Protein AF-A0AAW2FZU2-F1 (afdb_monomer_lite)

pLDDT: mean 78.94, std 20.56, range [22.83, 98.75]

InterPro domains:
  IPR000626 Ubiquitin-like domain [PF00240] (3-74)
  IPR000626 Ubiquitin-like domain [PS50053] (1-77)
  IPR000626 Ubiquitin-like domain [SM00213] (1-73)
  IPR001841 Zinc finger, RING-type [PS50089] (284-330)
  IPR001841 Zinc finger, RING-type [PS50089] (656-695)
  IPR001841 Zinc finger, RING-type [SM00184] (284-329)
  IPR001841 Zinc finger, RING-type [SM00184] (656-694)
  IPR001965 Zinc finger, PHD-type [SM00249] (283-330)
  IPR003105 SRA-YDG [PF02182] (381-548)
  IPR003105 SRA-YDG [PS51015] (383-546)
  IPR003105 SRA-YDG [SM00466] (378-550)
  IPR011011 Zinc finger, FYVE/PHD-type [SSF57903] (281-335)
  IPR013083 Zinc finger, RING/FYVE/PHD-type [G3DSA:3.30.40.10] (610-722)
  IPR015947 PUA-like superfamily [SSF88697] (364-570)
  IPR017907 Zinc finger, RING-type, conserved site [PS00518] (671-680)
  IPR019787 Zinc finger, PHD-finger [PF00628] (284-329)
  IPR019787 Zinc finger, PHD-finger [PS50016] (281-332)
  IPR019956 Ubiquitin domain [PR00348] (12-32)
  IPR019956 Ubiquitin domain [PR00348] (33-53)
  IPR019956 Ubiquitin domain [PR00348] (54-75)

Sequence (724 aa):
MSIKVRMVDGKKEMTMKITKRTTVVDLKNEVEKQLHVKKELQRLFFSGKQLENGCELDSYNINFDDVVLLMVRMNDKNIEKKITVKDKIEGNINLEEENEKLEEAESLYYKIGDAVDCNNEMTGAWYEVIIKNIFKEEDKIVYKVLWQVDNTISNKVPEANLRPRPRRSLSCEELSIGQKVMVNYNVDEPKQIGLWYDFTICDIKIKRRRHELFGQLHISGGNELNVYKVVKEEVYAIEAPKLLTERTAEDEEFMKSNKKIRPMPPNCDDCRDDPNKECQSCGCAICAGKEEEHTLLICDECDYMYHMKCLSPPLLEVPQETHWYCPECKNDENEIVKAGDKPKENRRRRLMITSKKTRNWGNGMACARRNTICTIVPENHIGPIPGVDVGTTWEYRTGVSEAGVHRPSVAGIHGRSKECAFSIVFSGGYEGDYDNGDEFIYSGSGGRDLEGNKRTNVQSKDQELKGLNLALARNCYADINEITGAQASDWRKGIPVRVVRNYKLKKSSKFAPANGNRYDGIYKVVRYYPDTNSDGYIMWKYVLRRDDPTPAPWTKEGKKRIASLGLNTLENEDKDVDTKKTNEIKTRKRRYIDNEENNVEITSSKKIKYAFELEKELKTLIEDDKVNAKLWADCKATLIDGKPAFLKCVSNRFKCPCCLALLYKPVTIPCGHNICLKCLQKSFASEFYFCPTCRHSLDKAYDIKINKILSSALLLIYPGYQGE

Secondary structure (DSSP, 8-state):
-EEEEEETTSS-EEEEE--TT-BHHHHHHHHHHHH---GGGEEEEETTEEPPTT-BGGGGT--TT-EEEEEEPP-GGGSTTS--------------------EE---SS--TT-EEEEE-TTT--EEEEEEEEEEEETTEEEEEEEETTT-PBPS-EEGGGEEEPP--EEPGGG--TT-EEEEEE-SS-TTS--EEEEEEEEEEEEETTEEEEEEEEEEGGGEEEEEEEE--S-EEEPPPPPPGGG--HHHHHHTS---PPPP---S-TTTTT-TTS--TTTSBTTT-----GGGEEEPTTT--EEEGGGSSSPPSS---SS----TTT---TT----TTPPPPPPTHHHHT-SSS-----TTSTTSPPPS----SS-TT--SPPTT--TT-EESSHHHHHHTTSS--SS-SEEE-TTS-EEEEEE---STT-EE-SSEEEEEPS--B--TTT-S---B-SPPPS-HHHHHHHTTSSS---TTT-EE-SSGGGSPPEEEEEEGGGGGT-TTS-SSSEEEEEEEEEEEEEEEE-TTS-EEEEEEEEE--SSPPTTSHHHHHHHHHTT------S-------S-----------------------------PPPPPHHHHHHHHH-GGGHHHHHHHHTTGGG-HHHHHHHHHHHTB-TTT-SBPSSEEE-TTS-EEEHHHHHHHHHTT--B-TTT--B--TT------HHHHHHHHHHSTT----

Radius of gyration: 33.82 Å; chains: 1; bounding box: 80×73×94 Å

Foldseek 3Di:
DKEKEAEPVRPDIDIDDDDQQAAPVNVLVVCCVPVVAHSVFWFKDFLRDTGDGPGGPVVVVDDPHYYIYTYGHDDPPVVPPPDDDDDDDDDDDDPDDPPPVFDFDDDQFDDAQFWKWFQDQQWRFTFIWGWHGWTDDPNFIWTWIQGLVPRDIDDTGGPVRIAQDFPDFDDPVRDDQQAWWWDFACPVDRVDTAGIWIWHFHDWDDDPPWIKTWTWTQTHPRDTDTDIHIPPDTITHGHHGDGPVPADPVNVVSRHDPSDTDDHQAPDPVCSPPQPDQAQVQPAVQGSHNPPVVQWDAAPPPRTTHHQVRAVVRHPDDDPDPHDHGPQGDDDPPDDDDPPDDPPDRPVVPPVDPDDDDDDPPPDPPPDDAPAADQLDDLQDFFDFFLDDFFFFDQALSVCLRSSLAVDRQDQWDFFLVAATRAGEAQPQDPPWADPLQKTKDWDDDQDDCPPPRRHDDHDAADFCDTRNSRHLQQACDDADRAFWDFHPPQVVGTKYWYKYACNCVVRDPLHAVHGIGTFGIKTWGIWGWDADPVGYTIIMTMIGDDGPQDGCVDPNNVVVCQLQLRDRPPDPDDDDDDDDDPDDDDDDDDDDDDDDDDDDPPPPDPPQNQHDDDPVLVVLLVVPVLCVVLSVQLNVCSSNGSSSSLVSQQCSQAASQPRGRAALWFQAPVSDTHHPVRCVVCVVVVQQADPRPRHGCDNPRDGHGPVSSNVSVCVSGPPRDND

Structure (mmCIF, N/CA/C/O backbone):
data_AF-A0AAW2FZU2-F1
#
_entry.id   AF-A0AAW2FZU2-F1
#
loop_
_atom_site.group_PDB
_atom_site.id
_atom_site.type_symbol
_atom_site.label_atom_id
_atom_site.label_alt_id
_atom_site.label_comp_id
_atom_site.label_asym_id
_atom_site.label_entity_id
_atom_site.label_seq_id
_atom_site.pdbx_PDB_ins_code
_atom_site.Cartn_x
_atom_site.Cartn_y
_atom_site.Cartn_z
_atom_site.occupancy
_atom_site.B_iso_or_equiv
_atom_site.auth_seq_id
_atom_site.auth_comp_id
_atom_site.auth_asym_id
_atom_site.auth_atom_id
_atom_site.pdbx_PDB_model_num
ATOM 1 N N . MET A 1 1 ? -38.680 10.684 0.065 1.00 70.62 1 MET A N 1
ATOM 2 C CA . MET A 1 1 ? -38.163 9.384 0.558 1.00 70.62 1 MET A CA 1
ATOM 3 C C . MET A 1 1 ? -38.449 9.302 2.057 1.00 70.62 1 MET A C 1
ATOM 5 O O . MET A 1 1 ? -38.840 10.322 2.598 1.00 70.62 1 MET A O 1
ATOM 9 N N . SER A 1 2 ? -38.349 8.158 2.735 1.00 75.69 2 SER A N 1
ATOM 10 C CA . SER A 1 2 ? -38.508 8.069 4.198 1.00 75.69 2 SER A CA 1
ATOM 11 C C . SER A 1 2 ? -37.389 7.248 4.811 1.00 75.69 2 SER A C 1
ATOM 13 O O . SER A 1 2 ? -36.916 6.331 4.157 1.00 75.69 2 SER A O 1
ATOM 15 N N . ILE A 1 3 ? -36.982 7.576 6.031 1.00 84.81 3 ILE A N 1
ATOM 16 C CA . ILE A 1 3 ? -35.956 6.865 6.806 1.00 84.81 3 ILE A CA 1
ATOM 17 C C . ILE A 1 3 ? -36.493 6.544 8.194 1.00 84.81 3 ILE A C 1
ATOM 19 O O . ILE A 1 3 ? -37.429 7.199 8.665 1.00 84.81 3 ILE A O 1
ATOM 23 N N . LYS A 1 4 ? -35.884 5.557 8.850 1.00 85.31 4 LYS A N 1
ATOM 24 C CA . LYS A 1 4 ? -36.191 5.178 10.230 1.00 85.31 4 LYS A CA 1
ATOM 25 C C . LYS A 1 4 ? -35.094 5.692 11.152 1.00 85.31 4 LYS A C 1
ATOM 27 O O . LYS A 1 4 ? -33.917 5.485 10.881 1.00 85.31 4 LYS A O 1
ATOM 32 N N . VAL A 1 5 ? -35.462 6.331 12.255 1.00 85.12 5 VAL A N 1
ATOM 33 C CA . VAL A 1 5 ? -34.530 6.664 13.338 1.00 85.12 5 VAL A CA 1
ATOM 34 C C . VAL A 1 5 ? -34.867 5.788 14.532 1.00 85.12 5 VAL A C 1
ATOM 36 O O . VAL A 1 5 ? -36.007 5.801 14.990 1.00 85.12 5 VAL A O 1
ATOM 39 N N . ARG A 1 6 ? -33.900 5.018 15.032 1.00 81.56 6 ARG A N 1
ATOM 40 C CA . ARG A 1 6 ? -34.101 4.064 16.131 1.00 81.56 6 ARG A CA 1
ATOM 41 C C . ARG A 1 6 ? -33.122 4.325 17.265 1.00 81.56 6 ARG A C 1
ATOM 43 O O . ARG A 1 6 ? -31.935 4.504 17.016 1.00 81.56 6 ARG A O 1
ATOM 50 N N . MET A 1 7 ? -33.599 4.305 18.506 1.00 75.44 7 MET A N 1
ATOM 51 C CA . MET A 1 7 ? -32.726 4.401 19.676 1.00 75.44 7 MET A CA 1
ATOM 52 C C . MET A 1 7 ? -31.796 3.186 19.795 1.00 75.44 7 MET A C 1
ATOM 54 O O . MET A 1 7 ? -32.177 2.069 19.449 1.00 75.44 7 MET A O 1
ATOM 58 N N . VAL A 1 8 ? -30.578 3.392 20.306 1.00 66.31 8 VAL A N 1
ATOM 59 C CA . VAL A 1 8 ? -29.572 2.318 20.477 1.00 66.31 8 VAL A CA 1
ATOM 60 C C . VAL A 1 8 ? -30.075 1.169 21.367 1.00 66.31 8 VAL A C 1
ATOM 62 O O . VAL A 1 8 ? -29.673 0.028 21.170 1.00 66.31 8 VAL A O 1
ATOM 65 N N . ASP A 1 9 ? -30.994 1.443 22.295 1.00 60.06 9 ASP A N 1
ATOM 66 C CA . ASP A 1 9 ? -31.627 0.439 23.162 1.00 60.06 9 ASP A CA 1
ATOM 67 C C . ASP A 1 9 ? -32.742 -0.380 22.476 1.00 60.06 9 ASP A C 1
ATOM 69 O O . ASP A 1 9 ? -33.287 -1.305 23.077 1.00 60.06 9 ASP A O 1
ATOM 73 N N . GLY A 1 10 ? -33.108 -0.032 21.237 1.00 55.31 10 GLY A N 1
ATOM 74 C CA . GLY A 1 10 ? -34.158 -0.684 20.456 1.00 55.31 10 GLY A CA 1
ATOM 75 C C . GLY A 1 10 ? -35.593 -0.428 20.931 1.00 55.31 10 GLY A C 1
ATOM 76 O O . GLY A 1 10 ? -36.515 -0.972 20.329 1.00 55.31 10 GLY A O 1
ATOM 77 N N . LYS A 1 11 ? -35.816 0.390 21.971 1.00 60.44 11 LYS A N 1
ATOM 78 C CA . LYS A 1 11 ? -37.142 0.561 22.601 1.00 60.44 11 LYS A CA 1
ATOM 79 C C . LYS A 1 11 ? -38.037 1.579 21.902 1.00 60.44 11 LYS A C 1
ATOM 81 O O . LYS A 1 11 ? -39.255 1.517 22.046 1.00 60.44 11 LYS A O 1
ATOM 86 N N . LYS A 1 12 ? -37.449 2.537 21.183 1.00 70.31 12 LYS A N 1
ATOM 87 C CA . LYS A 1 12 ? -38.183 3.587 20.466 1.00 70.31 12 LYS A CA 1
ATOM 88 C C . LYS A 1 12 ? -37.650 3.760 19.052 1.00 70.31 12 LYS A C 1
ATOM 90 O O . LYS A 1 12 ? -36.438 3.795 18.831 1.00 70.31 12 LYS A O 1
ATOM 95 N N . GLU A 1 13 ? -38.568 3.922 18.109 1.00 83.56 13 GLU A N 1
ATOM 96 C CA . GLU A 1 13 ? -38.264 4.251 16.723 1.00 83.56 13 GLU A CA 1
ATOM 97 C C . GLU A 1 13 ? -39.272 5.250 16.158 1.00 83.56 13 GLU A C 1
ATOM 99 O O . GLU A 1 13 ? -40.412 5.331 16.610 1.00 83.56 13 GLU A O 1
ATOM 104 N N . MET A 1 14 ? -38.836 6.017 15.166 1.00 82.50 14 MET A N 1
ATOM 105 C CA . MET A 1 14 ? -39.675 6.929 14.400 1.00 82.50 14 MET A CA 1
ATOM 106 C C . MET A 1 14 ? -39.379 6.790 12.910 1.00 82.50 14 MET A C 1
ATOM 108 O O . MET A 1 14 ? -38.272 6.425 12.513 1.00 82.50 14 MET A O 1
ATOM 112 N N . THR A 1 15 ? -40.360 7.115 12.075 1.00 84.56 15 THR A N 1
ATOM 113 C CA . THR A 1 15 ? -40.186 7.183 10.620 1.00 84.56 15 THR A CA 1
ATOM 114 C C . THR A 1 15 ? -40.418 8.616 10.170 1.00 84.56 15 THR A C 1
ATOM 116 O O . THR A 1 15 ? -41.446 9.204 10.495 1.00 84.56 15 THR A O 1
ATOM 119 N N . MET A 1 16 ? -39.496 9.176 9.388 1.00 81.25 16 MET A N 1
ATOM 120 C CA . MET A 1 16 ? -39.659 10.517 8.826 1.00 81.25 16 MET A CA 1
ATOM 121 C C . MET A 1 16 ? -39.421 10.553 7.331 1.00 81.25 16 MET A C 1
ATOM 123 O O . MET A 1 16 ? -38.652 9.764 6.784 1.00 81.25 16 MET A O 1
ATOM 127 N N . LYS A 1 17 ? -40.076 11.502 6.663 1.00 79.69 17 LYS A N 1
ATOM 128 C CA . LYS A 1 17 ? -39.875 11.755 5.239 1.00 79.69 17 LYS A CA 1
ATOM 129 C C . LYS A 1 17 ? -38.673 12.682 5.043 1.00 79.69 17 LYS A C 1
ATOM 131 O O . LYS A 1 17 ? -38.600 13.732 5.666 1.00 79.69 17 LYS A O 1
ATOM 136 N N . ILE A 1 18 ? -37.771 12.298 4.147 1.00 81.25 18 ILE A N 1
ATOM 137 C CA . ILE A 1 18 ? -36.593 13.063 3.735 1.00 81.25 18 ILE A CA 1
ATOM 138 C C . ILE A 1 18 ? -36.654 13.414 2.244 1.00 81.25 18 ILE A C 1
ATOM 140 O O . ILE A 1 18 ? -37.276 12.718 1.427 1.00 81.25 18 ILE A O 1
ATOM 144 N N . THR A 1 19 ? -35.963 14.487 1.890 1.00 78.44 19 THR A N 1
ATOM 145 C CA . THR A 1 19 ? -35.664 14.923 0.523 1.00 78.44 19 THR A CA 1
ATOM 146 C C . THR A 1 19 ? -34.147 14.907 0.317 1.00 78.44 19 THR A C 1
ATOM 148 O O . THR A 1 19 ? -33.403 14.799 1.287 1.00 78.44 19 THR A O 1
ATOM 151 N N . LYS A 1 20 ? -33.668 15.048 -0.927 1.00 66.31 20 LYS A N 1
ATOM 152 C CA . LYS A 1 20 ? -32.220 15.079 -1.213 1.00 66.31 20 LYS A CA 1
ATOM 153 C C . LYS A 1 20 ? -31.471 16.241 -0.545 1.00 66.31 20 LYS A C 1
ATOM 155 O O . LYS A 1 20 ? -30.268 16.161 -0.410 1.00 66.31 20 LYS A O 1
ATOM 160 N N . ARG A 1 21 ? -32.186 17.290 -0.125 1.00 73.50 21 ARG A N 1
ATOM 161 C CA . ARG A 1 21 ? -31.630 18.466 0.566 1.00 73.50 21 ARG A CA 1
ATOM 162 C C . ARG A 1 21 ? -31.850 18.440 2.079 1.00 73.50 21 ARG A C 1
ATOM 164 O O . ARG A 1 21 ? -31.608 19.432 2.750 1.00 73.50 21 ARG A O 1
ATOM 171 N N . THR A 1 22 ? -32.401 17.353 2.621 1.00 80.69 22 THR A N 1
ATOM 172 C CA . THR A 1 22 ? -32.641 17.258 4.064 1.00 80.69 22 THR A CA 1
ATOM 173 C C . THR A 1 22 ? -31.303 17.139 4.784 1.00 80.69 22 THR A C 1
ATOM 175 O O . THR A 1 22 ? -30.503 16.261 4.460 1.00 80.69 22 THR A O 1
ATOM 178 N N . THR A 1 23 ? -31.064 18.016 5.755 1.00 86.12 23 THR A N 1
ATOM 179 C CA . THR A 1 23 ? -29.811 18.073 6.514 1.00 86.12 23 THR A CA 1
ATOM 180 C C . THR A 1 23 ? -29.856 17.204 7.768 1.00 86.12 23 THR A C 1
ATOM 182 O O . THR A 1 23 ? -30.922 16.806 8.247 1.00 86.12 23 THR A O 1
ATOM 185 N N . VAL A 1 24 ? -28.687 16.931 8.353 1.00 84.38 24 VAL A N 1
ATOM 186 C CA . VAL A 1 24 ? -28.594 16.296 9.680 1.00 84.38 24 VAL A CA 1
ATOM 187 C C . VAL A 1 24 ? -29.264 17.159 10.759 1.00 84.38 24 VAL A C 1
ATOM 189 O O . VAL A 1 24 ? -29.823 16.622 11.714 1.00 84.38 24 VAL A O 1
ATOM 192 N N . VAL A 1 25 ? -29.282 18.487 10.595 1.00 84.50 25 VAL A N 1
ATOM 193 C CA . VAL A 1 25 ? -29.983 19.405 11.507 1.00 84.50 25 VAL A CA 1
ATOM 194 C C . VAL A 1 25 ? -31.497 19.203 11.423 1.00 84.50 25 VAL A C 1
ATOM 196 O O . VAL A 1 25 ? -32.151 19.081 12.457 1.00 84.50 25 VAL A O 1
ATOM 199 N N . ASP A 1 26 ? -32.052 19.077 10.216 1.00 86.19 26 ASP A N 1
ATOM 200 C CA . ASP A 1 26 ? -33.480 18.787 10.018 1.00 86.19 26 ASP A CA 1
ATOM 201 C C . ASP A 1 26 ? -33.877 17.439 10.628 1.00 86.19 26 ASP A C 1
ATOM 203 O O . ASP A 1 26 ? -34.920 17.322 11.273 1.00 86.19 26 ASP A O 1
ATOM 207 N N . LEU A 1 27 ? -33.013 16.430 10.476 1.00 86.25 27 LEU A N 1
ATOM 208 C CA . LEU A 1 27 ? -33.181 15.119 11.100 1.00 86.25 27 LEU A CA 1
ATOM 209 C C . LEU A 1 27 ? -33.210 15.230 12.631 1.00 86.25 27 LEU A C 1
ATOM 211 O O . LEU A 1 27 ? -34.089 14.653 13.268 1.00 86.25 27 LEU A O 1
ATOM 215 N N . LYS A 1 28 ? -32.303 16.014 13.227 1.00 87.12 28 LYS A N 1
ATOM 216 C CA . LYS A 1 28 ? -32.290 16.243 14.679 1.00 87.12 28 LYS A CA 1
ATOM 217 C C . LYS A 1 28 ? -33.520 17.001 15.179 1.00 87.12 28 LYS A C 1
ATOM 219 O O . LYS A 1 28 ? -34.042 16.689 16.250 1.00 87.12 28 LYS A O 1
ATOM 224 N N . ASN A 1 29 ? -34.011 17.968 14.404 1.00 85.75 29 ASN A N 1
ATOM 225 C CA . ASN A 1 29 ? -35.240 18.702 14.716 1.00 85.75 29 ASN A CA 1
ATOM 226 C C . ASN A 1 29 ? -36.449 17.760 14.776 1.00 85.75 29 ASN A C 1
ATOM 228 O O . ASN A 1 29 ? -37.252 17.828 15.705 1.00 85.75 29 ASN A O 1
ATOM 232 N N . GLU A 1 30 ? -36.566 16.857 13.803 1.00 85.25 30 GLU A N 1
ATOM 233 C CA . GLU A 1 30 ? -37.687 15.921 13.750 1.00 85.25 30 GLU A CA 1
ATOM 234 C C . GLU A 1 30 ? -37.596 14.859 14.858 1.00 85.25 30 GLU A C 1
ATOM 236 O O . GLU A 1 30 ? -38.609 14.503 15.462 1.00 85.25 30 GLU A O 1
ATOM 241 N N . VAL A 1 31 ? -36.382 14.416 15.199 1.00 86.56 31 VAL A N 1
ATOM 242 C CA . VAL A 1 31 ? -36.131 13.533 16.349 1.00 86.56 31 VAL A CA 1
ATOM 243 C C . VAL A 1 31 ? -36.494 14.204 17.674 1.00 86.56 31 VAL A C 1
ATOM 245 O O . VAL A 1 31 ? -37.089 13.562 18.538 1.00 86.56 31 VAL A O 1
ATOM 248 N N . GLU A 1 32 ? -36.201 15.493 17.849 1.00 85.62 32 GLU A N 1
ATOM 249 C CA . GLU A 1 32 ? -36.612 16.232 19.049 1.00 85.62 32 GLU A CA 1
ATOM 250 C C . GLU A 1 32 ? -38.135 16.329 19.149 1.00 85.62 32 GLU A C 1
ATOM 252 O O . GLU A 1 32 ? -38.710 16.126 20.220 1.00 85.62 32 GLU A O 1
ATOM 257 N N . LYS A 1 33 ? -38.802 16.568 18.018 1.00 83.44 33 LYS A N 1
ATOM 258 C CA . LYS A 1 33 ? -40.257 16.679 17.943 1.00 83.44 33 LYS A CA 1
ATOM 259 C C . LYS A 1 33 ? -40.973 15.357 18.233 1.00 83.44 33 LYS A C 1
ATOM 261 O O . LYS A 1 33 ? -41.980 15.373 18.937 1.00 83.44 33 LYS A O 1
ATOM 266 N N . GLN A 1 34 ? -40.483 14.237 17.695 1.00 81.81 34 GLN A N 1
ATOM 267 C CA . GLN A 1 34 ? -41.169 12.939 17.781 1.00 81.81 34 GLN A CA 1
ATOM 268 C C . GLN A 1 34 ? -40.684 12.044 18.927 1.00 81.81 34 GLN A C 1
ATOM 270 O O . GLN A 1 34 ? -41.485 11.323 19.516 1.00 81.81 34 GLN A O 1
ATOM 275 N N . LEU A 1 35 ? -39.388 12.062 19.249 1.00 80.62 35 LEU A N 1
ATOM 276 C CA . LEU A 1 35 ? -38.805 11.231 20.310 1.00 80.62 35 LEU A CA 1
ATOM 277 C C . LEU A 1 35 ? -38.535 12.011 21.607 1.00 80.62 35 LEU A C 1
ATOM 279 O O . LEU A 1 35 ? -38.120 11.403 22.595 1.00 80.62 35 LEU A O 1
ATOM 283 N N . HIS A 1 36 ? -38.799 13.325 21.630 1.00 79.25 36 HIS A N 1
ATOM 284 C CA . HIS A 1 36 ? -38.609 14.217 22.785 1.00 79.25 36 HIS A CA 1
ATOM 285 C C . HIS A 1 36 ? -37.178 14.220 23.346 1.00 79.25 36 HIS A C 1
ATOM 287 O O . HIS A 1 36 ? -36.959 14.441 24.537 1.00 79.25 36 HIS A O 1
ATOM 293 N N . VAL A 1 37 ? -36.187 13.980 22.484 1.00 78.69 37 VAL A N 1
ATOM 294 C CA . VAL A 1 37 ? -34.763 14.060 22.830 1.00 78.69 37 VAL A CA 1
ATOM 295 C C . VAL A 1 37 ? -34.229 15.406 22.364 1.00 78.69 37 VAL A C 1
ATOM 297 O O . VAL A 1 37 ? -34.258 15.677 21.170 1.00 78.69 37 VAL A O 1
ATOM 300 N N . LYS A 1 38 ? -33.710 16.245 23.264 1.00 76.12 38 LYS A N 1
ATOM 301 C CA . LYS A 1 38 ? -33.178 17.562 22.874 1.00 76.12 38 LYS A CA 1
ATOM 302 C C . LYS A 1 38 ? -32.007 17.450 21.899 1.00 76.12 38 LYS A C 1
ATOM 304 O O . LYS A 1 38 ? -31.189 16.544 22.060 1.00 76.12 38 LYS A O 1
ATOM 309 N N . LYS A 1 39 ? -31.902 18.349 20.914 1.00 79.81 39 LYS A N 1
ATOM 310 C CA . LYS A 1 39 ? -30.919 18.260 19.804 1.00 79.81 39 LYS A CA 1
ATOM 311 C C . LYS A 1 39 ? -29.473 18.107 20.275 1.00 79.81 39 LYS A C 1
ATOM 313 O O . LYS A 1 39 ? -28.713 17.345 19.678 1.00 79.81 39 LYS A O 1
ATOM 318 N N . GLU A 1 40 ? -29.107 18.790 21.355 1.00 73.56 40 GLU A N 1
ATOM 319 C CA . GLU A 1 40 ? -27.784 18.746 21.986 1.00 73.56 40 GLU A CA 1
ATOM 320 C C . GLU A 1 40 ? -27.443 17.376 22.597 1.00 73.56 40 GLU A C 1
ATOM 322 O O . GLU A 1 40 ? -26.273 17.035 22.763 1.00 73.56 40 GLU A O 1
ATOM 327 N N . LEU A 1 41 ? -28.459 16.558 22.878 1.00 74.31 41 LEU A N 1
ATOM 328 C CA . LEU A 1 41 ? -28.306 15.209 23.417 1.00 74.31 41 LEU A CA 1
ATOM 329 C C . LEU A 1 41 ? -28.324 14.136 22.333 1.00 74.31 41 LEU A C 1
ATOM 331 O O . LEU A 1 41 ? -28.046 12.978 22.625 1.00 74.31 41 LEU A O 1
ATOM 335 N N . GLN A 1 42 ? -28.641 14.485 21.087 1.00 80.94 42 GLN A N 1
ATOM 336 C CA . GLN A 1 42 ? -28.772 13.518 20.006 1.00 80.94 42 GLN A CA 1
ATOM 337 C C . GLN A 1 42 ? -27.435 13.268 19.305 1.00 80.94 42 GLN A C 1
ATOM 339 O O . GLN A 1 42 ? -26.889 14.143 18.622 1.00 80.94 42 GLN A O 1
ATOM 344 N N . ARG A 1 43 ? -26.948 12.027 19.375 1.00 79.44 43 ARG A N 1
ATOM 345 C CA . ARG A 1 43 ? -25.886 11.520 18.499 1.00 79.44 43 ARG A CA 1
ATOM 346 C C . ARG A 1 43 ? -26.496 10.526 17.521 1.00 79.44 43 ARG A C 1
ATOM 348 O O . ARG A 1 43 ? -26.935 9.450 17.915 1.00 79.44 43 ARG A O 1
ATOM 355 N N . LEU A 1 44 ? -26.555 10.923 16.255 1.00 80.19 44 LEU A N 1
ATOM 356 C CA . LEU A 1 44 ? -27.113 10.117 15.177 1.00 80.19 44 LEU A CA 1
ATOM 357 C C . LEU A 1 44 ? -25.984 9.390 14.446 1.00 80.19 44 LEU A C 1
ATOM 359 O O . LEU A 1 44 ? -24.958 10.002 14.163 1.00 80.19 44 LEU A O 1
ATOM 363 N N . PHE A 1 45 ? -26.169 8.113 14.130 1.00 74.44 45 PHE A N 1
ATOM 364 C CA . PHE A 1 45 ? -25.168 7.287 13.460 1.00 74.44 45 PHE A CA 1
ATOM 365 C C . PHE A 1 45 ? -25.758 6.542 12.266 1.00 74.44 45 PHE A C 1
ATOM 367 O O . PHE A 1 45 ? -26.862 6.003 12.340 1.00 74.44 45 PHE A O 1
ATOM 374 N N . PHE A 1 46 ? -24.985 6.441 11.189 1.00 74.44 46 PHE A N 1
ATOM 375 C CA . PHE A 1 46 ? -25.312 5.630 10.020 1.00 74.44 46 PHE A CA 1
ATOM 376 C C . PHE A 1 46 ? -24.058 4.919 9.504 1.00 74.44 46 PHE A C 1
ATOM 378 O O . PHE A 1 46 ? -23.006 5.537 9.351 1.00 74.44 46 PHE A O 1
ATOM 385 N N . SER A 1 47 ? -24.148 3.606 9.256 1.00 65.00 47 SER A N 1
ATOM 386 C CA . SER A 1 47 ? -23.017 2.773 8.800 1.00 65.00 47 SER A CA 1
ATOM 387 C C . SER A 1 47 ? -21.736 2.928 9.646 1.00 65.00 47 SER A C 1
ATOM 389 O O . SER A 1 47 ? -20.628 2.955 9.115 1.00 65.00 47 SER A O 1
ATOM 391 N N . GLY A 1 48 ? -21.887 3.072 10.968 1.00 52.06 48 GLY A N 1
ATOM 392 C CA . GLY A 1 48 ? -20.773 3.239 11.913 1.00 52.06 48 GLY A CA 1
ATOM 393 C C . GLY A 1 48 ? -20.160 4.644 11.971 1.00 52.06 48 GLY A C 1
ATOM 394 O O . GLY A 1 48 ? -19.262 4.867 12.776 1.00 52.06 48 GLY A O 1
ATOM 395 N N . LYS A 1 49 ? -20.646 5.600 11.170 1.00 58.28 49 LYS A N 1
ATOM 396 C CA . LYS A 1 49 ? -20.214 7.004 11.201 1.00 58.28 49 LYS A CA 1
ATOM 397 C C . LYS A 1 49 ? -21.221 7.863 11.951 1.00 58.28 49 LYS A C 1
ATOM 399 O O . LYS A 1 49 ? -22.427 7.664 11.801 1.00 58.28 49 LYS A O 1
ATOM 404 N N . GLN A 1 50 ? -20.732 8.818 12.738 1.00 75.69 50 GLN A N 1
ATOM 405 C CA . GLN A 1 50 ? -21.585 9.832 13.348 1.00 75.69 50 GLN A CA 1
ATOM 406 C C . GLN A 1 50 ? -22.008 10.845 12.278 1.00 75.69 50 GLN A C 1
ATOM 408 O O . GLN A 1 50 ? -21.194 11.260 11.459 1.00 75.69 50 GLN A O 1
ATOM 413 N N . LEU A 1 51 ? -23.285 11.218 12.273 1.00 78.69 51 LEU A N 1
ATOM 414 C CA . LEU A 1 51 ? -23.800 12.275 11.415 1.00 78.69 51 LEU A CA 1
ATOM 415 C C . LEU A 1 51 ? -23.463 13.632 12.032 1.00 78.69 51 LEU A C 1
ATOM 417 O O . LEU A 1 51 ? -23.765 13.884 13.206 1.00 78.69 51 LEU A O 1
ATOM 421 N N . GLU A 1 52 ? -22.846 14.497 11.239 1.00 77.88 52 GLU A N 1
ATOM 422 C CA . GLU A 1 52 ? -22.352 15.799 11.674 1.00 77.88 52 GLU A CA 1
ATOM 423 C C . GLU A 1 52 ? -23.319 16.911 11.275 1.00 77.88 52 GLU A C 1
ATOM 425 O O . GLU A 1 52 ? -23.973 16.873 10.229 1.00 77.88 52 GLU A O 1
ATOM 430 N N . ASN A 1 53 ? -23.440 17.908 12.151 1.00 66.94 53 ASN A N 1
ATOM 431 C CA . ASN A 1 53 ? -24.255 19.082 11.878 1.00 66.94 53 ASN A CA 1
ATOM 432 C C . ASN A 1 53 ? -23.595 19.871 10.733 1.00 66.94 53 ASN A C 1
ATOM 434 O O . ASN A 1 53 ? -22.406 20.150 10.807 1.00 66.94 53 ASN A O 1
ATOM 438 N N . GLY A 1 54 ? -24.353 20.217 9.689 1.00 67.38 54 GLY A N 1
ATOM 439 C CA . GLY A 1 54 ? -23.840 20.924 8.503 1.00 67.38 54 GLY A CA 1
ATOM 440 C C . GLY A 1 54 ? -23.744 20.061 7.241 1.00 67.38 54 GLY A C 1
ATOM 441 O O . GLY A 1 54 ? -23.618 20.595 6.145 1.00 67.38 54 GLY A O 1
ATOM 442 N N . CYS A 1 55 ? -23.891 18.740 7.363 1.00 67.31 55 CYS A N 1
ATOM 443 C CA . CYS A 1 55 ? -23.948 17.838 6.217 1.00 67.31 55 CYS A CA 1
ATOM 444 C C . CYS A 1 55 ? -25.395 17.503 5.804 1.00 67.31 55 CYS A C 1
ATOM 446 O O . CYS A 1 55 ? -26.311 17.419 6.633 1.00 67.31 55 CYS A O 1
ATOM 448 N N . GLU A 1 56 ? -25.604 17.280 4.506 1.00 82.69 56 GLU A N 1
ATOM 449 C CA . GLU A 1 56 ? -26.853 16.737 3.963 1.00 82.69 56 GLU A CA 1
ATOM 450 C C . GLU A 1 56 ? -26.926 15.224 4.208 1.00 82.69 56 GLU A C 1
ATOM 452 O O . GLU A 1 56 ? -25.914 14.531 4.193 1.00 82.69 56 GLU A O 1
ATOM 457 N N . LEU A 1 57 ? -28.118 14.655 4.399 1.00 75.88 57 LEU A N 1
ATOM 458 C CA . LEU A 1 57 ? -28.246 13.200 4.579 1.00 75.88 57 LEU A CA 1
ATOM 459 C C . LEU A 1 57 ? -27.764 12.412 3.343 1.00 75.88 57 LEU A C 1
ATOM 461 O O . LEU A 1 57 ? -27.272 11.289 3.478 1.00 75.88 57 LEU A O 1
ATOM 465 N N . ASP A 1 58 ? -27.848 13.018 2.154 1.00 71.38 58 ASP A N 1
ATOM 466 C CA . ASP A 1 58 ? -27.375 12.439 0.890 1.00 71.38 58 ASP A CA 1
ATOM 467 C C . ASP A 1 58 ? -25.841 12.279 0.862 1.00 71.38 58 ASP A C 1
ATOM 469 O O . ASP A 1 58 ? -25.341 11.308 0.296 1.00 71.38 58 ASP A O 1
ATOM 473 N N . SER A 1 59 ? -25.074 13.134 1.561 1.00 72.75 59 SER A N 1
ATOM 474 C CA . SER A 1 59 ? -23.603 13.019 1.620 1.00 72.75 59 SER A CA 1
ATOM 475 C C . SER A 1 59 ? -23.133 11.762 2.359 1.00 72.75 59 SER A C 1
ATOM 477 O O . SER A 1 59 ? -22.017 11.285 2.148 1.00 72.75 59 SER A O 1
ATOM 479 N N . TYR A 1 60 ? -23.998 11.189 3.198 1.00 65.25 60 TYR A N 1
ATOM 480 C CA . TYR A 1 60 ? -23.771 9.914 3.877 1.00 65.25 60 TYR A CA 1
ATOM 481 C C . TYR A 1 60 ? -24.345 8.716 3.108 1.00 65.25 60 TYR A C 1
ATOM 483 O O . TYR A 1 60 ? -24.292 7.593 3.609 1.00 65.25 60 TYR A O 1
ATOM 491 N N . ASN A 1 61 ? -24.865 8.930 1.891 1.00 72.19 61 ASN A N 1
ATOM 492 C CA . ASN A 1 61 ? -25.594 7.944 1.093 1.00 72.19 61 ASN A CA 1
ATOM 493 C C . ASN A 1 61 ? -26.781 7.317 1.852 1.00 72.19 61 ASN A C 1
ATOM 495 O O . ASN A 1 61 ? -27.038 6.120 1.703 1.00 72.19 61 ASN A O 1
ATOM 499 N N . ILE A 1 62 ? -27.493 8.101 2.671 1.00 71.25 62 ILE A N 1
ATOM 500 C CA . ILE A 1 62 ? -28.693 7.636 3.378 1.00 71.25 62 ILE A CA 1
ATOM 501 C C . ILE A 1 62 ? -29.872 7.626 2.398 1.00 71.25 62 ILE A C 1
ATOM 503 O O . ILE A 1 62 ? -30.261 8.653 1.848 1.00 71.25 62 ILE A O 1
ATOM 507 N N . ASN A 1 63 ? -30.459 6.452 2.187 1.00 71.44 63 ASN A N 1
ATOM 508 C CA . ASN A 1 63 ? -31.501 6.186 1.203 1.00 71.44 63 ASN A CA 1
ATOM 509 C C . ASN A 1 63 ? -32.853 5.840 1.848 1.00 71.44 63 ASN A C 1
ATOM 511 O O . ASN A 1 63 ? -32.997 5.696 3.057 1.00 71.44 63 ASN A O 1
ATOM 515 N N . PHE A 1 64 ? -33.879 5.681 1.005 1.00 68.12 64 PHE A N 1
ATOM 516 C CA . PHE A 1 64 ? -35.210 5.242 1.431 1.00 68.12 64 PHE A CA 1
ATOM 517 C C . PHE A 1 64 ? -35.159 3.925 2.231 1.00 68.12 64 PHE A C 1
ATOM 519 O O . PHE A 1 64 ? -34.620 2.934 1.735 1.00 68.12 64 PHE A O 1
ATOM 526 N N . ASP A 1 65 ? -35.796 3.933 3.401 1.00 68.31 65 ASP A N 1
ATOM 527 C CA . ASP A 1 65 ? -35.926 2.867 4.406 1.00 68.31 65 ASP A CA 1
ATOM 528 C C . ASP A 1 65 ? -34.650 2.525 5.198 1.00 68.31 65 ASP A C 1
ATOM 530 O O . ASP A 1 65 ? -34.623 1.552 5.952 1.00 68.31 65 ASP A O 1
ATOM 534 N N . ASP A 1 66 ? -33.607 3.349 5.079 1.00 78.69 66 ASP A N 1
ATOM 535 C CA . ASP A 1 66 ? -32.394 3.201 5.880 1.00 78.69 66 ASP A CA 1
ATOM 536 C C . ASP A 1 66 ? -32.643 3.556 7.357 1.00 78.69 66 ASP A C 1
ATOM 538 O O . ASP A 1 66 ? -33.495 4.389 7.691 1.00 78.69 66 ASP A O 1
ATOM 542 N N . VAL A 1 67 ? -31.881 2.911 8.249 1.00 80.75 67 VAL A N 1
ATOM 543 C CA . VAL A 1 67 ? -31.996 3.077 9.705 1.00 80.75 67 VAL A CA 1
ATOM 544 C C . VAL A 1 67 ? -30.833 3.909 10.240 1.00 80.75 67 VAL A C 1
ATOM 546 O O . VAL A 1 67 ? -29.678 3.490 10.173 1.00 80.75 67 VAL A O 1
ATOM 549 N N . VAL A 1 68 ? -31.147 5.062 10.824 1.00 82.81 68 VAL A N 1
ATOM 550 C CA . VAL A 1 68 ? -30.213 5.911 11.571 1.00 82.81 68 VAL A CA 1
ATOM 551 C C . VAL A 1 68 ? -30.345 5.597 13.061 1.00 82.81 68 VAL A C 1
ATOM 553 O O . VAL A 1 68 ? -31.444 5.598 13.615 1.00 82.81 68 VAL A O 1
ATOM 556 N N . LEU A 1 69 ? -29.228 5.322 13.728 1.00 72.38 69 LEU A N 1
ATOM 557 C CA . LEU A 1 69 ? -29.204 5.026 15.159 1.00 72.38 69 LEU A CA 1
ATOM 558 C C . LEU A 1 69 ? -29.116 6.318 15.971 1.00 72.38 69 LEU A C 1
ATOM 560 O O . LEU A 1 69 ? -28.236 7.134 15.724 1.00 72.38 69 LEU A O 1
ATOM 564 N N . LEU A 1 70 ? -29.993 6.483 16.957 1.00 79.94 70 LEU A N 1
ATOM 565 C CA . LEU A 1 70 ? -30.011 7.598 17.897 1.00 79.94 70 LEU A CA 1
ATOM 566 C C . LEU A 1 70 ? -29.463 7.161 19.256 1.00 79.94 70 LEU A C 1
ATOM 568 O O . LEU A 1 70 ? -30.066 6.347 19.955 1.00 79.94 70 LEU A O 1
ATOM 572 N N . MET A 1 71 ? -28.349 7.758 19.658 1.00 75.38 71 MET A N 1
ATOM 573 C CA . MET A 1 71 ? -27.795 7.644 21.001 1.00 75.38 71 MET A CA 1
ATOM 574 C C . MET A 1 71 ? -28.043 8.948 21.760 1.00 75.38 71 MET A C 1
ATOM 576 O O . MET A 1 71 ? -27.791 10.031 21.229 1.00 75.38 71 MET A O 1
ATOM 580 N N . VAL A 1 72 ? -28.549 8.844 22.989 1.00 77.69 72 VAL A N 1
ATOM 581 C CA . VAL A 1 72 ? -28.891 10.002 23.825 1.00 77.69 72 VAL A CA 1
ATOM 582 C C . VAL A 1 72 ? -27.778 10.252 24.832 1.00 77.69 72 VAL A C 1
ATOM 584 O O . VAL A 1 72 ? -27.410 9.356 25.587 1.00 77.69 72 VAL A O 1
ATOM 587 N N . ARG A 1 73 ? -27.245 11.470 24.844 1.00 58.84 73 ARG A N 1
ATOM 588 C CA . ARG A 1 73 ? -26.311 11.954 25.862 1.00 58.84 73 ARG A CA 1
ATOM 589 C C . ARG A 1 73 ? -27.093 12.265 27.143 1.00 58.84 73 ARG A C 1
ATOM 591 O O . ARG A 1 73 ? -28.158 12.876 27.079 1.00 58.84 73 ARG A O 1
ATOM 598 N N . MET A 1 74 ? -26.593 11.849 28.301 1.00 41.88 74 MET A N 1
ATOM 599 C CA . MET A 1 74 ? -27.144 12.286 29.588 1.00 41.88 74 MET A CA 1
ATOM 600 C C . MET A 1 74 ? -26.683 13.728 29.868 1.00 41.88 74 MET A C 1
ATOM 602 O O . MET A 1 74 ? -25.545 14.060 29.551 1.00 41.88 74 MET A O 1
ATOM 606 N N . ASN A 1 75 ? -27.567 14.586 30.396 1.00 38.09 75 ASN A N 1
ATOM 607 C CA . ASN A 1 75 ? -27.261 15.981 30.752 1.00 38.09 75 ASN A CA 1
ATOM 608 C C . ASN A 1 75 ? -27.485 16.207 32.260 1.00 38.09 75 ASN A C 1
ATOM 610 O O . ASN A 1 75 ? -28.536 15.832 32.783 1.00 38.09 75 ASN A O 1
ATOM 614 N N . ASP A 1 76 ? -26.542 16.895 32.908 1.00 41.88 76 ASP A N 1
ATOM 615 C CA . ASP A 1 76 ? -26.350 17.090 34.363 1.00 41.88 76 ASP A CA 1
ATOM 616 C C . ASP A 1 76 ? -27.450 17.847 35.142 1.00 41.88 76 ASP A C 1
ATOM 618 O O . ASP A 1 76 ? -27.318 18.135 36.330 1.00 41.88 76 ASP A O 1
ATOM 622 N N . LYS A 1 77 ? -28.593 18.161 34.530 1.00 33.34 77 LYS A N 1
ATOM 623 C CA . LYS A 1 77 ? -29.585 19.088 35.114 1.00 33.34 77 LYS A CA 1
ATOM 624 C C . LYS A 1 77 ? -30.587 18.470 36.101 1.00 33.34 77 LYS A C 1
ATOM 626 O O . LYS A 1 77 ? -31.427 19.185 36.635 1.00 33.34 77 LYS A O 1
ATOM 631 N N . ASN A 1 78 ? -30.513 17.168 36.386 1.00 29.16 78 ASN A N 1
ATOM 632 C CA . ASN A 1 78 ? -31.343 16.534 37.429 1.00 29.16 78 ASN A CA 1
ATOM 633 C C . ASN A 1 78 ? -30.681 16.502 38.821 1.00 29.16 78 ASN A C 1
ATOM 635 O O . ASN A 1 78 ? -31.292 16.010 39.769 1.00 29.16 78 ASN A O 1
ATOM 639 N N . ILE A 1 79 ? -29.476 17.063 38.968 1.00 35.53 79 ILE A N 1
ATOM 640 C CA . ILE A 1 79 ? -28.766 17.181 40.255 1.00 35.53 79 ILE A CA 1
ATOM 641 C C . ILE A 1 79 ? -29.150 18.484 40.998 1.00 35.53 79 ILE A C 1
ATOM 643 O O . ILE A 1 79 ? -29.101 18.550 42.226 1.00 35.53 79 ILE A O 1
ATOM 647 N N . GLU A 1 80 ? -29.658 19.499 40.288 1.00 26.91 80 GLU A N 1
ATOM 648 C CA . GLU A 1 80 ? -29.874 20.866 40.803 1.00 26.91 80 GLU A CA 1
ATOM 649 C C . GLU A 1 80 ? -31.002 21.034 41.848 1.00 26.91 80 GLU A C 1
ATOM 651 O O . GLU A 1 80 ? -31.185 22.127 42.378 1.00 26.91 80 GLU A O 1
ATOM 656 N N . LYS A 1 81 ? -31.755 19.987 42.221 1.00 26.97 81 LYS A N 1
ATOM 657 C CA . LYS A 1 81 ? -32.848 20.110 43.214 1.00 26.97 81 LYS A CA 1
ATOM 658 C C . LYS A 1 81 ? -32.456 19.900 44.681 1.00 26.97 81 LYS A C 1
ATOM 660 O O . LYS A 1 81 ? -33.338 19.975 45.532 1.00 26.97 81 LYS A O 1
ATOM 665 N N . LYS A 1 82 ? -31.184 19.650 45.014 1.00 27.52 82 LYS A N 1
ATOM 666 C CA . LYS A 1 82 ? -30.778 19.376 46.411 1.00 27.52 82 LYS A CA 1
ATOM 667 C C . LYS A 1 82 ? -29.863 20.400 47.079 1.00 27.52 82 LYS A C 1
ATOM 669 O O . LYS A 1 82 ? -29.589 20.232 48.262 1.00 27.52 82 LYS A O 1
ATOM 674 N N . ILE A 1 83 ? -29.439 21.464 46.398 1.00 28.80 83 ILE A N 1
ATOM 675 C CA . ILE A 1 83 ? -28.540 22.457 47.004 1.00 28.80 83 ILE A CA 1
ATOM 676 C C . ILE A 1 83 ? -29.147 23.855 46.894 1.00 28.80 83 ILE A C 1
ATOM 678 O O . ILE A 1 83 ? -28.805 24.663 46.040 1.00 28.80 83 ILE A O 1
ATOM 682 N N . THR A 1 84 ? -30.049 24.151 47.822 1.00 23.28 84 THR A N 1
ATOM 683 C CA . THR A 1 84 ? -30.289 25.517 48.286 1.00 23.28 84 THR A CA 1
ATOM 684 C C . THR A 1 84 ? -30.023 25.533 49.780 1.00 23.28 84 THR A C 1
ATOM 686 O O . THR A 1 84 ? -30.845 25.023 50.531 1.00 23.28 84 THR A O 1
ATOM 689 N N . VAL A 1 85 ? -28.858 26.046 50.186 1.00 27.48 85 VAL A N 1
ATOM 690 C CA . VAL A 1 85 ? -28.639 27.145 51.152 1.00 27.48 85 VAL A CA 1
ATOM 691 C C . VAL A 1 85 ? -27.115 27.301 51.338 1.00 27.48 85 VAL A C 1
ATOM 693 O O . VAL A 1 85 ? -26.398 26.329 51.548 1.00 27.48 85 VAL A O 1
ATOM 696 N N . LYS A 1 86 ? -26.652 28.545 51.163 1.00 27.67 86 LYS A N 1
ATOM 697 C CA . LYS A 1 86 ? -25.273 29.070 51.258 1.00 27.67 86 LYS A CA 1
ATOM 698 C C . LYS A 1 86 ? -24.738 28.939 52.706 1.00 27.67 86 LYS A C 1
ATOM 700 O O . LYS A 1 86 ? -25.542 28.908 53.624 1.00 27.67 86 LYS A O 1
ATOM 705 N N . ASP A 1 87 ? -23.434 28.818 52.976 1.00 27.44 87 ASP A N 1
ATOM 706 C CA . ASP A 1 87 ? -22.486 29.943 52.940 1.00 27.44 87 ASP A CA 1
ATOM 707 C C . ASP A 1 87 ? -20.987 29.550 52.899 1.00 27.44 87 ASP A C 1
ATOM 709 O O . ASP A 1 87 ? -20.571 28.493 53.360 1.00 27.44 87 ASP A O 1
ATOM 713 N N . LYS A 1 88 ? -20.233 30.494 52.310 1.00 28.08 88 LYS A N 1
ATOM 714 C CA . LYS A 1 88 ? -18.782 30.714 52.079 1.00 28.08 88 LYS A CA 1
ATOM 715 C C . LYS A 1 88 ? -17.822 30.073 53.115 1.00 28.08 88 LYS A C 1
ATOM 717 O O . LYS A 1 88 ? -18.125 30.085 54.299 1.00 28.08 88 LYS A O 1
ATOM 722 N N . ILE A 1 89 ? -16.618 29.599 52.754 1.00 26.00 89 ILE A N 1
ATOM 723 C CA . ILE A 1 89 ? -15.395 30.393 52.463 1.00 26.00 89 ILE A CA 1
ATOM 724 C C . ILE A 1 89 ? -14.301 29.484 51.823 1.00 26.00 89 ILE A C 1
ATOM 726 O O . ILE A 1 89 ? -14.068 28.382 52.299 1.00 26.00 89 ILE A O 1
ATOM 730 N N . GLU A 1 90 ? -13.663 30.002 50.761 1.00 25.41 90 GLU A N 1
ATOM 731 C CA . GLU A 1 90 ? -12.300 29.775 50.206 1.00 25.41 90 GLU A CA 1
ATOM 732 C C . GLU A 1 90 ? -11.720 28.361 49.926 1.00 25.41 90 GLU A C 1
ATOM 734 O O . GLU A 1 90 ? -11.364 27.607 50.821 1.00 25.41 90 GLU A O 1
ATOM 739 N N . GLY A 1 91 ? -11.438 28.119 48.633 1.00 30.00 91 GLY A N 1
ATOM 740 C CA . GLY A 1 91 ? -10.150 27.589 48.150 1.00 30.00 91 GLY A CA 1
ATOM 741 C C . GLY A 1 91 ? -9.891 26.077 48.182 1.00 30.00 91 GLY A C 1
ATOM 742 O O . GLY A 1 91 ? -9.179 25.613 49.060 1.00 30.00 91 GLY A O 1
ATOM 743 N N . ASN A 1 92 ? -10.351 25.333 47.163 1.00 26.08 92 ASN A N 1
ATOM 744 C CA . ASN A 1 92 ? -9.619 24.216 46.526 1.00 26.08 92 ASN A CA 1
ATOM 745 C C . ASN A 1 92 ? -10.463 23.567 45.415 1.00 26.08 92 ASN A C 1
ATOM 747 O O . ASN A 1 92 ? -11.634 23.254 45.616 1.00 26.08 92 ASN A O 1
ATOM 751 N N . ILE A 1 93 ? -9.863 23.347 44.242 1.00 27.20 93 ILE A N 1
ATOM 752 C CA . ILE A 1 93 ? -10.458 22.554 43.159 1.00 27.20 93 ILE A CA 1
ATOM 753 C C . ILE A 1 93 ? -10.153 21.082 43.465 1.00 27.20 93 ILE A C 1
ATOM 755 O O . ILE A 1 93 ? -9.068 20.597 43.156 1.00 27.20 93 ILE A O 1
ATOM 759 N N . ASN A 1 94 ? -11.109 20.395 44.093 1.00 23.89 94 ASN A N 1
ATOM 760 C CA . ASN A 1 94 ? -11.176 18.936 44.147 1.00 23.89 94 ASN A CA 1
ATOM 761 C C . ASN A 1 94 ? -12.086 18.461 43.006 1.00 23.89 94 ASN A C 1
ATOM 763 O O . ASN A 1 94 ? -13.289 18.716 43.018 1.00 23.89 94 ASN A O 1
ATOM 767 N N . LEU A 1 95 ? -11.506 17.781 42.017 1.00 28.94 95 LEU A N 1
ATOM 768 C CA . LEU A 1 95 ? -12.239 16.880 41.131 1.00 28.94 95 LEU A CA 1
ATOM 769 C C . LEU A 1 95 ? -12.441 15.583 41.919 1.00 28.94 95 LEU A C 1
ATOM 771 O O . LEU A 1 95 ? -11.514 14.784 42.028 1.00 28.94 95 LEU A O 1
ATOM 775 N N . GLU A 1 96 ? -13.611 15.422 42.539 1.00 29.19 96 GLU A N 1
ATOM 776 C CA . GLU A 1 96 ? -13.976 14.163 43.186 1.00 29.19 96 GLU A CA 1
ATOM 777 C C . GLU A 1 96 ? -14.204 13.088 42.122 1.00 29.19 96 GLU A C 1
ATOM 779 O O . GLU A 1 96 ? -15.016 13.224 41.205 1.00 29.19 96 GLU A O 1
ATOM 784 N N . GLU A 1 97 ? -13.399 12.044 42.269 1.00 31.58 97 GLU A N 1
ATOM 785 C CA . GLU A 1 97 ? -13.391 10.804 41.522 1.00 31.58 97 GLU A CA 1
ATOM 786 C C . GLU A 1 97 ? -14.768 10.131 41.572 1.00 31.58 97 GLU A C 1
ATOM 788 O O . GLU A 1 97 ? -15.470 10.161 42.589 1.00 31.58 97 GLU A O 1
ATOM 793 N N . GLU A 1 98 ? -15.141 9.464 40.476 1.00 30.30 98 GLU A N 1
ATOM 794 C CA . GLU A 1 98 ? -16.100 8.370 40.552 1.00 30.30 98 GLU A CA 1
ATOM 795 C C . GLU A 1 98 ? -15.617 7.418 41.647 1.00 30.30 98 GLU A C 1
ATOM 797 O O . GLU A 1 98 ? -14.587 6.759 41.516 1.00 30.30 98 GLU A O 1
ATOM 802 N N . ASN A 1 99 ? -16.356 7.395 42.752 1.00 30.05 99 ASN A N 1
ATOM 803 C CA . ASN A 1 99 ? -16.155 6.492 43.871 1.00 30.05 99 ASN A CA 1
ATOM 804 C C . ASN A 1 99 ? -16.560 5.069 43.425 1.00 30.05 99 ASN A C 1
ATOM 806 O O . ASN A 1 99 ? -17.553 4.503 43.889 1.00 30.05 99 ASN A O 1
ATOM 810 N N . GLU A 1 100 ? -15.786 4.464 42.515 1.00 42.81 100 GLU A N 1
ATOM 811 C CA . GLU A 1 100 ? -15.420 3.069 42.732 1.00 42.81 100 GLU A CA 1
ATOM 812 C C . GLU A 1 100 ? -14.763 3.066 44.111 1.00 42.81 100 GLU A C 1
ATOM 814 O O . GLU A 1 100 ? -13.783 3.775 44.329 1.00 42.81 100 GLU A O 1
ATOM 819 N N . LYS A 1 101 ? -15.329 2.334 45.073 1.00 43.25 101 LYS A N 1
ATOM 820 C CA . LYS A 1 101 ? -14.635 2.045 46.329 1.00 43.25 101 LYS A CA 1
ATOM 821 C C . LYS A 1 101 ? -13.393 1.221 45.985 1.00 43.25 101 LYS A C 1
ATOM 823 O O . LYS A 1 101 ? -13.434 -0.003 46.037 1.00 43.25 101 LYS A O 1
ATOM 828 N N . LEU A 1 102 ? -12.329 1.887 45.561 1.00 57.59 102 LEU A N 1
ATOM 829 C CA . LEU A 1 102 ? -11.026 1.288 45.366 1.00 57.59 102 LEU A CA 1
ATOM 830 C C . LEU A 1 102 ? -10.387 1.213 46.746 1.00 57.59 102 LEU A C 1
ATOM 832 O O . LEU A 1 102 ? -10.266 2.220 47.441 1.00 57.59 102 LEU A O 1
ATOM 836 N N . GLU A 1 103 ? -10.034 0.005 47.166 1.00 70.75 103 GLU A N 1
ATOM 837 C CA . GLU A 1 103 ? -9.290 -0.184 48.402 1.00 70.75 103 GLU A CA 1
ATOM 838 C C . GLU A 1 103 ? -7.885 0.391 48.197 1.00 70.75 103 GLU A C 1
ATOM 840 O O . GLU A 1 103 ? -7.116 -0.091 47.355 1.00 70.75 103 GLU A O 1
ATOM 845 N N . GLU A 1 104 ? -7.573 1.461 48.935 1.00 80.06 104 GLU A N 1
ATOM 846 C CA . GLU A 1 104 ? -6.206 1.960 49.055 1.00 80.06 104 GLU A CA 1
ATOM 847 C C . GLU A 1 104 ? -5.305 0.815 49.514 1.00 80.06 104 GLU A C 1
ATOM 849 O O . GLU A 1 104 ? -5.654 0.038 50.407 1.00 80.06 104 GLU A O 1
ATOM 854 N N . ALA A 1 105 ? -4.152 0.696 48.867 1.00 84.81 105 ALA A N 1
ATOM 855 C CA . ALA A 1 105 ? -3.241 -0.408 49.095 1.00 84.81 105 ALA A CA 1
ATOM 856 C C . ALA A 1 105 ? -1.828 0.095 49.350 1.00 84.81 105 ALA A C 1
ATOM 858 O O . ALA A 1 105 ? -1.411 1.139 48.850 1.00 84.81 105 ALA A O 1
ATOM 859 N N . GLU A 1 106 ? -1.067 -0.698 50.091 1.00 85.12 106 GLU A N 1
ATOM 860 C CA . GLU A 1 106 ? 0.365 -0.497 50.253 1.00 85.12 106 GLU A CA 1
ATOM 861 C C . GLU A 1 106 ? 1.106 -1.423 49.288 1.00 85.12 106 GLU A C 1
ATOM 863 O O . GLU A 1 106 ? 0.844 -2.626 49.225 1.00 85.12 106 GLU A O 1
ATOM 868 N N . SER A 1 107 ? 2.029 -0.855 48.513 1.00 88.50 107 SER A N 1
ATOM 869 C CA . SER A 1 107 ? 2.941 -1.637 47.683 1.00 88.50 107 SER A CA 1
ATOM 870 C C . SER A 1 107 ? 4.141 -2.097 48.497 1.00 88.50 107 SER A C 1
ATOM 872 O O . SER A 1 107 ? 4.663 -1.366 49.335 1.00 88.50 107 SER A O 1
ATOM 874 N N . LEU A 1 108 ? 4.623 -3.304 48.202 1.00 88.56 108 LEU A N 1
ATOM 875 C CA . LEU A 1 108 ? 5.859 -3.832 48.778 1.00 88.56 108 LEU A CA 1
ATOM 876 C C . LEU A 1 108 ? 7.103 -3.086 48.283 1.00 88.56 108 LEU A C 1
ATOM 878 O O . LEU A 1 108 ? 8.137 -3.100 48.954 1.00 88.56 108 LEU A O 1
ATOM 882 N N . TYR A 1 109 ? 7.015 -2.464 47.106 1.00 90.19 109 TYR A N 1
ATOM 883 C CA . TYR A 1 109 ? 8.161 -1.922 46.386 1.00 90.19 109 TYR A CA 1
ATOM 884 C C . TYR A 1 109 ? 8.157 -0.414 46.274 1.00 90.19 109 TYR A C 1
ATOM 886 O O . TYR A 1 109 ? 9.240 0.140 46.136 1.00 90.19 109 TYR A O 1
ATOM 894 N N . TYR A 1 110 ? 7.003 0.253 46.308 1.00 93.56 110 TYR A N 1
ATOM 895 C CA . TYR A 1 110 ? 6.905 1.687 46.049 1.00 93.56 110 TYR A CA 1
ATOM 896 C C . TYR A 1 110 ? 5.963 2.403 47.011 1.00 93.56 110 TYR A C 1
ATOM 898 O O . TYR A 1 110 ? 5.009 1.823 47.517 1.00 93.56 110 TYR A O 1
ATOM 906 N N . LYS A 1 111 ? 6.192 3.700 47.219 1.00 92.38 111 LYS A N 1
ATOM 907 C CA . LYS A 1 111 ? 5.305 4.563 48.008 1.00 92.38 111 LYS A CA 1
ATOM 908 C C . LYS A 1 111 ? 4.837 5.777 47.215 1.00 92.38 111 LYS A C 1
ATOM 910 O O . LYS A 1 111 ? 5.429 6.159 46.206 1.00 92.38 111 LYS A O 1
ATOM 915 N N . ILE A 1 112 ? 3.771 6.409 47.695 1.00 92.94 112 ILE A N 1
ATOM 916 C CA . ILE A 1 112 ? 3.265 7.659 47.122 1.00 92.94 112 ILE A CA 1
ATOM 917 C C . ILE A 1 112 ? 4.365 8.730 47.181 1.00 92.94 112 ILE A C 1
ATOM 919 O O . ILE A 1 112 ? 5.006 8.931 48.211 1.00 92.94 112 ILE A O 1
ATOM 923 N N . GLY A 1 113 ? 4.582 9.413 46.058 1.00 90.69 113 GLY A N 1
ATOM 924 C CA . GLY A 1 113 ? 5.638 10.408 45.877 1.00 90.69 113 GLY A CA 1
ATOM 925 C C . GLY A 1 113 ? 6.941 9.866 45.284 1.00 90.69 113 GLY A C 1
ATOM 926 O O . GLY A 1 113 ? 7.769 10.677 44.868 1.00 90.69 113 GLY A O 1
ATOM 927 N N . ASP A 1 114 ? 7.110 8.542 45.182 1.00 93.94 114 ASP A N 1
ATOM 928 C CA . ASP A 1 114 ? 8.291 7.943 44.558 1.00 93.94 114 ASP A CA 1
ATOM 929 C C . ASP A 1 114 ? 8.392 8.335 43.074 1.00 93.94 114 ASP A C 1
ATOM 931 O O . ASP A 1 114 ? 7.437 8.240 42.297 1.00 93.94 114 ASP A O 1
ATOM 935 N N . ALA A 1 115 ? 9.588 8.759 42.683 1.00 93.12 115 ALA A N 1
ATOM 936 C CA . ALA A 1 115 ? 9.987 9.068 41.325 1.00 93.12 115 ALA A CA 1
ATOM 937 C C . ALA A 1 115 ? 10.477 7.786 40.638 1.00 93.12 115 ALA A C 1
ATOM 939 O O . ALA A 1 115 ? 11.552 7.268 40.937 1.00 93.12 115 ALA A O 1
ATOM 940 N N . VAL A 1 116 ? 9.682 7.281 39.700 1.00 94.50 116 VAL A N 1
ATOM 941 C CA . VAL A 1 116 ? 9.918 6.015 38.989 1.00 94.50 116 VAL A CA 1
ATOM 942 C C . VAL A 1 116 ? 9.933 6.247 37.479 1.00 94.50 116 VAL A C 1
ATOM 944 O O . VAL A 1 116 ? 9.643 7.356 37.020 1.00 94.50 116 VAL A O 1
ATOM 947 N N . ASP A 1 117 ? 10.324 5.233 36.715 1.00 94.44 117 ASP A N 1
ATOM 948 C CA . ASP A 1 117 ? 10.101 5.171 35.274 1.00 94.44 117 ASP A CA 1
ATOM 949 C C . ASP A 1 117 ? 8.899 4.264 34.982 1.00 94.44 117 ASP A C 1
ATOM 951 O O . ASP A 1 117 ? 8.781 3.181 35.557 1.00 94.44 117 ASP A O 1
ATOM 955 N N . CYS A 1 118 ? 8.034 4.696 34.067 1.00 93.81 118 CYS A N 1
ATOM 956 C CA . CYS A 1 118 ? 6.895 3.936 33.563 1.00 93.81 118 CYS A CA 1
ATOM 957 C C . CYS A 1 118 ? 7.106 3.573 32.094 1.00 93.81 118 CYS A C 1
ATOM 959 O O . CYS A 1 118 ? 7.456 4.435 31.282 1.00 93.81 118 CYS A O 1
ATOM 961 N N . ASN A 1 119 ? 6.863 2.314 31.738 1.00 92.19 119 ASN A N 1
ATOM 962 C CA . ASN A 1 119 ? 6.831 1.879 30.349 1.00 92.19 119 ASN A CA 1
ATOM 963 C C . ASN A 1 119 ? 5.511 2.309 29.694 1.00 92.19 119 ASN A C 1
ATOM 965 O O . ASN A 1 119 ? 4.432 2.075 30.238 1.00 92.19 119 ASN A O 1
ATOM 969 N N . ASN A 1 120 ? 5.592 2.944 28.527 1.00 87.44 120 ASN A N 1
ATOM 970 C CA . ASN A 1 120 ? 4.429 3.234 27.701 1.00 87.44 120 ASN A CA 1
ATOM 971 C C . ASN A 1 120 ? 4.192 2.062 26.745 1.00 87.44 120 ASN A C 1
ATOM 973 O O . ASN A 1 120 ? 4.972 1.859 25.819 1.00 87.44 120 ASN A O 1
ATOM 977 N N . GLU A 1 121 ? 3.096 1.328 26.918 1.00 81.06 121 GLU A N 1
ATOM 978 C CA . GLU A 1 121 ? 2.818 0.120 26.129 1.00 81.06 121 GLU A CA 1
ATOM 979 C C . GLU A 1 121 ? 2.687 0.373 24.619 1.00 81.06 121 GLU A C 1
ATOM 981 O O . GLU A 1 121 ? 2.941 -0.533 23.825 1.00 81.06 121 GLU A O 1
ATOM 986 N N . MET A 1 122 ? 2.321 1.591 24.197 1.00 79.81 122 MET A N 1
ATOM 987 C CA . MET A 1 122 ? 2.179 1.933 22.778 1.00 79.81 122 MET A CA 1
ATOM 988 C C . MET A 1 122 ? 3.533 2.116 22.093 1.00 79.81 122 MET A C 1
ATOM 990 O O . MET A 1 122 ? 3.714 1.667 20.959 1.00 79.81 122 MET A O 1
ATOM 994 N N . THR A 1 123 ? 4.483 2.774 22.762 1.00 82.56 123 THR A N 1
ATOM 995 C CA . THR A 1 123 ? 5.811 3.058 22.193 1.00 82.56 123 THR A CA 1
ATOM 996 C C . THR A 1 123 ? 6.854 2.016 22.595 1.00 82.56 123 THR A C 1
ATOM 998 O O . THR A 1 123 ? 7.760 1.725 21.822 1.00 82.56 123 THR A O 1
ATOM 1001 N N . GLY A 1 124 ? 6.713 1.409 23.773 1.00 85.06 124 GLY A N 1
ATOM 1002 C CA . GLY A 1 124 ? 7.707 0.560 24.433 1.00 85.06 124 GLY A CA 1
ATOM 1003 C C . GLY A 1 124 ? 8.792 1.351 25.172 1.00 85.06 124 GLY A C 1
ATOM 1004 O O . GLY A 1 124 ? 9.701 0.746 25.741 1.00 85.06 124 GLY A O 1
ATOM 1005 N N . ALA A 1 125 ? 8.718 2.685 25.166 1.00 91.94 125 ALA A N 1
ATOM 1006 C CA . ALA A 1 125 ? 9.704 3.553 25.800 1.00 91.94 125 ALA A CA 1
ATOM 1007 C C . ALA A 1 125 ? 9.403 3.802 27.286 1.00 91.94 125 ALA A C 1
ATOM 1009 O O . ALA A 1 125 ? 8.258 3.720 27.732 1.00 91.94 125 ALA A O 1
ATOM 1010 N N . TRP A 1 126 ? 10.447 4.141 28.042 1.00 93.56 126 TRP A N 1
ATOM 1011 C CA . TRP A 1 126 ? 10.390 4.436 29.472 1.00 93.56 126 TRP A CA 1
ATOM 1012 C C . TRP A 1 126 ? 10.431 5.941 29.749 1.00 93.56 126 TRP A C 1
ATOM 1014 O O . TRP A 1 126 ? 11.329 6.647 29.281 1.00 93.56 126 TRP A O 1
ATOM 1024 N N . TYR A 1 127 ? 9.495 6.417 30.569 1.00 92.69 127 TYR A N 1
ATOM 1025 C CA . TYR A 1 127 ? 9.320 7.834 30.895 1.00 92.69 127 TYR A CA 1
ATOM 1026 C C . TYR A 1 127 ? 9.295 8.069 32.399 1.00 92.69 127 TYR A C 1
ATOM 1028 O O . TYR A 1 127 ? 8.787 7.247 33.157 1.00 92.69 127 TYR A O 1
ATOM 1036 N N . GLU A 1 128 ? 9.778 9.229 32.820 1.00 92.62 128 GLU A N 1
ATOM 1037 C CA . GLU A 1 128 ? 9.794 9.657 34.209 1.00 92.62 128 GLU A CA 1
ATOM 1038 C C . GLU A 1 128 ? 8.387 9.984 34.720 1.00 92.62 128 GLU A C 1
ATOM 1040 O O . GLU A 1 128 ? 7.702 10.875 34.206 1.00 92.62 128 GLU A O 1
ATOM 1045 N N . VAL A 1 129 ? 7.979 9.319 35.800 1.00 93.81 129 VAL A N 1
ATOM 1046 C CA . VAL A 1 129 ? 6.690 9.547 36.463 1.00 93.81 129 VAL A CA 1
ATOM 1047 C C . VAL A 1 129 ? 6.847 9.676 37.984 1.00 93.81 129 VAL A C 1
ATOM 1049 O O . VAL A 1 129 ? 7.900 9.355 38.543 1.00 93.81 129 VAL A O 1
ATOM 1052 N N . ILE A 1 130 ? 5.818 10.186 38.664 1.00 93.25 130 ILE A N 1
ATOM 1053 C CA . ILE A 1 130 ? 5.712 10.213 40.134 1.00 93.25 130 ILE A CA 1
ATOM 1054 C C . ILE A 1 130 ? 4.475 9.427 40.557 1.00 93.25 130 ILE A C 1
ATOM 1056 O O . ILE A 1 130 ? 3.387 9.698 40.056 1.00 93.25 130 ILE A O 1
ATOM 1060 N N . ILE A 1 131 ? 4.603 8.514 41.514 1.00 93.44 131 ILE A N 1
ATOM 1061 C CA . ILE A 1 131 ? 3.454 7.769 42.045 1.00 93.44 131 ILE A CA 1
ATOM 1062 C C . ILE A 1 131 ? 2.536 8.710 42.830 1.00 93.44 131 ILE A C 1
ATOM 1064 O O . ILE A 1 131 ? 2.980 9.400 43.748 1.00 93.44 131 ILE A O 1
ATOM 1068 N N . LYS A 1 132 ? 1.251 8.744 42.471 1.00 92.38 132 LYS A N 1
ATOM 1069 C CA . LYS A 1 132 ? 0.227 9.565 43.131 1.00 92.38 132 LYS A CA 1
ATOM 1070 C C . LYS A 1 132 ? -0.661 8.748 44.053 1.00 92.38 132 LYS A C 1
ATOM 1072 O O . LYS A 1 132 ? -0.860 9.153 45.191 1.00 92.38 132 LYS A O 1
ATOM 1077 N N . ASN A 1 133 ? -1.136 7.599 43.584 1.00 91.00 133 ASN A N 1
ATOM 1078 C CA . ASN A 1 133 ? -2.011 6.726 44.359 1.00 91.00 133 ASN A CA 1
ATOM 1079 C C . ASN A 1 133 ? -1.719 5.258 44.035 1.00 91.00 133 ASN A C 1
ATOM 1081 O O . ASN A 1 133 ? -1.248 4.941 42.939 1.00 91.00 133 ASN A O 1
ATOM 1085 N N . ILE A 1 134 ? -2.018 4.383 44.993 1.00 92.00 134 ILE A N 1
ATOM 1086 C CA . ILE A 1 134 ? -1.818 2.936 44.914 1.00 92.00 134 ILE A CA 1
ATOM 1087 C C . ILE A 1 134 ? -3.131 2.269 45.326 1.00 92.00 134 ILE A C 1
ATOM 1089 O O . ILE A 1 134 ? -3.687 2.587 46.377 1.00 92.00 134 ILE A O 1
ATOM 1093 N N . PHE A 1 135 ? -3.627 1.360 44.492 1.00 89.94 135 PHE A N 1
ATOM 1094 C CA . PHE A 1 135 ? -4.909 0.686 44.683 1.00 89.94 135 PHE A CA 1
ATOM 1095 C C . PHE A 1 135 ? -4.754 -0.825 44.543 1.00 89.94 135 PHE A C 1
ATOM 1097 O O . PHE A 1 135 ? -3.847 -1.304 43.854 1.00 89.94 135 PHE A O 1
ATOM 1104 N N . LYS A 1 136 ? -5.677 -1.574 45.151 1.00 85.38 136 LYS A N 1
ATOM 1105 C CA . LYS A 1 136 ? -5.822 -3.018 44.948 1.00 85.38 136 LYS A CA 1
ATOM 1106 C C . LYS A 1 136 ? -7.021 -3.321 44.045 1.00 85.38 136 LYS A C 1
ATOM 1108 O O . LYS A 1 136 ? -8.126 -2.853 44.297 1.00 85.38 136 LYS A O 1
ATOM 1113 N N . GLU A 1 137 ? -6.809 -4.145 43.023 1.00 83.56 137 GLU A N 1
ATOM 1114 C CA . GLU A 1 137 ? -7.838 -4.613 42.087 1.00 83.56 137 GLU A CA 1
ATOM 1115 C C . GLU A 1 137 ? -7.655 -6.120 41.851 1.00 83.56 137 GLU A C 1
ATOM 1117 O O . GLU A 1 137 ? -6.606 -6.543 41.372 1.00 83.56 137 GLU A O 1
ATOM 1122 N N . GLU A 1 138 ? -8.642 -6.943 42.236 1.00 71.38 138 GLU A N 1
ATOM 1123 C CA . GLU A 1 138 ? -8.649 -8.407 42.008 1.00 71.38 138 GLU A CA 1
ATOM 1124 C C . GLU A 1 138 ? -7.329 -9.119 42.410 1.00 71.38 138 GLU A C 1
ATOM 1126 O O . GLU A 1 138 ? -6.799 -9.952 41.677 1.00 71.38 138 GLU A O 1
ATOM 1131 N N . ASP A 1 139 ? -6.778 -8.753 43.577 1.00 76.38 139 ASP A N 1
ATOM 1132 C CA . ASP A 1 139 ? -5.483 -9.204 44.132 1.00 76.38 139 ASP A CA 1
ATOM 1133 C C . ASP A 1 139 ? -4.200 -8.689 43.452 1.00 76.38 139 ASP A C 1
ATOM 1135 O O . ASP A 1 139 ? -3.098 -9.108 43.810 1.00 76.38 139 ASP A O 1
ATOM 1139 N N . LYS A 1 140 ? -4.300 -7.712 42.546 1.00 83.31 140 LYS A N 1
ATOM 1140 C CA . LYS A 1 140 ? -3.149 -7.026 41.939 1.00 83.31 140 LYS A CA 1
ATOM 1141 C C . LYS A 1 140 ? -3.060 -5.574 42.389 1.00 83.31 140 LYS A C 1
ATOM 1143 O O . LYS A 1 140 ? -4.071 -4.909 42.598 1.00 83.31 140 LYS A O 1
ATOM 1148 N N . ILE A 1 141 ? -1.831 -5.079 42.513 1.00 89.31 141 ILE A N 1
ATOM 1149 C CA . ILE A 1 141 ? -1.565 -3.675 42.828 1.00 89.31 141 ILE A CA 1
ATOM 1150 C C . ILE A 1 141 ? -1.498 -2.875 41.526 1.00 89.31 141 ILE A C 1
ATOM 1152 O O . ILE A 1 141 ? -0.760 -3.231 40.601 1.00 89.31 141 ILE A O 1
ATOM 1156 N N . VAL A 1 142 ? -2.264 -1.787 41.467 1.00 91.62 142 VAL A N 1
ATOM 1157 C CA . VAL A 1 142 ? -2.284 -0.837 40.351 1.00 91.62 142 VAL A CA 1
ATOM 1158 C C . VAL A 1 142 ? -2.000 0.576 40.846 1.00 91.62 142 VAL A C 1
ATOM 1160 O O . VAL A 1 142 ? -2.354 0.956 41.961 1.00 91.62 142 VAL A O 1
ATOM 1163 N N . TYR A 1 143 ? -1.359 1.372 40.000 1.00 92.50 143 TYR A N 1
ATOM 1164 C CA . TYR A 1 143 ? -0.842 2.689 40.350 1.00 92.50 143 TYR A CA 1
ATOM 1165 C C . TYR A 1 143 ? -1.504 3.770 39.498 1.00 92.50 143 TYR A C 1
ATOM 1167 O O . TYR A 1 143 ? -1.698 3.584 38.297 1.00 92.50 143 TYR A O 1
ATOM 1175 N N . LYS A 1 144 ? -1.788 4.930 40.093 1.00 91.50 144 LYS A N 1
ATOM 1176 C CA . LYS A 1 144 ? -1.949 6.187 39.348 1.00 91.50 144 LYS A CA 1
ATOM 1177 C C . LYS A 1 144 ? -0.646 6.964 39.446 1.00 91.50 144 LYS A C 1
ATOM 1179 O O . LYS A 1 144 ? -0.136 7.190 40.547 1.00 91.50 144 LYS A O 1
ATOM 1184 N N . VAL A 1 145 ? -0.112 7.387 38.309 1.00 92.19 145 VAL A N 1
ATOM 1185 C CA . VAL A 1 145 ? 1.158 8.107 38.214 1.00 92.19 145 VAL A CA 1
ATOM 1186 C C . VAL A 1 145 ? 0.968 9.459 37.531 1.00 92.19 145 VAL A C 1
ATOM 1188 O O . VAL A 1 145 ? 0.096 9.627 36.685 1.00 92.19 145 VAL A O 1
ATOM 1191 N N . LEU A 1 146 ? 1.783 10.437 37.910 1.00 91.25 146 LEU A N 1
ATOM 1192 C CA . LEU A 1 146 ? 1.897 11.734 37.249 1.00 91.25 146 LEU A CA 1
ATOM 1193 C C . LEU A 1 146 ? 3.062 11.677 36.260 1.00 91.25 146 LEU A C 1
ATOM 1195 O O . LEU A 1 146 ? 4.209 11.523 36.687 1.00 91.25 146 LEU A O 1
ATOM 1199 N N . TRP A 1 147 ? 2.783 11.835 34.971 1.00 88.44 147 TRP A N 1
ATOM 1200 C CA . TRP A 1 147 ? 3.801 11.933 33.929 1.00 88.44 147 TRP A CA 1
ATOM 1201 C C . TRP A 1 147 ? 4.534 13.266 34.048 1.00 88.44 147 TRP A C 1
ATOM 1203 O O . TRP A 1 147 ? 3.914 14.325 34.076 1.00 88.44 147 TRP A O 1
ATOM 1213 N N . GLN A 1 148 ? 5.866 13.242 34.142 1.00 85.69 148 GLN A N 1
ATOM 1214 C CA . GLN A 1 148 ? 6.632 14.486 34.301 1.00 85.69 148 GLN A CA 1
ATOM 1215 C C . GLN A 1 148 ? 6.763 15.289 33.006 1.00 85.69 148 GLN A C 1
ATOM 1217 O O . GLN A 1 148 ? 7.056 16.479 33.069 1.00 85.69 148 GLN A O 1
ATOM 1222 N N . VAL A 1 149 ? 6.559 14.648 31.852 1.00 80.12 149 VAL A N 1
ATOM 1223 C CA . VAL A 1 149 ? 6.712 15.269 30.530 1.00 80.12 149 VAL A CA 1
ATOM 1224 C C . VAL A 1 149 ? 5.636 16.323 30.270 1.00 80.12 149 VAL A C 1
ATOM 1226 O O . VAL A 1 149 ? 5.956 17.422 29.832 1.00 80.12 149 VAL A O 1
ATOM 1229 N N . ASP A 1 150 ? 4.379 16.006 30.570 1.00 77.31 150 ASP A N 1
ATOM 1230 C CA . ASP A 1 150 ? 3.211 16.840 30.260 1.00 77.31 150 ASP A CA 1
ATOM 1231 C C . ASP A 1 150 ? 2.359 17.177 31.499 1.00 77.31 150 ASP A C 1
ATOM 1233 O O . ASP A 1 150 ? 1.335 17.845 31.390 1.00 77.31 150 ASP A O 1
ATOM 1237 N N . ASN A 1 151 ? 2.790 16.751 32.694 1.00 80.06 151 ASN A N 1
ATOM 1238 C CA . ASN A 1 151 ? 2.066 16.900 33.960 1.00 80.06 151 ASN A CA 1
ATOM 1239 C C . ASN A 1 151 ? 0.655 16.283 33.957 1.00 80.06 151 ASN A C 1
ATOM 1241 O O . ASN A 1 151 ? -0.213 16.719 34.716 1.00 80.06 151 ASN A O 1
ATOM 1245 N N . THR A 1 152 ? 0.422 15.249 33.146 1.00 80.94 152 THR A N 1
ATOM 1246 C CA . THR A 1 152 ? -0.854 14.523 33.120 1.00 80.94 152 THR A CA 1
ATOM 1247 C C . THR A 1 152 ? -0.887 13.388 34.144 1.00 80.94 152 THR A C 1
ATOM 1249 O O . THR A 1 152 ? 0.139 12.805 34.502 1.00 80.94 152 THR A O 1
ATOM 1252 N N . ILE A 1 153 ? -2.081 13.061 34.647 1.00 84.81 153 ILE A N 1
ATOM 1253 C CA . ILE A 1 153 ? -2.294 11.927 35.556 1.00 84.81 153 ILE A CA 1
ATOM 1254 C C . ILE A 1 153 ? -2.750 10.725 34.730 1.00 84.81 153 ILE A C 1
ATOM 1256 O O . ILE A 1 153 ? -3.656 10.835 33.905 1.00 84.81 153 ILE A O 1
ATOM 1260 N N . SER A 1 154 ? -2.118 9.574 34.943 1.00 84.19 154 SER A N 1
ATOM 1261 C CA . SER A 1 154 ? -2.499 8.326 34.292 1.00 84.19 154 SER A CA 1
ATOM 1262 C C . SER A 1 154 ? -3.854 7.817 34.782 1.00 84.19 154 SER A C 1
ATOM 1264 O O . SER A 1 154 ? -4.300 8.119 35.889 1.00 84.19 154 SER A O 1
ATOM 1266 N N . ASN A 1 155 ? -4.438 6.904 34.006 1.00 81.19 155 ASN A N 1
ATOM 1267 C CA . ASN A 1 155 ? -5.432 5.965 34.524 1.00 81.19 155 ASN A CA 1
ATOM 1268 C C . ASN A 1 155 ? -4.731 4.938 35.449 1.00 81.19 155 ASN A C 1
ATOM 1270 O O . ASN A 1 155 ? -3.884 5.299 36.266 1.00 81.19 155 ASN A O 1
ATOM 1274 N N . LYS A 1 156 ? -5.037 3.647 35.310 1.00 87.44 156 LYS A N 1
ATOM 1275 C CA . LYS A 1 156 ? -4.428 2.558 36.087 1.00 87.44 156 LYS A CA 1
ATOM 1276 C C . LYS A 1 156 ? -3.182 2.014 35.368 1.00 87.44 156 LYS A C 1
ATOM 1278 O O . LYS A 1 156 ? -3.262 1.660 34.194 1.00 87.44 156 LYS A O 1
ATOM 1283 N N . VAL A 1 157 ? -2.050 1.942 36.067 1.00 89.75 157 VAL A N 1
ATOM 1284 C CA . VAL A 1 157 ? -0.776 1.385 35.580 1.00 89.75 157 VAL A CA 1
ATOM 1285 C C . VAL A 1 157 ? -0.433 0.116 36.373 1.00 89.75 157 VAL A C 1
ATOM 1287 O O . VAL A 1 157 ? -0.393 0.179 37.603 1.00 89.75 157 VAL A O 1
ATOM 1290 N N . PRO A 1 158 ? -0.171 -1.031 35.720 1.00 90.50 158 PRO A N 1
ATOM 1291 C CA . PRO A 1 158 ? 0.281 -2.246 36.400 1.00 90.50 158 PRO A CA 1
ATOM 1292 C C . PRO A 1 158 ? 1.689 -2.108 36.993 1.00 90.50 158 PRO A C 1
ATOM 1294 O O . PRO A 1 158 ? 2.553 -1.469 36.394 1.00 90.50 158 PRO A O 1
ATOM 1297 N N . GLU A 1 159 ? 1.964 -2.796 38.107 1.00 88.81 159 GLU A N 1
ATOM 1298 C CA . GLU A 1 159 ? 3.299 -2.820 38.737 1.00 88.81 159 GLU A CA 1
ATOM 1299 C C . GLU A 1 159 ? 4.426 -3.226 37.775 1.00 88.81 159 GLU A C 1
ATOM 1301 O O . GLU A 1 159 ? 5.511 -2.655 37.814 1.00 88.81 159 GLU A O 1
ATOM 1306 N N . ALA A 1 160 ? 4.155 -4.171 36.869 1.00 88.94 160 ALA A N 1
ATOM 1307 C CA . ALA A 1 160 ? 5.129 -4.681 35.901 1.00 88.94 160 ALA A CA 1
ATOM 1308 C C . ALA A 1 160 ? 5.657 -3.613 34.924 1.00 88.94 160 ALA A C 1
ATOM 1310 O O . ALA A 1 160 ? 6.728 -3.789 34.343 1.00 88.94 160 ALA A O 1
ATOM 1311 N N . ASN A 1 161 ? 4.922 -2.509 34.754 1.00 91.94 161 ASN A N 1
ATOM 1312 C CA . ASN A 1 161 ? 5.309 -1.405 33.881 1.00 91.94 161 ASN A CA 1
ATOM 1313 C C . ASN A 1 161 ? 6.077 -0.312 34.634 1.00 91.94 161 ASN A C 1
ATOM 1315 O O . ASN A 1 161 ? 6.417 0.702 34.029 1.00 91.94 161 ASN A O 1
ATOM 1319 N N . LEU A 1 162 ? 6.352 -0.490 35.930 1.00 93.44 162 LEU A N 1
ATOM 1320 C CA . LEU A 1 162 ? 7.094 0.457 36.754 1.00 93.44 162 LEU A CA 1
ATOM 1321 C C . LEU A 1 162 ? 8.474 -0.092 37.116 1.00 93.44 162 LEU A C 1
ATOM 1323 O O . LEU A 1 162 ? 8.659 -1.284 37.353 1.00 93.44 162 LEU A O 1
ATOM 1327 N N . ARG A 1 163 ? 9.459 0.804 37.186 1.00 93.81 163 ARG A N 1
ATOM 1328 C CA . ARG A 1 163 ? 10.785 0.508 37.740 1.00 93.81 163 ARG A CA 1
ATOM 1329 C C . ARG A 1 163 ? 11.390 1.737 38.415 1.00 93.81 163 ARG A C 1
ATOM 1331 O O . ARG A 1 163 ? 11.030 2.855 38.051 1.00 93.81 163 ARG A O 1
ATOM 1338 N N . PRO A 1 164 ? 12.327 1.587 39.366 1.00 92.38 164 PRO A N 1
ATOM 1339 C CA . PRO A 1 164 ? 13.067 2.736 39.881 1.00 92.38 164 PRO A CA 1
ATOM 1340 C C . PRO A 1 164 ? 13.800 3.468 38.750 1.00 92.38 164 PRO A C 1
ATOM 1342 O O . PRO A 1 164 ? 14.269 2.838 37.799 1.00 92.38 164 PRO A O 1
ATOM 1345 N N . ARG A 1 165 ? 13.922 4.796 38.852 1.00 90.12 165 ARG A N 1
ATOM 1346 C CA . ARG A 1 165 ? 14.698 5.560 37.867 1.00 90.12 165 ARG A CA 1
ATOM 1347 C C . ARG A 1 165 ? 16.164 5.121 37.882 1.00 90.12 165 ARG A C 1
ATOM 1349 O O . ARG A 1 165 ? 16.710 4.895 38.966 1.00 90.12 165 ARG A O 1
ATOM 1356 N N . PRO A 1 166 ? 16.826 5.067 36.717 1.00 87.50 166 PRO A N 1
ATOM 1357 C CA . PRO A 1 166 ? 18.256 4.833 36.644 1.00 87.50 166 PRO A CA 1
ATOM 1358 C C . PRO A 1 166 ? 19.045 5.816 37.497 1.00 87.50 166 PRO A C 1
ATOM 1360 O O . PRO A 1 166 ? 18.857 7.030 37.402 1.00 87.50 166 PRO A O 1
ATOM 1363 N N . ARG A 1 167 ? 19.953 5.288 38.318 1.00 83.62 167 ARG A N 1
ATOM 1364 C CA . ARG A 1 167 ? 20.741 6.097 39.259 1.00 83.62 167 ARG A CA 1
ATOM 1365 C C . ARG A 1 167 ? 22.035 6.607 38.659 1.00 83.62 167 ARG A C 1
ATOM 1367 O O . ARG A 1 167 ? 22.554 7.636 39.083 1.00 83.62 167 ARG A O 1
ATOM 1374 N N . ARG A 1 168 ? 22.581 5.863 37.698 1.00 85.81 168 ARG A N 1
ATOM 1375 C CA . ARG A 1 168 ? 23.885 6.148 37.108 1.00 85.81 168 ARG A CA 1
ATOM 1376 C C . ARG A 1 168 ? 23.940 5.767 35.640 1.00 85.81 168 ARG A C 1
ATOM 1378 O O . ARG A 1 168 ? 23.374 4.754 35.220 1.00 85.81 168 ARG A O 1
ATOM 1385 N N . SER A 1 169 ? 24.668 6.573 34.882 1.00 89.19 169 SER A N 1
ATOM 1386 C CA . SER A 1 169 ? 25.137 6.196 33.558 1.00 89.19 169 SER A CA 1
ATOM 1387 C C . SER A 1 169 ? 26.312 5.217 33.683 1.00 89.19 169 SER A C 1
ATOM 1389 O O . SER A 1 169 ? 27.074 5.253 34.651 1.00 89.19 169 SER A O 1
ATOM 1391 N N . LEU A 1 170 ? 26.408 4.298 32.729 1.00 89.44 170 LEU A N 1
ATOM 1392 C CA . LEU A 1 170 ? 27.455 3.291 32.614 1.00 89.44 170 LEU A CA 1
ATOM 1393 C C . LEU A 1 170 ? 28.545 3.799 31.674 1.00 89.44 170 LEU A C 1
ATOM 1395 O O . LEU A 1 170 ? 28.251 4.299 30.582 1.00 89.44 170 LEU A O 1
ATOM 1399 N N . SER A 1 171 ? 29.805 3.647 32.079 1.00 86.69 171 SER A N 1
ATOM 1400 C CA . SER A 1 171 ? 30.929 3.889 31.178 1.00 86.69 171 SER A CA 1
ATOM 1401 C C . SER A 1 171 ? 31.080 2.733 30.185 1.00 86.69 171 SER A C 1
ATOM 1403 O O . SER A 1 171 ? 30.547 1.642 30.381 1.00 86.69 171 SER A O 1
ATOM 1405 N N . CYS A 1 172 ? 31.805 2.953 29.086 1.00 82.12 172 CYS A N 1
ATOM 1406 C CA . CYS A 1 172 ? 31.975 1.918 28.061 1.00 82.12 172 CYS A CA 1
ATOM 1407 C C . CYS A 1 172 ? 32.726 0.683 28.586 1.00 82.12 172 CYS A C 1
ATOM 1409 O O . CYS A 1 172 ? 32.528 -0.409 28.062 1.00 82.12 172 CYS A O 1
ATOM 1411 N N . GLU A 1 173 ? 33.555 0.846 29.618 1.00 83.81 173 GLU A N 1
ATOM 1412 C CA . GLU A 1 173 ? 34.290 -0.230 30.289 1.00 83.81 173 GLU A CA 1
ATOM 1413 C C . GLU A 1 173 ? 33.389 -1.108 31.171 1.00 83.81 173 GLU A C 1
ATOM 1415 O O . GLU A 1 173 ? 33.733 -2.254 31.447 1.00 83.81 173 GLU A O 1
ATOM 1420 N N . GLU A 1 174 ? 32.236 -0.589 31.599 1.00 87.44 174 GLU A N 1
ATOM 1421 C CA . GLU A 1 174 ? 31.257 -1.312 32.419 1.00 87.44 174 GLU A CA 1
ATOM 1422 C C . GLU A 1 174 ? 30.245 -2.109 31.583 1.00 87.44 174 GLU A C 1
ATOM 1424 O O . GLU A 1 174 ? 29.425 -2.841 32.140 1.00 87.44 174 GLU A O 1
ATOM 1429 N N . LEU A 1 175 ? 30.278 -1.958 30.255 1.00 90.50 175 LEU A N 1
ATOM 1430 C CA . LEU A 1 175 ? 29.365 -2.636 29.342 1.00 90.50 175 LEU A CA 1
ATOM 1431 C C . LEU A 1 175 ? 29.868 -4.041 29.009 1.00 90.50 175 LEU A C 1
ATOM 1433 O O . LEU A 1 175 ? 31.005 -4.234 28.582 1.00 90.50 175 LEU A O 1
ATOM 1437 N N . SER A 1 176 ? 28.982 -5.025 29.133 1.00 90.81 176 SER A N 1
ATOM 1438 C CA . SER A 1 176 ? 29.273 -6.429 28.838 1.00 90.81 176 SER A CA 1
ATOM 1439 C C . SER A 1 176 ? 28.240 -7.045 27.892 1.00 90.81 176 SER A C 1
ATOM 1441 O O . SER A 1 176 ? 27.080 -6.633 27.836 1.00 90.81 176 SER A O 1
ATOM 1443 N N . ILE A 1 177 ? 28.667 -8.035 27.103 1.00 93.12 177 ILE A N 1
ATOM 1444 C CA . ILE A 1 177 ? 27.771 -8.781 26.210 1.00 93.12 177 ILE A CA 1
ATOM 1445 C C . ILE A 1 177 ? 26.755 -9.557 27.060 1.00 93.12 177 ILE A C 1
ATOM 1447 O O . ILE A 1 177 ? 27.116 -10.203 28.040 1.00 93.12 177 ILE A O 1
ATOM 1451 N N . GLY A 1 178 ? 25.485 -9.489 26.673 1.00 90.75 178 GLY A N 1
ATOM 1452 C CA . GLY A 1 178 ? 24.339 -10.051 27.387 1.00 90.75 178 GLY A CA 1
ATOM 1453 C C . GLY A 1 178 ? 23.708 -9.096 28.403 1.00 90.75 178 GLY A C 1
ATOM 1454 O O . GLY A 1 178 ? 22.608 -9.364 28.880 1.00 90.75 178 GLY A O 1
ATOM 1455 N N . GLN A 1 179 ? 24.354 -7.969 28.719 1.00 93.62 179 GLN A N 1
ATOM 1456 C CA . GLN A 1 179 ? 23.823 -6.997 29.669 1.00 93.62 179 GLN A CA 1
ATOM 1457 C C . GLN A 1 179 ? 22.623 -6.247 29.081 1.00 93.62 179 GLN A C 1
ATOM 1459 O O . GLN A 1 179 ? 22.665 -5.766 27.944 1.00 93.62 179 GLN A O 1
ATOM 1464 N N . LYS A 1 180 ? 21.560 -6.119 29.882 1.00 93.94 180 LYS A N 1
ATOM 1465 C CA . LYS A 1 180 ? 20.391 -5.297 29.565 1.00 93.94 180 LYS A CA 1
ATOM 1466 C C . LYS A 1 180 ? 20.599 -3.890 30.126 1.00 93.94 180 LYS A C 1
ATOM 1468 O O . LYS A 1 180 ? 20.815 -3.723 31.325 1.00 93.94 180 LYS A O 1
ATOM 1473 N N . VAL A 1 181 ? 20.557 -2.890 29.256 1.00 94.69 181 VAL A N 1
ATOM 1474 C CA . VAL A 1 181 ? 20.793 -1.473 29.571 1.00 94.69 181 VAL A CA 1
ATOM 1475 C C . VAL A 1 181 ? 19.682 -0.615 28.977 1.00 94.69 181 VAL A C 1
ATOM 1477 O O . VAL A 1 181 ? 18.979 -1.061 28.074 1.00 94.69 181 VAL A O 1
ATOM 1480 N N . MET A 1 182 ? 19.515 0.615 29.455 1.00 94.69 182 MET A N 1
ATOM 1481 C CA . MET A 1 182 ? 18.592 1.571 28.842 1.00 94.69 182 MET A CA 1
ATOM 1482 C C . MET A 1 182 ? 19.362 2.544 27.943 1.00 94.69 182 MET A C 1
ATOM 1484 O O . MET A 1 182 ? 20.349 3.149 28.366 1.00 94.69 182 MET A O 1
ATOM 1488 N N . VAL A 1 183 ? 18.912 2.702 26.698 1.00 93.31 183 VAL A N 1
ATOM 1489 C CA . VAL A 1 183 ? 19.559 3.552 25.686 1.00 93.31 183 VAL A CA 1
ATOM 1490 C C . VAL A 1 183 ? 18.556 4.492 25.036 1.00 93.31 183 VAL A C 1
ATOM 1492 O O . VAL A 1 183 ? 17.395 4.143 24.834 1.00 93.31 183 VAL A O 1
ATOM 1495 N N . ASN A 1 184 ? 19.020 5.675 24.641 1.00 93.00 184 ASN A N 1
ATOM 1496 C CA . ASN A 1 184 ? 18.256 6.547 23.760 1.00 93.00 184 ASN A CA 1
ATOM 1497 C C . ASN A 1 184 ? 18.347 6.031 22.311 1.00 93.00 184 ASN A C 1
ATOM 1499 O O . ASN A 1 184 ? 19.449 5.786 21.820 1.00 93.00 184 ASN A O 1
ATOM 1503 N N . TYR A 1 185 ? 17.236 5.849 21.603 1.00 90.31 185 TYR A N 1
ATOM 1504 C CA . TYR A 1 185 ? 17.253 5.444 20.195 1.00 90.31 185 TYR A CA 1
ATOM 1505 C C . TYR A 1 185 ? 16.059 6.014 19.437 1.00 90.31 185 TYR A C 1
ATOM 1507 O O . TYR A 1 185 ? 14.929 5.989 19.919 1.00 90.31 185 TYR A O 1
ATOM 1515 N N . ASN A 1 186 ? 16.303 6.524 18.234 1.00 87.88 186 ASN A N 1
ATOM 1516 C CA . ASN A 1 186 ? 15.249 6.955 17.327 1.00 87.88 186 ASN A CA 1
ATOM 1517 C C . ASN A 1 186 ? 15.048 5.865 16.267 1.00 87.88 186 ASN A C 1
ATOM 1519 O O . ASN A 1 186 ? 15.958 5.583 15.486 1.00 87.88 186 ASN A O 1
ATOM 1523 N N . VAL A 1 187 ? 13.879 5.221 16.299 1.00 82.50 187 VAL A N 1
ATOM 1524 C CA . VAL A 1 187 ? 13.550 4.070 15.442 1.00 82.50 187 VAL A CA 1
ATOM 1525 C C . VAL A 1 187 ? 13.472 4.477 13.967 1.00 82.50 187 VAL A C 1
ATOM 1527 O O . VAL A 1 187 ? 13.921 3.720 13.107 1.00 82.50 187 VAL A O 1
ATOM 1530 N N . ASP A 1 188 ? 12.977 5.682 13.683 1.00 79.94 188 ASP A N 1
ATOM 1531 C CA . ASP A 1 188 ? 12.825 6.201 12.322 1.00 79.94 188 ASP A CA 1
ATOM 1532 C C . ASP A 1 188 ? 14.122 6.839 11.805 1.00 79.94 188 ASP A C 1
ATOM 1534 O O . ASP A 1 188 ? 14.518 6.643 10.653 1.00 79.94 188 ASP A O 1
ATOM 1538 N N . GLU A 1 189 ? 14.833 7.562 12.675 1.00 82.81 189 GLU A N 1
ATOM 1539 C CA . GLU A 1 189 ? 16.049 8.299 12.339 1.00 82.81 189 GLU A CA 1
ATOM 1540 C C . GLU A 1 189 ? 17.214 8.026 13.313 1.00 82.81 189 GLU A C 1
ATOM 1542 O O . GLU A 1 189 ? 17.552 8.885 14.126 1.00 82.81 189 GLU A O 1
ATOM 1547 N N . PRO A 1 190 ? 17.950 6.901 13.187 1.00 83.44 190 PRO A N 1
ATOM 1548 C CA . PRO A 1 190 ? 18.956 6.444 14.167 1.00 83.44 190 PRO A CA 1
ATOM 1549 C C . PRO A 1 190 ? 20.118 7.398 14.499 1.00 83.44 190 PRO A C 1
ATOM 1551 O O . PRO A 1 190 ? 20.945 7.104 15.363 1.00 83.44 190 PRO A O 1
ATOM 1554 N N . LYS A 1 191 ? 20.258 8.502 13.757 1.00 81.44 191 LYS A N 1
ATOM 1555 C CA . LYS A 1 191 ? 21.279 9.539 13.977 1.00 81.44 191 LYS A CA 1
ATOM 1556 C C . LYS A 1 191 ? 20.774 10.712 14.819 1.00 81.44 191 LYS A C 1
ATOM 1558 O O . LYS A 1 191 ? 21.607 11.525 15.222 1.00 81.44 191 LYS A O 1
ATOM 1563 N N . GLN A 1 192 ? 19.465 10.821 15.010 1.00 83.19 192 GLN A N 1
ATOM 1564 C CA . GLN A 1 192 ? 18.820 11.843 15.818 1.00 83.19 192 GLN A CA 1
ATOM 1565 C C . GLN A 1 192 ? 18.550 11.327 17.232 1.00 83.19 192 GLN A C 1
ATOM 1567 O O . GLN A 1 192 ? 18.630 10.125 17.499 1.00 83.19 192 GLN A O 1
ATOM 1572 N N . ILE A 1 193 ? 18.230 12.255 18.130 1.00 84.44 193 ILE A N 1
ATOM 1573 C CA . ILE A 1 193 ? 17.729 11.915 19.456 1.00 84.44 193 ILE A CA 1
ATOM 1574 C C . ILE A 1 193 ? 16.381 11.203 19.319 1.00 84.44 193 ILE A C 1
ATOM 1576 O O . ILE A 1 193 ? 15.587 11.518 18.431 1.00 84.44 193 ILE A O 1
ATOM 1580 N N . GLY A 1 194 ? 16.150 10.205 20.157 1.00 89.31 194 GLY A N 1
ATOM 1581 C CA . GLY A 1 194 ? 14.939 9.398 20.152 1.00 89.31 194 GLY A CA 1
ATOM 1582 C C . GLY A 1 194 ? 14.365 9.222 21.545 1.00 89.31 194 GLY A C 1
ATOM 1583 O O . GLY A 1 194 ? 14.542 10.074 22.414 1.00 89.31 194 GLY A O 1
ATOM 1584 N N . LEU A 1 195 ? 13.691 8.096 21.753 1.00 91.25 195 LEU A N 1
ATOM 1585 C CA . LEU A 1 195 ? 13.097 7.730 23.037 1.00 91.25 195 LEU A CA 1
ATOM 1586 C C . LEU A 1 195 ? 14.005 6.754 23.795 1.00 91.25 195 LEU A C 1
ATOM 1588 O O . LEU A 1 195 ? 14.980 6.242 23.245 1.00 91.25 195 LEU A O 1
ATOM 1592 N N . TRP A 1 196 ? 13.701 6.516 25.068 1.00 93.25 196 TRP A N 1
ATOM 1593 C CA . TRP A 1 196 ? 14.504 5.666 25.947 1.00 93.25 196 TRP A CA 1
ATOM 1594 C C . TRP A 1 196 ? 13.943 4.250 26.003 1.00 93.25 196 TRP A C 1
ATOM 1596 O O . TRP A 1 196 ? 12.833 4.038 26.482 1.00 93.25 196 TRP A O 1
ATOM 1606 N N . TYR A 1 197 ? 14.722 3.284 25.528 1.00 94.00 197 TYR A N 1
ATOM 1607 C CA . TYR A 1 197 ? 14.321 1.886 25.398 1.00 94.00 197 TYR A CA 1
ATOM 1608 C C . TYR A 1 197 ? 15.256 0.966 26.164 1.00 94.00 197 TYR A C 1
ATOM 1610 O O . TYR A 1 197 ? 16.437 1.266 26.355 1.00 94.00 197 TYR A O 1
ATOM 1618 N N . ASP A 1 198 ? 14.734 -0.197 26.531 1.00 94.62 198 ASP A N 1
ATOM 1619 C CA . ASP A 1 198 ? 15.560 -1.311 26.968 1.00 94.62 198 ASP A CA 1
ATOM 1620 C C . ASP A 1 198 ? 16.328 -1.898 25.777 1.00 94.62 198 ASP A C 1
ATOM 1622 O O . ASP A 1 198 ? 15.793 -2.052 24.678 1.00 94.62 198 ASP A O 1
ATOM 1626 N N . PHE A 1 199 ? 17.588 -2.256 26.000 1.00 94.38 199 PHE A N 1
ATOM 1627 C CA . PHE A 1 199 ? 18.490 -2.776 24.983 1.00 94.38 199 PHE A CA 1
ATOM 1628 C C . PHE A 1 199 ? 19.366 -3.891 25.553 1.00 94.38 199 PHE A C 1
ATOM 1630 O O . PHE A 1 199 ? 20.075 -3.692 26.540 1.00 94.38 199 PHE A O 1
ATOM 1637 N N . THR A 1 200 ? 19.339 -5.061 24.919 1.00 95.44 200 THR A N 1
ATOM 1638 C CA . THR A 1 200 ? 20.216 -6.189 25.256 1.00 95.44 200 THR A CA 1
ATOM 1639 C C . THR A 1 200 ? 21.445 -6.154 24.358 1.00 95.44 200 THR A C 1
ATOM 1641 O O . THR A 1 200 ? 21.326 -6.283 23.139 1.00 95.44 200 THR A O 1
ATOM 1644 N N . ILE A 1 201 ? 22.632 -5.998 24.945 1.00 94.56 201 ILE A N 1
ATOM 1645 C CA . ILE A 1 201 ? 23.893 -5.931 24.199 1.00 94.56 201 ILE A CA 1
ATOM 1646 C C . ILE A 1 201 ? 24.254 -7.324 23.670 1.00 94.56 201 ILE A C 1
ATOM 1648 O O . ILE A 1 201 ? 24.455 -8.250 24.447 1.00 94.56 201 ILE A O 1
ATOM 1652 N N . CYS A 1 202 ? 24.393 -7.480 22.355 1.00 93.31 202 CYS A N 1
ATOM 1653 C CA . CYS A 1 202 ? 24.836 -8.729 21.727 1.00 93.31 202 CYS A CA 1
ATOM 1654 C C . CYS A 1 202 ? 26.307 -8.683 21.290 1.00 93.31 202 CYS A C 1
ATOM 1656 O O . CYS A 1 202 ? 26.971 -9.714 21.280 1.00 93.31 202 CYS A O 1
ATOM 1658 N N . ASP A 1 203 ? 26.816 -7.511 20.911 1.00 90.81 203 ASP A N 1
ATOM 1659 C CA . ASP A 1 203 ? 28.207 -7.311 20.495 1.00 90.81 203 ASP A CA 1
ATOM 1660 C C . ASP A 1 203 ? 28.642 -5.860 20.773 1.00 90.81 203 ASP A C 1
ATOM 1662 O O . ASP A 1 203 ? 27.839 -4.926 20.685 1.00 90.81 203 ASP A O 1
ATOM 1666 N N . ILE A 1 204 ? 29.917 -5.668 21.113 1.00 89.81 204 ILE A N 1
ATOM 1667 C CA . ILE A 1 204 ? 30.510 -4.364 21.432 1.00 89.81 204 ILE A CA 1
ATOM 1668 C C . ILE A 1 204 ? 31.701 -4.142 20.504 1.00 89.81 204 ILE A C 1
ATOM 1670 O O . ILE A 1 204 ? 32.739 -4.792 20.620 1.00 89.81 204 ILE A O 1
ATOM 1674 N N . LYS A 1 205 ? 31.578 -3.175 19.590 1.00 86.19 205 LYS A N 1
ATOM 1675 C CA . LYS A 1 205 ? 32.640 -2.814 18.646 1.00 86.19 205 LYS A CA 1
ATOM 1676 C C . LYS A 1 205 ? 33.308 -1.511 19.049 1.00 86.19 205 LYS A C 1
ATOM 1678 O O . LYS A 1 205 ? 32.696 -0.443 19.038 1.00 86.19 205 LYS A O 1
ATOM 1683 N N . ILE A 1 206 ? 34.607 -1.590 19.315 1.00 79.56 206 ILE A N 1
ATOM 1684 C CA . ILE A 1 206 ? 35.443 -0.429 19.626 1.00 79.56 206 ILE A CA 1
ATOM 1685 C C . ILE A 1 206 ? 36.139 0.035 18.343 1.00 79.56 206 ILE A C 1
ATOM 1687 O O . ILE A 1 206 ? 37.025 -0.638 17.817 1.00 79.56 206 ILE A O 1
ATOM 1691 N N . LYS A 1 207 ? 35.752 1.201 17.814 1.00 73.31 207 LYS A N 1
ATOM 1692 C CA . LYS A 1 207 ? 36.375 1.812 16.627 1.00 73.31 207 LYS A CA 1
ATOM 1693 C C . LYS A 1 207 ? 37.065 3.120 16.998 1.00 73.31 207 LYS A C 1
ATOM 1695 O O . LYS A 1 207 ? 36.405 4.153 17.057 1.00 73.31 207 LYS A O 1
ATOM 1700 N N . ARG A 1 208 ? 38.397 3.106 17.162 1.00 71.69 208 ARG A N 1
ATOM 1701 C CA . ARG A 1 208 ? 39.295 4.259 17.449 1.00 71.69 208 ARG A CA 1
ATOM 1702 C C . ARG A 1 208 ? 38.859 5.189 18.604 1.00 71.69 208 ARG A C 1
ATOM 1704 O O . ARG A 1 208 ? 39.557 5.258 19.600 1.00 71.69 208 ARG A O 1
ATOM 1711 N N . ARG A 1 209 ? 37.771 5.954 18.435 1.00 66.69 209 ARG A N 1
ATOM 1712 C CA . ARG A 1 209 ? 37.187 6.921 19.392 1.00 66.69 209 ARG A CA 1
ATOM 1713 C C . ARG A 1 209 ? 35.659 6.788 19.556 1.00 66.69 209 ARG A C 1
ATOM 1715 O O . ARG A 1 209 ? 35.024 7.710 20.055 1.00 66.69 209 ARG A O 1
ATOM 1722 N N . ARG A 1 210 ? 35.036 5.715 19.058 1.00 75.44 210 ARG A N 1
ATOM 1723 C CA . ARG A 1 210 ? 33.585 5.482 19.159 1.00 75.44 210 ARG A CA 1
ATOM 1724 C C . ARG A 1 210 ? 33.307 4.039 19.554 1.00 75.44 210 ARG A C 1
ATOM 1726 O O . ARG A 1 210 ? 33.914 3.126 18.993 1.00 75.44 210 ARG A O 1
ATOM 1733 N N . HIS A 1 211 ? 32.364 3.874 20.471 1.00 81.94 211 HIS A N 1
ATOM 1734 C CA . HIS A 1 211 ? 31.816 2.584 20.862 1.00 81.94 211 HIS A CA 1
ATOM 1735 C C . HIS A 1 211 ? 30.499 2.377 20.111 1.00 81.94 211 HIS A C 1
ATOM 1737 O O . HIS A 1 211 ? 29.617 3.239 20.125 1.00 81.94 211 HIS A O 1
ATOM 1743 N N . GLU A 1 212 ? 30.400 1.268 19.389 1.00 88.50 212 GLU A N 1
ATOM 1744 C CA . GLU A 1 212 ? 29.191 0.843 18.690 1.00 88.50 212 GLU A CA 1
ATOM 1745 C C . GLU A 1 212 ? 28.668 -0.418 19.375 1.00 88.50 212 GLU A C 1
ATOM 1747 O O . GLU A 1 212 ? 29.345 -1.444 19.387 1.00 88.50 212 GLU A O 1
ATOM 1752 N N . LEU A 1 213 ? 27.466 -0.335 19.938 1.00 90.25 213 LEU A N 1
ATOM 1753 C CA . LEU A 1 213 ? 26.756 -1.480 20.492 1.00 90.25 213 LEU A CA 1
ATOM 1754 C C . LEU A 1 213 ? 25.872 -2.072 19.401 1.00 90.25 213 LEU A C 1
ATOM 1756 O O . LEU A 1 213 ? 25.154 -1.347 18.713 1.00 90.25 213 LEU A O 1
ATOM 1760 N N . PHE A 1 214 ? 25.911 -3.384 19.247 1.00 92.19 214 PHE A N 1
ATOM 1761 C CA . PHE A 1 214 ? 24.950 -4.129 18.450 1.00 92.19 214 PHE A CA 1
ATOM 1762 C C . PHE A 1 214 ? 24.128 -5.005 19.381 1.00 92.19 214 PHE A C 1
ATOM 1764 O O . PHE A 1 214 ? 24.680 -5.628 20.286 1.00 92.19 214 PHE A O 1
ATOM 1771 N N . GLY A 1 215 ? 22.817 -5.040 19.184 1.00 91.50 215 GLY A N 1
ATOM 1772 C CA . GLY A 1 215 ? 21.940 -5.720 20.123 1.00 91.50 215 GLY A CA 1
ATOM 1773 C C . GLY A 1 215 ? 20.464 -5.567 19.810 1.00 91.50 215 GLY A C 1
ATOM 1774 O O . GLY A 1 215 ? 20.089 -4.982 18.791 1.00 91.50 215 GLY A O 1
ATOM 1775 N N . GLN A 1 216 ? 19.648 -6.109 20.705 1.00 93.06 216 GLN A N 1
ATOM 1776 C CA . GLN A 1 216 ? 18.193 -6.143 20.601 1.00 93.06 216 GLN A CA 1
ATOM 1777 C C . GLN A 1 216 ? 17.583 -4.968 21.363 1.00 93.06 216 GLN A C 1
ATOM 1779 O O . GLN A 1 216 ? 17.722 -4.876 22.581 1.00 93.06 216 GLN A O 1
ATOM 1784 N N . LEU A 1 217 ? 16.901 -4.079 20.647 1.00 92.00 217 LEU A N 1
ATOM 1785 C CA . LEU A 1 217 ? 16.082 -3.004 21.198 1.00 92.00 217 LEU A CA 1
ATOM 1786 C C . LEU A 1 217 ? 14.667 -3.531 21.464 1.00 92.00 217 LEU A C 1
ATOM 1788 O O . LEU A 1 217 ? 14.025 -4.035 20.543 1.00 92.00 217 LEU A O 1
ATOM 1792 N N . HIS A 1 218 ? 14.183 -3.393 22.695 1.00 89.06 218 HIS A N 1
ATOM 1793 C CA . HIS A 1 218 ? 12.856 -3.848 23.117 1.00 89.06 218 HIS A CA 1
ATOM 1794 C C . HIS A 1 218 ? 11.835 -2.733 22.884 1.00 89.06 218 HIS A C 1
ATOM 1796 O O . HIS A 1 218 ? 11.927 -1.674 23.507 1.00 89.06 218 HIS A O 1
ATOM 1802 N N . ILE A 1 219 ? 10.883 -2.961 21.978 1.00 86.38 219 ILE A N 1
ATOM 1803 C CA . ILE A 1 219 ? 9.829 -2.004 21.602 1.00 86.38 219 ILE A CA 1
ATOM 1804 C C . ILE A 1 219 ? 8.436 -2.560 21.947 1.00 86.38 219 ILE A C 1
ATOM 1806 O O . ILE A 1 219 ? 8.301 -3.658 22.491 1.00 86.38 219 ILE A O 1
ATOM 1810 N N . SER A 1 220 ? 7.379 -1.795 21.663 1.00 79.31 220 SER A N 1
ATOM 1811 C CA . SER A 1 220 ? 6.009 -2.158 22.040 1.00 79.31 220 SER A CA 1
ATOM 1812 C C . SER A 1 220 ? 5.534 -3.516 21.505 1.00 79.31 220 SER A C 1
ATOM 1814 O O . SER A 1 220 ? 5.940 -3.998 20.440 1.00 79.31 220 SER A O 1
ATOM 1816 N N . GLY A 1 221 ? 4.635 -4.145 22.270 1.00 67.38 221 GLY A N 1
ATOM 1817 C CA . GLY A 1 221 ? 3.996 -5.417 21.914 1.00 67.38 221 GLY A CA 1
ATOM 1818 C C . GLY A 1 221 ? 4.901 -6.650 22.001 1.00 67.38 221 GLY A C 1
ATOM 1819 O O . GLY A 1 221 ? 4.589 -7.660 21.377 1.00 67.38 221 GLY A O 1
ATOM 1820 N N . GLY A 1 222 ? 6.021 -6.574 22.731 1.00 66.50 222 GLY A N 1
ATOM 1821 C CA . GLY A 1 222 ? 6.990 -7.672 22.844 1.00 66.50 222 GLY A CA 1
ATOM 1822 C C . GLY A 1 222 ? 7.842 -7.873 21.587 1.00 66.50 222 GLY A C 1
ATOM 1823 O O . GLY A 1 222 ? 8.421 -8.941 21.405 1.00 66.50 222 GLY A O 1
ATOM 1824 N N . ASN A 1 223 ? 7.897 -6.872 20.703 1.00 74.38 223 ASN A N 1
ATOM 1825 C CA . ASN A 1 223 ? 8.739 -6.909 19.515 1.00 74.38 223 ASN A CA 1
ATOM 1826 C C . ASN A 1 223 ? 10.179 -6.495 19.856 1.00 74.38 223 ASN A C 1
ATOM 1828 O O . ASN A 1 223 ? 10.416 -5.587 20.654 1.00 74.38 223 ASN A O 1
ATOM 1832 N N . GLU A 1 224 ? 11.145 -7.120 19.186 1.00 84.56 224 GLU A N 1
ATOM 1833 C CA . GLU A 1 224 ? 12.569 -6.812 19.322 1.00 84.56 224 GLU A CA 1
ATOM 1834 C C . GLU A 1 224 ? 13.156 -6.398 17.967 1.00 84.56 224 GLU A C 1
ATOM 1836 O O . GLU A 1 224 ? 12.909 -7.033 16.937 1.00 84.56 224 GLU A O 1
ATOM 1841 N N . LEU A 1 225 ? 13.962 -5.336 17.959 1.00 85.94 225 LEU A N 1
ATOM 1842 C CA . LEU A 1 225 ? 14.663 -4.838 16.775 1.00 85.94 225 LEU A CA 1
ATOM 1843 C C . LEU A 1 225 ? 16.174 -4.982 16.954 1.00 85.94 225 LEU A C 1
ATOM 1845 O O . LEU A 1 225 ? 16.756 -4.410 17.871 1.00 85.94 225 LEU A O 1
ATOM 1849 N N . ASN A 1 226 ? 16.837 -5.681 16.033 1.00 90.25 226 ASN A N 1
ATOM 1850 C CA . ASN A 1 226 ? 18.299 -5.731 16.008 1.00 90.25 226 ASN A CA 1
ATOM 1851 C C . ASN A 1 226 ? 18.859 -4.430 15.427 1.00 90.25 226 ASN A C 1
ATOM 1853 O O . ASN A 1 226 ? 18.689 -4.159 14.235 1.00 90.25 226 ASN A O 1
ATOM 1857 N N . VAL A 1 227 ? 19.545 -3.637 16.249 1.00 90.25 227 VAL A N 1
ATOM 1858 C CA . VAL A 1 227 ? 20.044 -2.312 15.859 1.00 90.25 227 VAL A CA 1
ATOM 1859 C C . VAL A 1 227 ? 21.509 -2.107 16.229 1.00 90.25 227 VAL A C 1
ATOM 1861 O O . VAL A 1 227 ? 22.044 -2.722 17.150 1.00 90.25 227 VAL A O 1
ATOM 1864 N N . TYR A 1 228 ? 22.158 -1.197 15.498 1.00 87.75 228 TYR A N 1
ATOM 1865 C CA . TYR A 1 228 ? 23.450 -0.632 15.879 1.00 87.75 228 TYR A CA 1
ATOM 1866 C C . TYR A 1 228 ? 23.224 0.711 16.580 1.00 87.75 228 TYR A C 1
ATOM 1868 O O . TYR A 1 228 ? 22.703 1.650 15.970 1.00 87.75 228 TYR A O 1
ATOM 1876 N N . LYS A 1 229 ? 23.655 0.823 17.837 1.00 86.38 229 LYS A N 1
ATOM 1877 C CA . LYS A 1 229 ? 23.664 2.061 18.620 1.00 86.38 229 LYS A CA 1
ATOM 1878 C C . LYS A 1 229 ? 25.088 2.598 18.708 1.00 86.38 229 LYS A C 1
ATOM 1880 O O . LYS A 1 229 ? 25.969 1.985 19.303 1.00 86.38 229 LYS A O 1
ATOM 1885 N N . VAL A 1 230 ? 25.313 3.784 18.147 1.00 85.44 230 VAL A N 1
ATOM 1886 C CA . VAL A 1 230 ? 26.541 4.542 18.418 1.00 85.44 230 VAL A CA 1
ATOM 1887 C C . VAL A 1 230 ? 26.391 5.192 19.791 1.00 85.44 230 VAL A C 1
ATOM 1889 O O . VAL A 1 230 ? 25.477 5.993 19.988 1.00 85.44 230 VAL A O 1
ATOM 1892 N N . VAL A 1 231 ? 27.280 4.869 20.728 1.00 81.00 231 VAL A N 1
ATOM 1893 C CA . VAL A 1 231 ? 27.278 5.459 22.072 1.00 81.00 231 VAL A CA 1
ATOM 1894 C C . VAL A 1 231 ? 27.843 6.875 21.977 1.00 81.00 231 VAL A C 1
ATOM 1896 O O . VAL A 1 231 ? 29.055 7.079 21.900 1.00 81.00 231 VAL A O 1
ATOM 1899 N N . LYS A 1 232 ? 26.940 7.852 21.869 1.00 73.31 232 LYS A N 1
ATOM 1900 C CA . LYS A 1 232 ? 27.238 9.290 21.966 1.00 73.31 232 LYS A CA 1
ATOM 1901 C C . LYS A 1 232 ? 26.602 9.929 23.196 1.00 73.31 232 LYS A C 1
ATOM 1903 O O . LYS A 1 232 ? 27.153 10.895 23.709 1.00 73.31 232 LYS A O 1
ATOM 1908 N N . GLU A 1 233 ? 25.451 9.411 23.614 1.00 72.12 233 GLU A N 1
ATOM 1909 C CA . GLU A 1 233 ? 24.747 9.823 24.826 1.00 72.12 233 GLU A CA 1
ATOM 1910 C C . GLU A 1 233 ? 24.970 8.815 25.963 1.00 72.12 233 GLU A C 1
ATOM 1912 O O . GLU A 1 233 ? 25.620 7.781 25.783 1.00 72.12 233 GLU A O 1
ATOM 1917 N N . GLU A 1 234 ? 24.408 9.128 27.128 1.00 83.00 234 GLU A N 1
ATOM 1918 C CA . GLU A 1 234 ? 24.430 8.280 28.316 1.00 83.00 234 GLU A CA 1
ATOM 1919 C C . GLU A 1 234 ? 23.702 6.947 28.071 1.00 83.00 234 GLU A C 1
ATOM 1921 O O . GLU A 1 234 ? 22.604 6.900 27.513 1.00 83.00 234 GLU A O 1
ATOM 1926 N N . VAL A 1 235 ? 24.334 5.855 28.502 1.00 90.50 235 VAL A N 1
ATOM 1927 C CA . VAL A 1 235 ? 23.735 4.519 28.601 1.00 90.50 235 VAL A CA 1
ATOM 1928 C C . VAL A 1 235 ? 23.457 4.282 30.074 1.00 90.50 235 VAL A C 1
ATOM 1930 O O . VAL A 1 235 ? 24.360 4.440 30.888 1.00 90.50 235 VAL A O 1
ATOM 1933 N N . TYR A 1 236 ? 22.233 3.928 30.437 1.00 93.62 236 TYR A N 1
ATOM 1934 C CA . TYR A 1 236 ? 21.835 3.798 31.837 1.00 93.62 236 TYR A CA 1
ATOM 1935 C C . TYR A 1 236 ? 21.764 2.339 32.283 1.00 93.62 236 TYR A C 1
ATOM 1937 O O . TYR A 1 236 ? 21.345 1.458 31.526 1.00 93.62 236 TYR A O 1
ATOM 1945 N N . ALA A 1 237 ? 22.128 2.097 33.543 1.00 92.56 237 ALA A N 1
ATOM 1946 C CA . ALA A 1 237 ? 21.822 0.838 34.207 1.00 92.56 237 ALA A CA 1
ATOM 1947 C C . ALA A 1 237 ? 20.307 0.718 34.441 1.00 92.56 237 ALA A C 1
ATOM 1949 O O . ALA A 1 237 ? 19.640 1.705 34.754 1.00 92.56 237 ALA A O 1
ATOM 1950 N N . ILE A 1 238 ? 19.766 -0.491 34.290 1.00 92.75 238 ILE A N 1
ATOM 1951 C CA . ILE A 1 238 ? 18.376 -0.782 34.651 1.00 92.75 238 ILE A CA 1
ATOM 1952 C C . ILE A 1 238 ? 18.353 -1.199 36.119 1.00 92.75 238 ILE A C 1
ATOM 1954 O O . ILE A 1 238 ? 18.970 -2.195 36.492 1.00 92.75 238 ILE A O 1
ATOM 1958 N N . GLU A 1 239 ? 17.638 -0.435 36.937 1.00 89.62 239 GLU A N 1
ATOM 1959 C CA . GLU A 1 239 ? 17.511 -0.685 38.371 1.00 89.62 239 GLU A CA 1
ATOM 1960 C C . GLU A 1 239 ? 16.353 -1.651 38.646 1.00 89.62 239 GLU A C 1
ATOM 1962 O O . GLU A 1 239 ? 15.269 -1.524 38.070 1.00 89.62 239 GLU A O 1
ATOM 1967 N N . ALA A 1 240 ? 16.570 -2.604 39.550 1.00 88.19 240 ALA A N 1
ATOM 1968 C CA . ALA A 1 240 ? 15.518 -3.490 40.035 1.00 88.19 240 ALA A CA 1
ATOM 1969 C C . ALA A 1 240 ? 14.800 -2.862 41.245 1.00 88.19 240 ALA A C 1
ATOM 1971 O O . ALA A 1 240 ? 15.448 -2.198 42.062 1.00 88.19 240 ALA A O 1
ATOM 1972 N N . PRO A 1 241 ? 13.479 -3.066 41.398 1.00 90.25 241 PRO A N 1
ATOM 1973 C CA . PRO A 1 241 ? 12.768 -2.634 42.595 1.00 90.25 241 PRO A CA 1
ATOM 1974 C C . PRO A 1 241 ? 13.318 -3.337 43.842 1.00 90.25 241 PRO A C 1
ATOM 1976 O O . PRO A 1 241 ? 13.474 -4.557 43.864 1.00 90.25 241 PRO A O 1
ATOM 1979 N N . LYS A 1 242 ? 13.592 -2.554 44.888 1.00 89.00 242 LYS A N 1
ATOM 1980 C CA . LYS A 1 242 ? 13.919 -3.051 46.232 1.00 89.00 242 LYS A CA 1
ATOM 1981 C C . LYS A 1 242 ? 12.679 -2.983 47.112 1.00 89.00 242 LYS A C 1
ATOM 1983 O O . LYS A 1 242 ? 11.900 -2.036 46.982 1.00 89.00 242 LYS A O 1
ATOM 1988 N N . LEU A 1 243 ? 12.527 -3.945 48.020 1.00 89.50 243 LEU A N 1
ATOM 1989 C CA . LEU A 1 243 ? 11.468 -3.905 49.027 1.00 89.50 243 LEU A CA 1
ATOM 1990 C C . LEU A 1 243 ? 11.606 -2.640 49.877 1.00 89.50 243 LEU A C 1
ATOM 1992 O O . LEU A 1 243 ? 12.721 -2.250 50.226 1.00 89.50 243 LEU A O 1
ATOM 1996 N N . LEU A 1 244 ? 10.485 -2.019 50.249 1.00 90.12 244 LEU A N 1
ATOM 1997 C CA . LEU A 1 244 ? 10.484 -0.809 51.080 1.00 90.12 244 LEU A CA 1
ATOM 1998 C C . LEU A 1 244 ? 11.256 -1.007 52.396 1.00 90.12 244 LEU A C 1
ATOM 2000 O O . LEU A 1 244 ? 11.945 -0.098 52.844 1.00 90.12 244 LEU A O 1
ATOM 2004 N N . THR A 1 245 ? 11.209 -2.210 52.973 1.00 87.81 245 THR A N 1
ATOM 2005 C CA . THR A 1 245 ? 11.929 -2.583 54.203 1.00 87.81 245 THR A CA 1
ATOM 2006 C C . THR A 1 245 ? 13.447 -2.666 54.043 1.00 87.81 245 THR A C 1
ATOM 2008 O O . THR A 1 245 ? 14.168 -2.647 55.035 1.00 87.81 245 THR A O 1
ATOM 2011 N N . GLU A 1 246 ? 13.938 -2.789 52.811 1.00 90.62 246 GLU A N 1
ATOM 2012 C CA . GLU A 1 246 ? 15.358 -2.967 52.484 1.00 90.62 246 GLU A CA 1
ATOM 2013 C C . GLU A 1 246 ? 16.001 -1.685 51.935 1.00 90.62 246 GLU A C 1
ATOM 2015 O O . GLU A 1 246 ? 17.193 -1.670 51.621 1.00 90.62 246 GLU A O 1
ATOM 2020 N N . ARG A 1 247 ? 15.225 -0.602 51.793 1.00 89.56 247 ARG A N 1
ATOM 2021 C CA . ARG A 1 247 ? 15.720 0.678 51.280 1.00 89.56 247 ARG A CA 1
ATOM 2022 C C . ARG A 1 247 ? 16.593 1.381 52.318 1.00 89.56 247 ARG A C 1
ATOM 2024 O O . ARG A 1 247 ? 16.190 1.590 53.460 1.00 89.56 247 ARG A O 1
ATOM 2031 N N . THR A 1 248 ? 17.788 1.793 51.905 1.00 91.44 248 THR A N 1
ATOM 2032 C CA . THR A 1 248 ? 18.665 2.657 52.706 1.00 91.44 248 THR A CA 1
ATOM 2033 C C . THR A 1 248 ? 18.247 4.129 52.610 1.00 91.44 248 THR A C 1
ATOM 2035 O O . THR A 1 248 ? 17.467 4.515 51.742 1.00 91.44 248 THR A O 1
ATOM 2038 N N . ALA A 1 249 ? 18.808 4.996 53.461 1.00 89.69 249 ALA A N 1
ATOM 2039 C CA . ALA A 1 249 ? 18.592 6.446 53.359 1.00 89.69 249 ALA A CA 1
ATOM 2040 C C . ALA A 1 249 ? 19.037 7.026 52.000 1.00 89.69 249 ALA A C 1
ATOM 2042 O O . ALA A 1 249 ? 18.451 7.989 51.513 1.00 89.69 249 ALA A O 1
ATOM 2043 N N . GLU A 1 250 ? 20.050 6.422 51.374 1.00 87.06 250 GLU A N 1
ATOM 2044 C CA . GLU A 1 250 ? 20.484 6.779 50.022 1.00 87.06 250 GLU A CA 1
ATOM 2045 C C . GLU A 1 250 ? 19.443 6.355 48.985 1.00 87.06 250 GLU A C 1
ATOM 2047 O O . GLU A 1 250 ? 19.074 7.161 48.134 1.00 87.06 250 GLU A O 1
ATOM 2052 N N . ASP A 1 251 ? 18.924 5.121 49.079 1.00 87.62 251 ASP A N 1
ATOM 2053 C CA . ASP A 1 251 ? 17.840 4.647 48.212 1.00 87.62 251 ASP A CA 1
ATOM 2054 C C . ASP A 1 251 ? 16.634 5.594 48.287 1.00 87.62 251 ASP A C 1
ATOM 2056 O O . ASP A 1 251 ? 16.061 5.944 47.260 1.00 87.62 251 ASP A O 1
ATOM 2060 N N . GLU A 1 252 ? 16.294 6.053 49.489 1.00 89.81 252 GLU A N 1
ATOM 2061 C CA . GLU A 1 252 ? 15.197 6.987 49.735 1.00 89.81 252 GLU A CA 1
ATOM 2062 C C . GLU A 1 252 ? 15.402 8.368 49.102 1.00 89.81 252 GLU A C 1
ATOM 2064 O O . GLU A 1 252 ? 14.461 8.963 48.575 1.00 89.81 252 GLU A O 1
ATOM 2069 N N . GLU A 1 253 ? 16.633 8.877 49.103 1.00 88.69 253 GLU A N 1
ATOM 2070 C CA . GLU A 1 253 ? 16.952 10.134 48.427 1.00 88.69 253 GLU A CA 1
ATOM 2071 C C . GLU A 1 253 ? 16.859 9.992 46.899 1.00 88.69 253 GLU A C 1
ATOM 2073 O O . GLU A 1 253 ? 16.343 10.885 46.230 1.00 88.69 253 GLU A O 1
ATOM 2078 N N . PHE A 1 254 ? 17.268 8.847 46.339 1.00 86.19 254 PHE A N 1
ATOM 2079 C CA . PHE A 1 254 ? 17.163 8.577 44.898 1.00 86.19 254 PHE A CA 1
ATOM 2080 C C . PHE A 1 254 ? 15.724 8.448 44.396 1.00 86.19 254 PHE A C 1
ATOM 2082 O O . PHE A 1 254 ? 15.453 8.760 43.236 1.00 86.19 254 PHE A O 1
ATOM 2089 N N . MET A 1 255 ? 14.796 8.015 45.251 1.00 88.44 255 MET A N 1
ATOM 2090 C CA . MET A 1 255 ? 13.377 7.950 44.895 1.00 88.44 255 MET A CA 1
ATOM 2091 C C . MET A 1 255 ? 12.711 9.332 44.892 1.00 88.44 255 MET A C 1
ATOM 2093 O O . MET A 1 255 ? 11.549 9.445 44.506 1.00 88.44 255 MET A O 1
ATOM 2097 N N . LYS A 1 256 ? 13.412 10.410 45.265 1.00 88.06 256 LYS A N 1
ATOM 2098 C CA . LYS A 1 256 ? 12.892 11.775 45.133 1.00 88.06 256 LYS A CA 1
ATOM 2099 C C . LYS A 1 256 ? 13.138 12.318 43.731 1.00 88.06 256 LYS A C 1
ATOM 2101 O O . LYS A 1 256 ? 14.220 12.222 43.157 1.00 88.06 256 LYS A O 1
ATOM 2106 N N . SER A 1 257 ? 12.122 12.973 43.178 1.00 82.50 257 SER A N 1
ATOM 2107 C CA . SER A 1 257 ? 12.232 13.611 41.868 1.00 82.50 257 SER A CA 1
ATOM 2108 C C . SER A 1 257 ? 13.182 14.813 41.911 1.00 82.50 257 SER A C 1
ATOM 2110 O O . SER A 1 257 ? 12.879 15.828 42.535 1.00 82.50 257 SER A O 1
ATOM 2112 N N . ASN A 1 258 ? 14.250 14.764 41.116 1.00 81.06 258 ASN A N 1
ATOM 2113 C CA . ASN A 1 258 ? 15.141 15.903 40.865 1.00 81.06 258 ASN A CA 1
ATOM 2114 C C . ASN A 1 258 ? 14.605 16.896 39.804 1.00 81.06 258 ASN A C 1
ATOM 2116 O O . ASN A 1 258 ? 15.294 17.858 39.467 1.00 81.06 258 ASN A O 1
ATOM 2120 N N . LYS A 1 259 ? 13.396 16.654 39.265 1.00 77.00 259 LYS A N 1
ATOM 2121 C CA . LYS A 1 259 ? 12.723 17.428 38.198 1.00 77.00 259 LYS A CA 1
ATOM 2122 C C . LYS A 1 259 ? 13.500 17.533 36.876 1.00 77.00 259 LYS A C 1
ATOM 2124 O O . LYS A 1 259 ? 13.112 18.310 36.008 1.00 77.00 259 LYS A O 1
ATOM 2129 N N . LYS A 1 260 ? 14.583 16.772 36.701 1.00 79.06 260 LYS A N 1
ATOM 2130 C CA . LYS A 1 260 ? 15.299 16.682 35.429 1.00 79.06 260 LYS A CA 1
ATOM 2131 C C . LYS A 1 260 ? 14.680 15.563 34.602 1.00 79.06 260 LYS A C 1
ATOM 2133 O O . LYS A 1 260 ? 14.603 14.431 35.068 1.00 79.06 260 LYS A O 1
ATOM 2138 N N . ILE A 1 261 ? 14.258 15.904 33.392 1.00 83.12 261 ILE A N 1
ATOM 2139 C CA . ILE A 1 261 ? 13.697 14.965 32.420 1.00 83.12 261 ILE A CA 1
ATOM 2140 C C . ILE A 1 261 ? 14.799 14.620 31.423 1.00 83.12 261 ILE A C 1
ATOM 2142 O O . ILE A 1 261 ? 15.586 15.490 31.029 1.00 83.12 261 ILE A O 1
ATOM 2146 N N . ARG A 1 262 ? 14.884 13.351 31.032 1.00 87.81 262 ARG A N 1
ATOM 2147 C CA . ARG A 1 262 ? 15.825 12.906 30.015 1.00 87.81 262 ARG A CA 1
ATOM 2148 C C . ARG A 1 262 ? 15.497 13.557 28.663 1.00 87.81 262 ARG A C 1
ATOM 2150 O O . ARG A 1 262 ? 14.332 13.800 28.348 1.00 87.81 262 ARG A O 1
ATOM 2157 N N . PRO A 1 263 ? 16.515 13.810 27.826 1.00 84.56 263 PRO A N 1
ATOM 2158 C CA . PRO A 1 263 ? 16.308 14.363 26.495 1.00 84.56 263 PRO A CA 1
ATOM 2159 C C . PRO A 1 263 ? 15.342 13.522 25.647 1.00 84.56 263 PRO A C 1
ATOM 2161 O O . PRO A 1 263 ? 15.453 12.292 25.613 1.00 84.56 263 PRO A O 1
ATOM 2164 N N . MET A 1 264 ? 14.443 14.205 24.940 1.00 82.38 264 MET A N 1
ATOM 2165 C CA . MET A 1 264 ? 13.466 13.633 24.012 1.00 82.38 264 MET A CA 1
ATOM 2166 C C . MET A 1 264 ? 13.494 14.396 22.676 1.00 82.38 264 MET A C 1
ATOM 2168 O O . MET A 1 264 ? 14.054 15.498 22.624 1.00 82.38 264 MET A O 1
ATOM 2172 N N . PRO A 1 265 ? 12.940 13.835 21.586 1.00 81.38 265 PRO A N 1
ATOM 2173 C CA . PRO A 1 265 ? 12.774 14.569 20.337 1.00 81.38 265 PRO A CA 1
ATOM 2174 C C . PRO A 1 265 ? 11.900 15.805 20.570 1.00 81.38 265 PRO A C 1
ATOM 2176 O O . PRO A 1 265 ? 10.895 15.682 21.273 1.00 81.38 265 PRO A O 1
ATOM 2179 N N . PRO A 1 266 ? 12.264 16.976 20.019 1.00 78.25 266 PRO A N 1
ATOM 2180 C CA . PRO A 1 266 ? 11.417 18.149 20.137 1.00 78.25 266 PRO A CA 1
ATOM 2181 C C . PRO A 1 266 ? 10.115 17.945 19.353 1.00 78.25 266 PRO A C 1
ATOM 2183 O O . PRO A 1 266 ? 10.111 17.323 18.291 1.00 78.25 266 PRO A O 1
ATOM 2186 N N . ASN A 1 267 ? 9.024 18.523 19.843 1.00 75.56 267 ASN A N 1
ATOM 2187 C CA . ASN A 1 267 ? 7.750 18.594 19.136 1.00 75.56 267 ASN A CA 1
ATOM 2188 C C . ASN A 1 267 ? 7.848 19.503 17.897 1.00 75.56 267 ASN A C 1
ATOM 2190 O O . ASN A 1 267 ? 7.138 19.290 16.916 1.00 75.56 267 ASN A O 1
ATOM 2194 N N . CYS A 1 268 ? 8.736 20.507 17.915 1.00 76.38 268 CYS A N 1
ATOM 2195 C CA . CYS A 1 268 ? 8.984 21.409 16.792 1.00 76.38 268 CYS A CA 1
ATOM 2196 C C . CYS A 1 268 ? 10.470 21.485 16.399 1.00 76.38 268 CYS A C 1
ATOM 2198 O O . CYS A 1 268 ? 11.295 22.017 17.142 1.00 76.38 268 CYS A O 1
ATOM 2200 N N . ASP A 1 269 ? 10.804 21.080 15.171 1.00 80.12 269 ASP A N 1
ATOM 2201 C CA . ASP A 1 269 ? 12.179 21.135 14.642 1.00 80.12 269 ASP A CA 1
ATOM 2202 C C . ASP A 1 269 ? 12.724 22.565 14.456 1.00 80.12 269 ASP A C 1
ATOM 2204 O O . ASP A 1 269 ? 13.929 22.802 14.600 1.00 80.12 269 ASP A O 1
ATOM 2208 N N . ASP A 1 270 ? 11.853 23.537 14.161 1.00 80.44 270 ASP A N 1
ATOM 2209 C CA . ASP A 1 270 ? 12.256 24.914 13.835 1.00 80.44 270 ASP A CA 1
ATOM 2210 C C . ASP A 1 270 ? 12.712 25.702 15.070 1.00 80.44 270 ASP A C 1
ATOM 2212 O O . ASP A 1 270 ? 13.693 26.463 15.038 1.00 80.44 270 ASP A O 1
ATOM 2216 N N . CYS A 1 271 ? 11.997 25.539 16.185 1.00 84.44 271 CYS A N 1
ATOM 2217 C CA . CYS A 1 271 ? 12.331 26.208 17.439 1.00 84.44 271 CYS A CA 1
ATOM 2218 C C . CYS A 1 271 ? 12.998 25.298 18.470 1.00 84.44 271 CYS A C 1
ATOM 2220 O O . CYS A 1 271 ? 13.560 25.828 19.424 1.00 84.44 271 CYS A O 1
ATOM 2222 N N . ARG A 1 272 ? 12.981 23.974 18.260 1.00 79.06 272 ARG A N 1
ATOM 2223 C CA . ARG A 1 272 ? 13.448 22.958 19.217 1.00 79.06 272 ARG A CA 1
ATOM 2224 C C . ARG A 1 272 ? 12.813 23.120 20.599 1.00 79.06 272 ARG A C 1
ATOM 2226 O O . ARG A 1 272 ? 13.501 23.017 21.607 1.00 79.06 272 ARG A O 1
ATOM 2233 N N . ASP A 1 273 ? 11.524 23.451 20.598 1.00 76.06 273 ASP A N 1
ATOM 2234 C CA . ASP A 1 273 ? 10.690 23.732 21.771 1.00 76.06 273 ASP A CA 1
ATOM 2235 C C . ASP A 1 273 ? 11.237 24.807 22.722 1.00 76.06 273 ASP A C 1
ATOM 2237 O O . ASP A 1 273 ? 10.848 24.860 23.885 1.00 76.06 273 ASP A O 1
ATOM 2241 N N . ASP A 1 274 ? 12.100 25.710 22.239 1.00 78.19 274 ASP A N 1
ATOM 2242 C CA . ASP A 1 274 ? 12.556 26.847 23.039 1.00 78.19 274 ASP A CA 1
ATOM 2243 C C . ASP A 1 274 ? 11.360 27.776 23.330 1.00 78.19 274 ASP A C 1
ATOM 2245 O O . ASP A 1 274 ? 10.791 28.353 22.386 1.00 78.19 274 ASP A O 1
ATOM 2249 N N . PRO A 1 275 ? 10.950 27.931 24.604 1.00 76.44 275 PRO A N 1
ATOM 2250 C CA . PRO A 1 275 ? 9.786 28.734 24.963 1.00 76.44 275 PRO A CA 1
ATOM 2251 C C . PRO A 1 275 ? 10.002 30.227 24.690 1.00 76.44 275 PRO A C 1
ATOM 2253 O O . PRO A 1 275 ? 9.031 30.954 24.514 1.00 76.44 275 PRO A O 1
ATOM 2256 N N . ASN A 1 276 ? 11.254 30.687 24.602 1.00 80.62 276 ASN A N 1
ATOM 2257 C CA . ASN A 1 276 ? 11.586 32.093 24.368 1.00 80.62 276 ASN A CA 1
ATOM 2258 C C . ASN A 1 276 ? 11.742 32.433 22.880 1.00 80.62 276 ASN A C 1
ATOM 2260 O O . ASN A 1 276 ? 11.939 33.596 22.527 1.00 80.62 276 ASN A O 1
ATOM 2264 N N . LYS A 1 277 ? 11.701 31.430 21.997 1.00 84.94 277 LYS A N 1
ATOM 2265 C CA . LYS A 1 277 ? 11.894 31.615 20.560 1.00 84.94 277 LYS A CA 1
ATOM 2266 C C . LYS A 1 277 ? 10.549 31.689 19.844 1.00 84.94 277 LYS A C 1
ATOM 2268 O O . LYS A 1 277 ? 9.826 30.693 19.771 1.00 84.94 277 LYS A O 1
ATOM 2273 N N . GLU A 1 278 ? 10.268 32.847 19.253 1.00 86.06 278 GLU A N 1
ATOM 2274 C CA . GLU A 1 278 ? 9.138 33.048 18.343 1.00 86.06 278 GLU A CA 1
ATOM 2275 C C . GLU A 1 278 ? 9.196 32.044 17.180 1.00 86.06 278 GLU A C 1
ATOM 2277 O O . GLU A 1 278 ? 10.245 31.824 16.563 1.00 86.06 278 GLU A O 1
ATOM 2282 N N . CYS A 1 279 ? 8.070 31.392 16.892 1.00 83.44 279 CYS A N 1
ATOM 2283 C CA . CYS A 1 279 ? 7.993 30.350 15.880 1.00 83.44 279 CYS A CA 1
ATOM 2284 C C . CYS A 1 279 ? 6.592 30.267 15.272 1.00 83.44 279 CYS A C 1
ATOM 2286 O O . CYS A 1 279 ? 5.626 29.985 15.967 1.00 83.44 279 CYS A O 1
ATOM 2288 N N . GLN A 1 280 ? 6.488 30.443 13.955 1.00 82.44 280 GLN A N 1
ATOM 2289 C CA . GLN A 1 280 ? 5.210 30.321 13.238 1.00 82.44 280 GLN A CA 1
ATOM 2290 C C . GLN A 1 280 ? 4.749 28.866 13.064 1.00 82.44 280 GLN A C 1
ATOM 2292 O O . GLN A 1 280 ? 3.590 28.634 12.738 1.00 82.44 280 GLN A O 1
ATOM 2297 N N . SER A 1 281 ? 5.643 27.893 13.259 1.00 78.50 281 SER A N 1
ATOM 2298 C CA . SER A 1 281 ? 5.341 26.468 13.073 1.00 78.50 281 SER A CA 1
ATOM 2299 C C . SER A 1 281 ? 4.662 25.835 14.291 1.00 78.50 281 SER A C 1
ATOM 2301 O O . SER A 1 281 ? 3.901 24.892 14.128 1.00 78.50 281 SER A O 1
ATOM 2303 N N . CYS A 1 282 ? 4.928 26.339 15.499 1.00 80.12 282 CYS A N 1
ATOM 2304 C CA . CYS A 1 282 ? 4.340 25.850 16.759 1.00 80.12 282 CYS A CA 1
ATOM 2305 C C . CYS A 1 282 ? 3.777 26.984 17.636 1.00 80.12 282 CYS A C 1
ATOM 2307 O O . CYS A 1 282 ? 3.576 26.818 18.834 1.00 80.12 282 CYS A O 1
ATOM 2309 N N . GLY A 1 283 ? 3.582 28.159 17.045 1.00 84.00 283 GLY A N 1
ATOM 2310 C CA . GLY A 1 283 ? 2.993 29.335 17.671 1.00 84.00 283 GLY A CA 1
ATOM 2311 C C . GLY A 1 283 ? 2.007 29.993 16.712 1.00 84.00 283 GLY A C 1
ATOM 2312 O O . GLY A 1 283 ? 1.655 29.434 15.672 1.00 84.00 283 GLY A O 1
ATOM 2313 N N . CYS A 1 284 ? 1.555 31.196 17.045 1.00 86.94 284 CYS A N 1
ATOM 2314 C CA . CYS A 1 284 ? 0.585 31.923 16.235 1.00 86.94 284 CYS A CA 1
ATOM 2315 C C . CYS A 1 284 ? 1.131 32.216 14.828 1.00 86.94 284 CYS A C 1
ATOM 2317 O O . CYS A 1 284 ? 2.172 32.849 14.667 1.00 86.94 284 CYS A O 1
ATOM 2319 N N . ALA A 1 285 ? 0.392 31.853 13.783 1.00 86.00 285 ALA A N 1
ATOM 2320 C CA . ALA A 1 285 ? 0.785 32.079 12.394 1.00 86.00 285 ALA A CA 1
ATOM 2321 C C . ALA A 1 285 ? 0.908 33.570 12.019 1.00 86.00 285 ALA A C 1
ATOM 2323 O O . ALA A 1 285 ? 1.463 33.897 10.971 1.00 86.00 285 ALA A O 1
ATOM 2324 N N . ILE A 1 286 ? 0.397 34.479 12.859 1.00 84.75 286 ILE A N 1
ATOM 2325 C CA . ILE A 1 286 ? 0.444 35.930 12.637 1.00 84.75 286 ILE A CA 1
ATOM 2326 C C . ILE A 1 286 ? 1.621 36.563 13.383 1.00 84.75 286 ILE A C 1
ATOM 2328 O O . ILE A 1 286 ? 2.461 37.194 12.746 1.00 84.75 286 ILE A O 1
ATOM 2332 N N . CYS A 1 287 ? 1.703 36.403 14.708 1.00 88.50 287 CYS A N 1
ATOM 2333 C CA . CYS A 1 287 ? 2.745 37.045 15.521 1.00 88.50 287 CYS A CA 1
ATOM 2334 C C . CYS A 1 287 ? 3.926 36.132 15.879 1.00 88.50 287 CYS A C 1
ATOM 2336 O O . CYS A 1 287 ? 4.883 36.620 16.461 1.00 88.50 287 CYS A O 1
ATOM 2338 N N . ALA A 1 288 ? 3.865 34.833 15.564 1.00 87.38 288 ALA A N 1
ATOM 2339 C CA . ALA A 1 288 ? 4.835 33.807 15.966 1.00 87.38 288 ALA A CA 1
ATOM 2340 C C . ALA A 1 288 ? 4.972 33.588 17.491 1.00 87.38 288 ALA A C 1
ATOM 2342 O O . ALA A 1 288 ? 5.809 32.792 17.921 1.00 87.38 288 ALA A O 1
ATOM 2343 N N . GLY A 1 289 ? 4.140 34.255 18.295 1.00 84.81 289 GLY A N 1
ATOM 2344 C CA . GLY A 1 289 ? 4.080 34.109 19.746 1.00 84.81 289 GLY A CA 1
ATOM 2345 C C . GLY A 1 289 ? 3.476 32.774 20.186 1.00 84.81 289 GLY A C 1
ATOM 2346 O O . GLY A 1 289 ? 2.642 32.193 19.484 1.00 84.81 289 GLY A O 1
ATOM 2347 N N . LYS A 1 290 ? 3.907 32.292 21.352 1.00 80.44 290 LYS A N 1
ATOM 2348 C CA . LYS A 1 290 ? 3.495 31.017 21.981 1.00 80.44 290 LYS A CA 1
ATOM 2349 C C . LYS A 1 290 ? 2.747 31.218 23.301 1.00 80.44 290 LYS A C 1
ATOM 2351 O O . LYS A 1 290 ? 2.321 30.264 23.941 1.00 80.44 290 LYS A O 1
ATOM 2356 N N . GLU A 1 291 ? 2.633 32.464 23.736 1.00 78.06 291 GLU A N 1
ATOM 2357 C CA . GLU A 1 291 ? 1.882 32.876 24.909 1.00 78.06 291 GLU A CA 1
ATOM 2358 C C . GLU A 1 291 ? 0.383 32.580 24.755 1.00 78.06 291 GLU A C 1
ATOM 2360 O O . GLU A 1 291 ? -0.114 32.416 23.646 1.00 78.06 291 GLU A O 1
ATOM 2365 N N . GLU A 1 292 ? -0.354 32.545 25.868 1.00 69.69 292 GLU A N 1
ATOM 2366 C CA . GLU A 1 292 ? -1.819 32.385 25.863 1.00 69.69 292 GLU A CA 1
ATOM 2367 C C . GLU A 1 292 ? -2.309 31.102 25.152 1.00 69.69 292 GLU A C 1
ATOM 2369 O O . GLU A 1 292 ? -3.306 31.126 24.431 1.00 69.69 292 GLU A O 1
ATOM 2374 N N . GLU A 1 293 ? -1.632 29.971 25.401 1.00 65.50 293 GLU A N 1
ATOM 2375 C CA . GLU A 1 293 ? -1.921 28.634 24.838 1.00 65.50 293 GLU A CA 1
ATOM 2376 C C . GLU A 1 293 ? -3.408 28.243 24.890 1.00 65.50 293 GLU A C 1
ATOM 2378 O O . GLU A 1 293 ? -3.954 27.705 23.934 1.00 65.50 293 GLU A O 1
ATOM 2383 N N . HIS A 1 294 ? -4.104 28.611 25.965 1.00 69.31 294 HIS A N 1
ATOM 2384 C CA . HIS A 1 294 ? -5.530 28.335 26.165 1.00 69.31 294 HIS A CA 1
ATOM 2385 C C . HIS A 1 294 ? -6.476 29.148 25.255 1.00 69.31 294 HIS A C 1
ATOM 2387 O O . HIS A 1 294 ? -7.677 28.890 25.242 1.00 69.31 294 HIS A O 1
ATOM 2393 N N . THR A 1 295 ? -5.963 30.129 24.506 1.00 69.75 295 THR A N 1
ATOM 2394 C CA . THR A 1 295 ? -6.721 30.951 23.538 1.00 69.75 295 THR A CA 1
ATOM 2395 C C . THR A 1 295 ? -6.196 30.830 22.104 1.00 69.75 295 THR A C 1
ATOM 2397 O O . THR A 1 295 ? -6.651 31.545 21.204 1.00 69.75 295 THR A O 1
ATOM 2400 N N . LEU A 1 296 ? -5.225 29.940 21.878 1.00 81.12 296 LEU A N 1
ATOM 2401 C CA . LEU A 1 296 ? -4.714 29.618 20.553 1.00 81.12 296 LEU A CA 1
ATOM 2402 C C . LEU A 1 296 ? -5.705 28.695 19.838 1.00 81.12 296 LEU A C 1
ATOM 2404 O O . LEU A 1 296 ? -5.976 27.579 20.269 1.00 81.12 296 LEU A O 1
ATOM 2408 N N . LEU A 1 297 ? -6.251 29.179 18.726 1.00 83.19 297 LEU A N 1
ATOM 2409 C CA . LEU A 1 297 ? -7.170 28.436 17.873 1.00 83.19 297 LEU A CA 1
ATOM 2410 C C . LEU A 1 297 ? -6.393 27.714 16.778 1.00 83.19 297 LEU A C 1
ATOM 2412 O O . LEU A 1 297 ? -5.592 28.339 16.084 1.00 83.19 297 LEU A O 1
ATOM 2416 N N . ILE A 1 298 ? -6.659 26.424 16.593 1.00 82.12 298 ILE A N 1
ATOM 2417 C CA . ILE A 1 298 ? -6.070 25.612 15.525 1.00 82.12 298 ILE A CA 1
ATOM 2418 C C . ILE A 1 298 ? -7.075 25.532 14.378 1.00 82.12 298 ILE A C 1
ATOM 2420 O O . ILE A 1 298 ? -8.242 25.227 14.598 1.00 82.12 298 ILE A O 1
ATOM 2424 N N . CYS A 1 299 ? -6.636 25.848 13.160 1.00 80.38 299 CYS A N 1
ATOM 2425 C CA . CYS A 1 299 ? -7.480 25.743 11.971 1.00 80.38 299 CYS A CA 1
ATOM 2426 C C . CYS A 1 299 ? -7.614 24.282 11.521 1.00 80.38 299 CYS A C 1
ATOM 2428 O O . CYS A 1 299 ? -6.602 23.686 11.168 1.00 80.38 299 CYS A O 1
ATOM 2430 N N . ASP A 1 300 ? -8.835 23.760 11.392 1.00 74.69 300 ASP A N 1
ATOM 2431 C CA . ASP A 1 300 ? -9.084 22.357 10.995 1.00 74.69 300 ASP A CA 1
ATOM 2432 C C . ASP A 1 300 ? -8.708 22.013 9.541 1.00 74.69 300 ASP A C 1
ATOM 2434 O O . ASP A 1 300 ? -8.794 20.859 9.124 1.00 74.69 300 ASP A O 1
ATOM 2438 N N . GLU A 1 301 ? -8.337 23.007 8.724 1.00 70.19 301 GLU A N 1
ATOM 2439 C CA . GLU A 1 301 ? -7.890 22.770 7.344 1.00 70.19 301 GLU A CA 1
ATOM 2440 C C . GLU A 1 301 ? -6.365 22.830 7.185 1.00 70.19 301 GLU A C 1
ATOM 2442 O O . GLU A 1 301 ? -5.798 22.065 6.406 1.00 70.19 301 GLU A O 1
ATOM 2447 N N . CYS A 1 302 ? -5.688 23.757 7.869 1.00 74.88 302 CYS A N 1
ATOM 2448 C CA . CYS A 1 302 ? -4.246 23.968 7.683 1.00 74.88 302 CYS A CA 1
ATOM 2449 C C . CYS A 1 302 ? -3.398 23.716 8.928 1.00 74.88 302 CYS A C 1
ATOM 2451 O O . CYS A 1 302 ? -2.191 23.935 8.854 1.00 74.88 302 CYS A O 1
ATOM 2453 N N . ASP A 1 303 ? -4.012 23.315 10.041 1.00 72.44 303 ASP A N 1
ATOM 2454 C CA . ASP A 1 303 ? -3.384 23.000 11.329 1.00 72.44 303 ASP A CA 1
ATOM 2455 C C . ASP A 1 303 ? -2.547 24.140 11.946 1.00 72.44 303 ASP A C 1
ATOM 2457 O O . ASP A 1 303 ? -1.887 23.962 12.967 1.00 72.44 303 ASP A O 1
ATOM 2461 N N . TYR A 1 304 ? -2.583 25.347 11.368 1.00 81.06 304 TYR A N 1
ATOM 2462 C CA . TYR A 1 304 ? -1.912 26.512 11.935 1.00 81.06 304 TYR A CA 1
ATOM 2463 C C . TYR A 1 304 ? -2.682 27.086 13.118 1.00 81.06 304 TYR A C 1
ATOM 2465 O O . TYR A 1 304 ? -3.915 27.159 13.109 1.00 81.06 304 TYR A O 1
ATOM 2473 N N . MET A 1 305 ? -1.918 27.565 14.097 1.00 84.88 305 MET A N 1
ATOM 2474 C CA . MET A 1 305 ? -2.432 28.149 15.328 1.00 84.88 305 MET A CA 1
ATOM 2475 C C . MET A 1 305 ? -2.592 29.667 15.183 1.00 84.88 305 MET A C 1
ATOM 2477 O O . MET A 1 305 ? -1.801 30.324 14.507 1.00 84.88 305 MET A O 1
ATOM 2481 N N . TYR A 1 306 ? -3.593 30.252 15.831 1.00 88.31 306 TYR A N 1
ATOM 2482 C CA . TYR A 1 306 ? -3.865 31.688 15.806 1.00 88.31 306 TYR A CA 1
ATOM 2483 C C . TYR A 1 306 ? -4.315 32.170 17.173 1.00 88.31 306 TYR A C 1
ATOM 2485 O O . TYR A 1 306 ? -5.250 31.616 17.742 1.00 88.31 306 TYR A O 1
ATOM 2493 N N . HIS A 1 307 ? -3.743 33.262 17.672 1.00 88.38 307 HIS A N 1
ATOM 2494 C CA . HIS A 1 307 ? -4.377 33.960 18.786 1.00 88.38 307 HIS A CA 1
ATOM 2495 C C . HIS A 1 307 ? -5.677 34.604 18.328 1.00 88.38 307 HIS A C 1
ATOM 2497 O O . HIS A 1 307 ? -5.714 35.278 17.295 1.00 88.38 307 HIS A O 1
ATOM 2503 N N . MET A 1 308 ? -6.708 34.512 19.162 1.00 85.06 308 MET A N 1
ATOM 2504 C CA . MET A 1 308 ? -7.981 35.203 18.947 1.00 85.06 308 MET A CA 1
ATOM 2505 C C . MET A 1 308 ? -7.814 36.713 18.710 1.00 85.06 308 MET A C 1
ATOM 2507 O O . MET A 1 308 ? -8.457 37.273 17.820 1.00 85.06 308 MET A O 1
ATOM 2511 N N . LYS A 1 309 ? -6.896 37.357 19.446 1.00 86.44 309 LYS A N 1
ATOM 2512 C CA . LYS A 1 309 ? -6.575 38.792 19.323 1.00 86.44 309 LYS A CA 1
ATOM 2513 C C . LYS A 1 309 ? -5.852 39.166 18.025 1.00 86.44 309 LYS A C 1
ATOM 2515 O O . LYS A 1 309 ? -5.914 40.317 17.605 1.00 86.44 309 LYS A O 1
ATOM 2520 N N . CYS A 1 310 ? -5.150 38.217 17.404 1.00 86.75 310 CYS A N 1
ATOM 2521 C CA . CYS A 1 310 ? -4.395 38.451 16.172 1.00 86.75 310 CYS A CA 1
ATOM 2522 C C . CYS A 1 310 ? -5.262 38.321 14.914 1.00 86.75 310 CYS A C 1
ATOM 2524 O O . CYS A 1 310 ? -4.838 38.745 13.839 1.00 86.75 310 CYS A O 1
ATOM 2526 N N . LEU A 1 311 ? -6.458 37.739 15.028 1.00 84.88 311 LEU A N 1
ATOM 2527 C CA . LEU A 1 311 ? -7.410 37.633 13.927 1.00 84.88 311 LEU A CA 1
ATOM 2528 C C . LEU A 1 311 ? -7.991 39.005 13.557 1.00 84.88 311 LEU A C 1
ATOM 2530 O O . LEU A 1 311 ? -7.990 39.940 14.354 1.00 84.88 311 LEU A O 1
ATOM 2534 N N . SER A 1 312 ? -8.496 39.123 12.329 1.00 78.06 312 SER A N 1
ATOM 2535 C CA . SER A 1 312 ? -9.160 40.335 11.843 1.00 78.06 312 SER A CA 1
ATOM 2536 C C . SER A 1 312 ? -10.522 39.980 11.229 1.00 78.06 312 SER A C 1
ATOM 2538 O O . SER A 1 312 ? -10.546 39.340 10.175 1.00 78.06 312 SER A O 1
ATOM 2540 N N . PRO A 1 313 ? -11.648 40.369 11.861 1.00 80.62 313 PRO A N 1
ATOM 2541 C CA . PRO A 1 313 ? -11.720 41.034 13.167 1.00 80.62 313 PRO A CA 1
ATOM 2542 C C . PRO A 1 313 ? -11.247 40.117 14.321 1.00 80.62 313 PRO A C 1
ATOM 2544 O O . PRO A 1 313 ? -11.362 38.895 14.196 1.00 80.62 313 PRO A O 1
ATOM 2547 N N . PRO A 1 314 ? -10.729 40.675 15.437 1.00 84.38 314 PRO A N 1
ATOM 2548 C CA . PRO A 1 314 ? -10.359 39.887 16.610 1.00 84.38 314 PRO A CA 1
ATOM 2549 C C . PRO A 1 314 ? -11.564 39.149 17.190 1.00 84.38 314 PRO A C 1
ATOM 2551 O O . PRO A 1 314 ? -12.659 39.710 17.276 1.00 84.38 314 PRO A O 1
ATOM 2554 N N . LEU A 1 315 ? -11.363 37.904 17.615 1.00 82.44 315 LEU A N 1
ATOM 2555 C CA . LEU A 1 315 ? -12.397 37.148 18.317 1.00 82.44 315 LEU A CA 1
ATOM 2556 C C . LEU A 1 315 ? -12.373 37.501 19.806 1.00 82.44 315 LEU A C 1
ATOM 2558 O O . LEU A 1 315 ? -11.309 37.562 20.417 1.00 82.44 315 LEU A O 1
ATOM 2562 N N . LEU A 1 316 ? -13.553 37.735 20.382 1.00 80.88 316 LEU A N 1
ATOM 2563 C CA . LEU A 1 316 ? -13.705 38.068 21.804 1.00 80.88 316 LEU A CA 1
ATOM 2564 C C . LEU A 1 316 ? -13.848 36.820 22.683 1.00 80.88 316 LEU A C 1
ATOM 2566 O O . LEU A 1 316 ? -13.477 36.850 23.851 1.00 80.88 316 LEU A O 1
ATOM 2570 N N . GLU A 1 317 ? -14.354 35.724 22.117 1.00 80.94 317 GLU A N 1
ATOM 2571 C CA . GLU A 1 317 ? -14.596 34.458 22.812 1.00 80.94 317 GLU A CA 1
ATOM 2572 C C . GLU A 1 317 ? -14.166 33.274 21.938 1.00 80.94 317 GLU A C 1
ATOM 2574 O O . GLU A 1 317 ? -14.176 33.365 20.705 1.00 80.94 317 GLU A O 1
ATOM 2579 N N . VAL A 1 318 ? -13.757 32.176 22.583 1.00 78.75 318 VAL A N 1
ATOM 2580 C CA . VAL A 1 318 ? -13.396 30.935 21.889 1.00 78.75 318 VAL A CA 1
ATOM 2581 C C . VAL A 1 318 ? -14.640 30.433 21.140 1.00 78.75 318 VAL A C 1
ATOM 2583 O O . VAL A 1 318 ? -15.699 30.293 21.767 1.00 78.75 318 VAL A O 1
ATOM 2586 N N . PRO A 1 319 ? -14.549 30.174 19.821 1.00 79.00 319 PRO A N 1
ATOM 2587 C CA . PRO A 1 319 ? -15.664 29.655 19.038 1.00 79.00 319 PRO A CA 1
ATOM 2588 C C . PRO A 1 319 ? -16.267 28.404 19.686 1.00 79.00 319 PRO A C 1
ATOM 2590 O O . PRO A 1 319 ? -15.554 27.465 20.018 1.00 79.00 319 PRO A O 1
ATOM 2593 N N . GLN A 1 320 ? -17.589 28.394 19.862 1.00 69.88 320 GLN A N 1
ATOM 2594 C CA . GLN A 1 320 ? -18.322 27.251 20.432 1.00 69.88 320 GLN A CA 1
ATOM 2595 C C . GLN A 1 320 ? -18.589 26.141 19.399 1.00 69.88 320 GLN A C 1
ATOM 2597 O O . GLN A 1 320 ? -19.142 25.090 19.726 1.00 69.88 320 GLN A O 1
ATOM 2602 N N . GLU A 1 321 ? -18.258 26.391 18.133 1.00 66.56 321 GLU A N 1
ATOM 2603 C CA . GLU A 1 321 ? -18.408 25.430 17.047 1.00 66.56 321 GLU A CA 1
ATOM 2604 C C . GLU A 1 321 ? -17.346 24.330 17.152 1.00 66.56 321 GLU A C 1
ATOM 2606 O O . GLU A 1 321 ? -16.215 24.576 17.559 1.00 66.56 321 GLU A O 1
ATOM 2611 N N . THR A 1 322 ? -17.705 23.096 16.783 1.00 62.03 322 THR A N 1
ATOM 2612 C CA . THR A 1 322 ? -16.777 21.952 16.849 1.00 62.03 322 THR A CA 1
ATOM 2613 C C . THR A 1 322 ? -15.617 22.061 15.869 1.00 62.03 322 THR A C 1
ATOM 2615 O O . THR A 1 322 ? -14.636 21.350 16.042 1.00 62.03 322 THR A O 1
ATOM 2618 N N . HIS A 1 323 ? -15.768 22.896 14.840 1.00 69.94 323 HIS A N 1
ATOM 2619 C CA . HIS A 1 323 ? -14.761 23.141 13.826 1.00 69.94 323 HIS A CA 1
ATOM 2620 C C . HIS A 1 323 ? -14.559 24.646 13.676 1.00 69.94 323 HIS A C 1
ATOM 2622 O O . HIS A 1 323 ? -15.529 25.406 13.662 1.00 69.94 323 HIS A O 1
ATOM 2628 N N . TRP A 1 324 ? -13.313 25.075 13.534 1.00 82.50 324 TRP A N 1
ATOM 2629 C CA . TRP A 1 324 ? -12.949 26.457 13.282 1.00 82.50 324 TRP A CA 1
ATOM 2630 C C . TRP A 1 324 ? -11.952 26.543 12.127 1.00 82.50 324 TRP A C 1
ATOM 2632 O O . TRP A 1 324 ? -10.928 25.863 12.084 1.00 82.50 324 TRP A O 1
ATOM 2642 N N . TYR A 1 325 ? -12.237 27.446 11.190 1.00 79.94 325 TYR A N 1
ATOM 2643 C CA . TYR A 1 325 ? -11.379 27.720 10.043 1.00 79.94 325 TYR A CA 1
ATOM 2644 C C . TYR A 1 325 ? -10.834 29.141 10.131 1.00 79.94 325 TYR A C 1
ATOM 2646 O O . TYR A 1 325 ? -11.579 30.097 10.372 1.00 79.94 325 TYR A O 1
ATOM 2654 N N . CYS A 1 326 ? -9.532 29.296 9.892 1.00 81.56 326 CYS A N 1
ATOM 2655 C CA . CYS A 1 326 ? -8.910 30.613 9.866 1.00 81.56 326 CYS A CA 1
ATOM 2656 C C . CYS A 1 326 ? -9.465 31.467 8.707 1.00 81.56 326 CYS A C 1
ATOM 2658 O O . CYS A 1 326 ? -9.990 30.918 7.738 1.00 81.56 326 CYS A O 1
ATOM 2660 N N . PRO A 1 327 ? -9.312 32.803 8.734 1.00 77.50 327 PRO A N 1
ATOM 2661 C CA . PRO A 1 327 ? -9.842 33.688 7.689 1.00 77.50 327 PRO A CA 1
ATOM 2662 C C . PRO A 1 327 ? -9.341 33.387 6.268 1.00 77.50 327 PRO A C 1
ATOM 2664 O O . PRO A 1 327 ? -9.942 33.837 5.300 1.00 77.50 327 PRO A O 1
ATOM 2667 N N . GLU A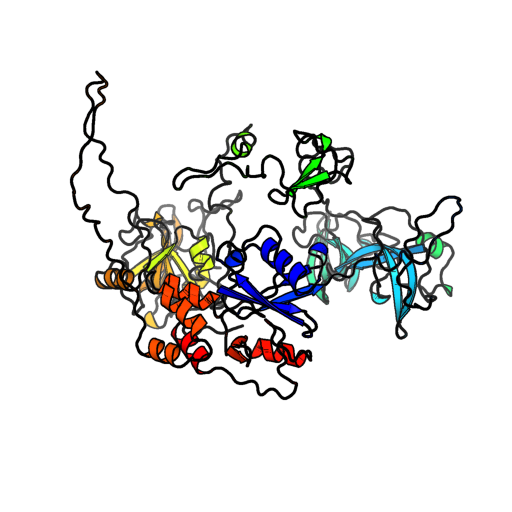 1 328 ? -8.232 32.653 6.135 1.00 74.62 328 GLU A N 1
ATOM 2668 C CA . GLU A 1 328 ? -7.694 32.223 4.839 1.00 74.62 328 GLU A CA 1
ATOM 2669 C C . GLU A 1 328 ? -8.256 30.876 4.360 1.00 74.62 328 GLU A C 1
ATOM 2671 O O . GLU A 1 328 ? -8.143 30.570 3.178 1.00 74.62 328 GLU A O 1
ATOM 2676 N N . CYS A 1 329 ? -8.831 30.083 5.264 1.00 73.50 329 CYS A N 1
ATOM 2677 C CA . CYS A 1 329 ? -9.437 28.770 5.019 1.00 73.50 329 CYS A CA 1
ATOM 2678 C C . CYS A 1 329 ? -10.972 28.844 4.975 1.00 73.50 329 CYS A C 1
ATOM 2680 O O . CYS A 1 329 ? -11.639 28.046 4.322 1.00 73.50 329 CYS A O 1
ATOM 2682 N N . LYS A 1 330 ? -11.554 29.838 5.654 1.00 71.25 330 LYS A N 1
ATOM 2683 C CA . LYS A 1 330 ? -12.997 30.046 5.713 1.00 71.25 330 LYS A CA 1
ATOM 2684 C C . LYS A 1 330 ? -13.524 30.497 4.345 1.00 71.25 330 LYS A C 1
ATOM 2686 O O . LYS A 1 330 ? -13.256 31.614 3.908 1.00 71.25 330 LYS A O 1
ATOM 2691 N N . ASN A 1 331 ? -14.292 29.632 3.685 1.00 59.22 331 ASN A N 1
ATOM 2692 C CA . ASN A 1 331 ? -15.021 29.983 2.467 1.00 59.22 331 ASN A CA 1
ATOM 2693 C C . ASN A 1 331 ? -16.202 30.901 2.815 1.00 59.22 331 ASN A C 1
ATOM 2695 O O . ASN A 1 331 ? -16.957 30.623 3.744 1.00 59.22 331 ASN A O 1
ATOM 2699 N N . ASP A 1 332 ? -16.353 31.999 2.078 1.00 51.50 332 ASP A N 1
ATOM 2700 C CA . ASP A 1 332 ? -17.431 32.966 2.289 1.00 51.50 332 ASP A CA 1
ATOM 2701 C C . ASP A 1 332 ? -18.762 32.371 1.786 1.00 51.50 332 ASP A C 1
ATOM 2703 O O . ASP A 1 332 ? -18.913 32.083 0.597 1.00 51.50 332 ASP A O 1
ATOM 2707 N N . GLU A 1 333 ? -19.733 32.160 2.681 1.00 44.34 333 GLU A N 1
ATOM 2708 C CA . GLU A 1 333 ? -20.989 31.430 2.404 1.00 44.34 333 GLU A CA 1
ATOM 2709 C C . GLU A 1 333 ? -21.896 32.115 1.359 1.00 44.34 333 GLU A C 1
ATOM 2711 O O . GLU A 1 333 ? -22.859 31.521 0.875 1.00 44.34 333 GLU A O 1
ATOM 2716 N N . ASN A 1 334 ? -21.576 33.353 0.966 1.00 44.16 334 ASN A N 1
ATOM 2717 C CA . ASN A 1 334 ? -22.357 34.151 0.019 1.00 44.16 334 ASN A CA 1
ATOM 2718 C C . ASN A 1 334 ? -21.817 34.155 -1.427 1.00 44.16 334 ASN A C 1
ATOM 2720 O O . ASN A 1 334 ? -22.461 34.733 -2.308 1.00 44.16 334 ASN A O 1
ATOM 2724 N N . GLU A 1 335 ? -20.673 33.527 -1.726 1.00 38.97 335 GLU A N 1
ATOM 2725 C CA . GLU A 1 335 ? -20.119 33.498 -3.091 1.00 38.97 335 GLU A CA 1
ATOM 2726 C C . GLU A 1 335 ? -20.590 32.239 -3.850 1.00 38.97 335 GLU A C 1
ATOM 2728 O O . GLU A 1 335 ? -19.927 31.205 -3.896 1.00 38.97 335 GLU A O 1
ATOM 2733 N N . ILE A 1 336 ? -21.780 32.315 -4.459 1.00 40.34 336 ILE A N 1
ATOM 2734 C CA . ILE A 1 336 ? -22.311 31.262 -5.341 1.00 40.34 336 ILE A CA 1
ATOM 2735 C C . ILE A 1 336 ? -21.447 31.194 -6.610 1.00 40.34 336 ILE A C 1
ATOM 2737 O O . ILE A 1 336 ? -21.631 31.974 -7.548 1.00 40.34 336 ILE A O 1
ATOM 2741 N N . VAL A 1 337 ? -20.515 30.242 -6.664 1.00 35.50 337 VAL A N 1
ATOM 2742 C CA . VAL A 1 337 ? -19.707 29.973 -7.861 1.00 35.50 337 VAL A CA 1
ATOM 2743 C C . VAL A 1 337 ? -20.601 29.331 -8.927 1.00 35.50 337 VAL A C 1
ATOM 2745 O O . VAL A 1 337 ? -21.104 28.218 -8.760 1.00 35.50 337 VAL A O 1
ATOM 2748 N N . LYS A 1 338 ? -20.836 30.038 -10.038 1.00 37.12 338 LYS A N 1
ATOM 2749 C CA . LYS A 1 338 ? -21.540 29.482 -11.202 1.00 37.12 338 LYS A CA 1
ATOM 2750 C C . LYS A 1 338 ? -20.652 28.451 -11.902 1.00 37.12 338 LYS A C 1
ATOM 2752 O O . LYS A 1 338 ? -19.431 28.585 -11.941 1.00 37.12 338 LYS A O 1
ATOM 2757 N N . ALA A 1 339 ? -21.273 27.423 -12.482 1.00 28.16 339 ALA A N 1
ATOM 2758 C CA . ALA A 1 339 ? -20.573 26.362 -13.201 1.00 28.16 339 ALA A CA 1
ATOM 2759 C C . ALA A 1 339 ? -19.689 26.941 -14.322 1.00 28.16 339 ALA A C 1
ATOM 2761 O O . ALA A 1 339 ? -20.203 27.476 -15.303 1.00 28.16 339 ALA A O 1
ATOM 2762 N N . GLY A 1 340 ? -18.369 26.824 -14.161 1.00 40.16 340 GLY A N 1
ATOM 2763 C CA . GLY A 1 340 ? -17.369 27.298 -15.124 1.00 40.16 340 GLY A CA 1
ATOM 2764 C C . GLY A 1 340 ? -16.398 28.351 -14.584 1.00 40.16 340 GLY A C 1
ATOM 2765 O O . GLY A 1 340 ? -15.334 28.520 -15.176 1.00 40.16 340 GLY A O 1
ATOM 2766 N N . ASP A 1 341 ? -16.694 28.992 -13.451 1.00 36.41 341 ASP A N 1
ATOM 2767 C CA . ASP A 1 341 ? -15.750 29.915 -12.814 1.00 36.41 341 ASP A CA 1
ATOM 2768 C C . ASP A 1 341 ? -14.808 29.178 -11.852 1.00 36.41 341 ASP A C 1
ATOM 2770 O O . ASP A 1 341 ? -15.204 28.283 -11.103 1.00 36.41 341 ASP A O 1
ATOM 2774 N N . LYS A 1 342 ? -13.520 29.543 -11.888 1.00 35.16 342 LYS A N 1
ATOM 2775 C CA . LYS A 1 342 ? -12.519 29.029 -10.945 1.00 35.16 342 LYS A CA 1
ATOM 2776 C C . LYS A 1 342 ? -12.792 29.632 -9.559 1.00 35.16 342 LYS A C 1
ATOM 2778 O O . LYS A 1 342 ? -12.990 30.846 -9.490 1.00 35.16 342 LYS A O 1
ATOM 2783 N N . PRO A 1 343 ? -12.747 28.844 -8.468 1.00 34.69 343 PRO A N 1
ATOM 2784 C CA . PRO A 1 343 ? -12.827 29.404 -7.123 1.00 34.69 343 PRO A CA 1
ATOM 2785 C C . PRO A 1 343 ? -11.697 30.423 -6.919 1.00 34.69 343 PRO A C 1
ATOM 2787 O O . PRO A 1 343 ? -10.609 30.266 -7.489 1.00 34.69 343 PRO A O 1
ATOM 2790 N N . LYS A 1 344 ? -11.954 31.478 -6.133 1.00 34.59 344 LYS A N 1
ATOM 2791 C CA . LYS A 1 344 ? -10.933 32.466 -5.760 1.00 34.59 344 LYS A CA 1
ATOM 2792 C C . LYS A 1 344 ? -9.698 31.733 -5.233 1.00 34.59 344 LYS A C 1
ATOM 2794 O O . LYS A 1 344 ? -9.768 30.994 -4.258 1.00 34.59 344 LYS A O 1
ATOM 2799 N N . GLU A 1 345 ? -8.555 31.938 -5.885 1.00 38.38 345 GLU A N 1
ATOM 2800 C CA . GLU A 1 345 ? -7.271 31.486 -5.352 1.00 38.38 345 GLU A CA 1
ATOM 2801 C C . GLU A 1 345 ? -7.005 32.195 -4.019 1.00 38.38 345 GLU A C 1
ATOM 2803 O O . GLU A 1 345 ? -6.845 33.419 -3.979 1.00 38.38 345 GLU A O 1
ATOM 2808 N N . ASN A 1 346 ? -6.907 31.419 -2.936 1.00 36.31 346 ASN A N 1
ATOM 2809 C CA . ASN A 1 346 ? -6.475 31.916 -1.635 1.00 36.31 346 ASN A CA 1
ATOM 2810 C C . ASN A 1 346 ? -5.123 32.640 -1.752 1.00 36.31 346 ASN A C 1
ATOM 2812 O O . ASN A 1 346 ? -4.166 32.155 -2.370 1.00 36.31 346 ASN A O 1
ATOM 2816 N N . ARG A 1 347 ? -5.029 33.814 -1.111 1.00 42.94 347 ARG A N 1
ATOM 2817 C CA . ARG A 1 347 ? -3.851 34.707 -1.113 1.00 42.94 347 ARG A CA 1
ATOM 2818 C C . ARG A 1 347 ? -2.549 34.037 -0.647 1.00 42.94 347 ARG A C 1
ATOM 2820 O O . ARG A 1 347 ? -1.474 34.565 -0.933 1.00 42.94 347 ARG A O 1
ATOM 2827 N N . ARG A 1 348 ? -2.605 32.848 -0.041 1.00 42.88 348 ARG A N 1
ATOM 2828 C CA . ARG A 1 348 ? -1.436 32.040 0.342 1.00 42.88 348 ARG A CA 1
ATOM 2829 C C . ARG A 1 348 ? -0.548 31.578 -0.811 1.00 42.88 348 ARG A C 1
ATOM 2831 O O . ARG A 1 348 ? 0.629 31.320 -0.579 1.00 42.88 348 ARG A O 1
ATOM 2838 N N . ARG A 1 349 ? -1.021 31.574 -2.067 1.00 38.16 349 ARG A N 1
ATOM 2839 C CA . ARG A 1 349 ? -0.109 31.379 -3.216 1.00 38.16 349 ARG A CA 1
ATOM 2840 C C . ARG A 1 349 ? 0.872 32.545 -3.429 1.00 38.16 349 ARG A C 1
ATOM 2842 O O . ARG A 1 349 ? 1.823 32.371 -4.187 1.00 38.16 349 ARG A O 1
ATOM 2849 N N . ARG A 1 350 ? 0.688 33.713 -2.785 1.00 34.78 350 ARG A N 1
ATOM 2850 C CA . ARG A 1 350 ? 1.581 34.881 -2.948 1.00 34.78 350 ARG A CA 1
ATOM 2851 C C . ARG A 1 350 ? 2.681 35.031 -1.894 1.00 34.78 350 ARG A C 1
ATOM 2853 O O . ARG A 1 350 ? 3.728 35.555 -2.253 1.00 34.78 350 ARG A O 1
ATOM 2860 N N . LEU A 1 351 ? 2.500 34.596 -0.644 1.00 37.12 351 LEU A N 1
ATOM 2861 C CA . LEU A 1 351 ? 3.466 34.903 0.432 1.00 37.12 351 LEU A CA 1
ATOM 2862 C C . LEU A 1 351 ? 4.556 33.839 0.653 1.00 37.12 351 LEU A C 1
ATOM 2864 O O . LEU A 1 351 ? 5.555 34.127 1.298 1.00 37.12 351 LEU A O 1
ATOM 2868 N N . MET A 1 352 ? 4.459 32.667 0.017 1.00 32.59 352 MET A N 1
ATOM 2869 C CA . MET A 1 352 ? 5.565 31.693 -0.052 1.00 32.59 352 MET A CA 1
ATOM 2870 C C . MET A 1 352 ? 6.527 31.947 -1.230 1.00 32.59 352 MET A C 1
ATOM 2872 O O . MET A 1 352 ? 7.193 31.032 -1.714 1.00 32.59 352 MET A O 1
ATOM 2876 N N . ILE A 1 353 ? 6.602 33.185 -1.734 1.00 38.88 353 ILE A N 1
ATOM 2877 C CA . ILE A 1 353 ? 7.594 33.589 -2.739 1.00 38.88 353 ILE A CA 1
ATOM 2878 C C . ILE A 1 353 ? 8.252 34.901 -2.311 1.00 38.88 353 ILE A C 1
ATOM 2880 O O . ILE A 1 353 ? 8.013 35.945 -2.900 1.00 38.88 353 ILE A O 1
ATOM 2884 N N . THR A 1 354 ? 9.149 34.813 -1.333 1.00 32.97 354 THR A N 1
ATOM 2885 C CA . THR A 1 354 ? 10.398 35.592 -1.260 1.00 32.97 354 THR A CA 1
ATOM 2886 C C . THR A 1 354 ? 11.345 34.785 -0.365 1.00 32.97 354 THR A C 1
ATOM 2888 O O . THR A 1 354 ? 11.009 34.516 0.773 1.00 32.97 354 THR A O 1
ATOM 2891 N N . SER A 1 355 ? 12.519 34.304 -0.750 1.00 35.97 355 SER A N 1
ATOM 2892 C CA . SER A 1 355 ? 13.351 34.589 -1.906 1.00 35.97 355 SER A CA 1
ATOM 2893 C C . SER A 1 355 ? 14.462 33.538 -1.955 1.00 35.97 355 SER A C 1
ATOM 2895 O O . SER A 1 355 ? 15.392 33.579 -1.156 1.00 35.97 355 SER A O 1
ATOM 2897 N N . LYS A 1 356 ? 14.371 32.614 -2.912 1.00 34.88 356 LYS A N 1
ATOM 2898 C CA . LYS A 1 356 ? 15.485 32.055 -3.697 1.00 34.88 356 LYS A CA 1
ATOM 2899 C C . LYS A 1 356 ? 14.852 31.170 -4.767 1.00 34.88 356 LYS A C 1
ATOM 2901 O O . LYS A 1 356 ? 14.131 30.238 -4.449 1.00 34.88 356 LYS A O 1
ATOM 2906 N N . LYS A 1 357 ? 15.055 31.542 -6.033 1.00 40.91 357 LYS A N 1
ATOM 2907 C CA . LYS A 1 357 ? 14.487 30.917 -7.240 1.00 40.91 357 LYS A CA 1
ATOM 2908 C C . LYS A 1 357 ? 14.365 29.388 -7.119 1.00 40.91 357 LYS A C 1
ATOM 2910 O O . LYS A 1 357 ? 15.351 28.694 -7.343 1.00 40.91 357 LYS A O 1
ATOM 2915 N N . THR A 1 358 ? 13.170 28.857 -6.873 1.00 33.28 358 THR A N 1
ATOM 2916 C CA . THR A 1 358 ? 12.874 27.428 -7.042 1.00 33.28 358 THR A CA 1
ATOM 2917 C C . THR A 1 358 ? 11.435 27.243 -7.529 1.00 33.28 358 THR A C 1
ATOM 2919 O O . THR A 1 358 ? 10.521 27.986 -7.188 1.00 33.28 358 THR A O 1
ATOM 2922 N N . ARG A 1 359 ? 11.266 26.298 -8.455 1.00 37.62 359 ARG A N 1
ATOM 2923 C CA . ARG A 1 359 ? 10.024 26.000 -9.180 1.00 37.62 359 ARG A CA 1
ATOM 2924 C C . ARG A 1 359 ? 8.897 25.602 -8.217 1.00 37.62 359 ARG A C 1
ATOM 2926 O O . ARG A 1 359 ? 9.103 24.759 -7.352 1.00 37.62 359 ARG A O 1
ATOM 2933 N N . ASN A 1 360 ? 7.705 26.159 -8.428 1.00 32.81 360 ASN A N 1
ATOM 2934 C CA . ASN A 1 360 ? 6.492 25.894 -7.652 1.00 32.81 360 ASN A CA 1
ATOM 2935 C C . ASN A 1 360 ? 6.050 24.419 -7.809 1.00 32.81 360 ASN A C 1
ATOM 2937 O O . ASN A 1 360 ? 5.547 24.033 -8.863 1.00 32.81 360 ASN A O 1
ATOM 2941 N N . TRP A 1 361 ? 6.298 23.584 -6.792 1.00 34.41 361 TRP A N 1
ATOM 2942 C CA . TRP A 1 361 ? 6.072 22.124 -6.816 1.00 34.41 361 TRP A CA 1
ATOM 2943 C C . TRP A 1 361 ? 4.763 21.696 -6.113 1.00 34.41 361 TRP A C 1
ATOM 2945 O O . TRP A 1 361 ? 4.311 20.567 -6.286 1.00 34.41 361 TRP A O 1
ATOM 2955 N N . GLY A 1 362 ? 4.144 22.588 -5.327 1.00 36.94 362 GLY A N 1
ATOM 2956 C CA . GLY A 1 362 ? 3.142 22.250 -4.300 1.00 36.94 362 GLY A CA 1
ATOM 2957 C C . GLY A 1 362 ? 1.683 22.107 -4.746 1.00 36.94 362 GLY A C 1
ATOM 2958 O O . GLY A 1 362 ? 0.822 21.906 -3.906 1.00 36.94 362 GLY A O 1
ATOM 2959 N N . ASN A 1 363 ? 1.379 22.206 -6.041 1.00 40.66 363 ASN A N 1
ATOM 2960 C CA . ASN A 1 363 ? 0.017 21.992 -6.565 1.00 40.66 363 ASN A CA 1
ATOM 2961 C C . ASN A 1 363 ? -0.034 20.928 -7.670 1.00 40.66 363 ASN A C 1
ATOM 2963 O O . ASN A 1 363 ? -0.998 20.851 -8.426 1.00 40.66 363 ASN A O 1
ATOM 2967 N N . GLY A 1 364 ? 1.037 20.145 -7.806 1.00 50.16 364 GLY A N 1
ATOM 2968 C CA . GLY A 1 364 ? 1.158 19.101 -8.814 1.00 50.16 364 GLY A CA 1
ATOM 2969 C C . GLY A 1 364 ? 1.280 17.717 -8.190 1.00 50.16 364 GLY A C 1
ATOM 2970 O O . GLY A 1 364 ? 1.606 17.552 -7.019 1.00 50.16 364 GLY A O 1
ATOM 2971 N N . MET A 1 365 ? 1.115 16.690 -9.015 1.00 68.81 365 MET A N 1
ATOM 2972 C CA . MET A 1 365 ? 1.181 15.278 -8.613 1.00 68.81 365 MET A CA 1
ATOM 2973 C C . MET A 1 365 ? 2.583 14.775 -8.227 1.00 68.81 365 MET A C 1
ATOM 2975 O O . MET A 1 365 ? 2.810 13.573 -8.127 1.00 68.81 365 MET A O 1
ATOM 2979 N N . ALA A 1 366 ? 3.550 15.670 -8.028 1.00 58.81 366 ALA A N 1
ATOM 2980 C CA . ALA A 1 366 ? 4.944 15.303 -7.822 1.00 58.81 366 ALA A CA 1
ATOM 2981 C C . ALA A 1 366 ? 5.256 14.821 -6.391 1.00 58.81 366 ALA A C 1
ATOM 2983 O O . ALA A 1 366 ? 6.178 14.025 -6.222 1.00 58.81 366 ALA A O 1
ATOM 2984 N N . CYS A 1 367 ? 4.469 15.248 -5.395 1.00 66.38 367 CYS A N 1
ATOM 2985 C CA . CYS A 1 367 ? 4.535 14.764 -4.006 1.00 66.38 367 CYS A CA 1
ATOM 2986 C C . CYS A 1 367 ? 3.206 14.146 -3.525 1.00 66.38 367 CYS A C 1
ATOM 2988 O O . CYS A 1 367 ? 3.068 13.832 -2.344 1.00 66.38 367 CYS A O 1
ATOM 2990 N N . ALA A 1 368 ? 2.225 13.984 -4.421 1.00 67.12 368 ALA A N 1
ATOM 2991 C CA . ALA A 1 368 ? 0.909 13.458 -4.075 1.00 67.12 368 ALA A CA 1
ATOM 2992 C C . ALA A 1 368 ? 1.000 12.005 -3.583 1.00 67.12 368 ALA A C 1
ATOM 2994 O O . ALA A 1 368 ? 1.659 11.160 -4.200 1.00 67.12 368 ALA A O 1
ATOM 2995 N N . ARG A 1 369 ? 0.319 11.716 -2.470 1.00 65.38 369 ARG A N 1
ATOM 2996 C CA . ARG A 1 369 ? 0.178 10.358 -1.932 1.00 65.38 369 ARG A CA 1
ATOM 2997 C C . ARG A 1 369 ? -0.967 9.623 -2.636 1.00 65.38 369 ARG A C 1
ATOM 2999 O O . ARG A 1 369 ? -1.763 10.221 -3.352 1.00 65.38 369 ARG A O 1
ATOM 3006 N N . ARG A 1 370 ? -1.010 8.303 -2.452 1.00 70.00 370 ARG A N 1
ATOM 3007 C CA . ARG A 1 370 ? -2.149 7.480 -2.878 1.00 70.00 370 ARG A CA 1
ATOM 3008 C C . ARG A 1 370 ? -3.350 7.805 -1.993 1.00 70.00 370 ARG A C 1
ATOM 3010 O O . ARG A 1 370 ? -3.199 7.835 -0.776 1.00 70.00 370 ARG A O 1
ATOM 3017 N N . ASN A 1 371 ? -4.517 7.961 -2.598 1.00 69.31 371 ASN A N 1
ATOM 3018 C CA . ASN A 1 371 ? -5.794 8.100 -1.904 1.00 69.31 371 ASN A CA 1
ATOM 3019 C C . ASN A 1 371 ? -6.391 6.734 -1.540 1.00 69.31 371 ASN A C 1
ATOM 3021 O O . ASN A 1 371 ? -7.158 6.620 -0.590 1.00 69.31 371 ASN A O 1
ATOM 3025 N N . THR A 1 372 ? -6.059 5.689 -2.305 1.00 72.88 372 THR A N 1
ATOM 3026 C CA . THR A 1 372 ? -6.549 4.319 -2.084 1.00 72.88 372 THR A CA 1
ATOM 3027 C C . THR A 1 372 ? -5.460 3.278 -2.351 1.00 72.88 372 THR A C 1
ATOM 3029 O O . THR A 1 372 ? -4.412 3.573 -2.924 1.00 72.88 372 THR A O 1
ATOM 3032 N N . ILE A 1 373 ? -5.674 2.038 -1.910 1.00 78.19 373 ILE A N 1
ATOM 3033 C CA . ILE A 1 373 ? -4.761 0.918 -2.162 1.00 78.19 373 ILE A CA 1
ATOM 3034 C C . ILE A 1 373 ? -5.570 -0.230 -2.765 1.00 78.19 373 ILE A C 1
ATOM 3036 O O . ILE A 1 373 ? -6.674 -0.520 -2.306 1.00 78.19 373 ILE A O 1
ATOM 3040 N N . CYS A 1 374 ? -5.023 -0.891 -3.787 1.00 81.12 374 CYS A N 1
ATOM 3041 C CA . CYS A 1 374 ? -5.622 -2.101 -4.339 1.00 81.12 374 CYS A CA 1
ATOM 3042 C C . CYS A 1 374 ? -5.534 -3.248 -3.324 1.00 81.12 374 CYS A C 1
ATOM 3044 O O . CYS A 1 374 ? -4.441 -3.765 -3.070 1.00 81.12 374 CYS A O 1
ATOM 3046 N N . THR A 1 375 ? -6.697 -3.630 -2.791 1.00 80.69 375 THR A N 1
ATOM 3047 C CA . THR A 1 375 ? -6.921 -4.765 -1.878 1.00 80.69 375 THR A CA 1
ATOM 3048 C C . THR A 1 375 ? -7.573 -5.968 -2.568 1.00 80.69 375 THR A C 1
ATOM 3050 O O . THR A 1 375 ? -7.825 -6.980 -1.928 1.00 80.69 375 THR A O 1
ATOM 3053 N N . ILE A 1 376 ? -7.865 -5.876 -3.874 1.00 82.44 376 ILE A N 1
ATOM 3054 C CA . ILE A 1 376 ? -8.496 -6.965 -4.648 1.00 82.44 376 ILE A CA 1
ATOM 3055 C C . ILE A 1 376 ? -7.542 -8.159 -4.790 1.00 82.44 376 ILE A C 1
ATOM 3057 O O . ILE A 1 376 ? -7.971 -9.311 -4.806 1.00 82.44 376 ILE A O 1
ATOM 3061 N N . VAL A 1 377 ? -6.245 -7.872 -4.911 1.00 85.38 377 VAL A N 1
ATOM 3062 C CA . VAL A 1 377 ? -5.168 -8.859 -5.025 1.00 85.38 377 VAL A CA 1
ATOM 3063 C C . VAL A 1 377 ? -3.961 -8.412 -4.193 1.00 85.38 377 VAL A C 1
ATOM 3065 O O . VAL A 1 377 ? -3.761 -7.197 -4.035 1.00 85.38 377 VAL A O 1
ATOM 3068 N N . PRO A 1 378 ? -3.121 -9.346 -3.709 1.00 84.50 378 PRO A N 1
ATOM 3069 C CA . PRO A 1 378 ? -1.942 -9.016 -2.913 1.00 84.50 378 PRO A CA 1
ATOM 3070 C C . PRO A 1 378 ? -0.880 -8.263 -3.728 1.00 84.50 378 PRO A C 1
ATOM 3072 O O . PRO A 1 378 ? -0.954 -8.116 -4.956 1.00 84.50 378 PRO A O 1
ATOM 3075 N N . GLU A 1 379 ? 0.142 -7.744 -3.046 1.00 85.56 379 GLU A N 1
ATOM 3076 C CA . GLU A 1 379 ? 1.187 -6.945 -3.696 1.00 85.56 379 GLU A CA 1
ATOM 3077 C C . GLU A 1 379 ? 2.020 -7.723 -4.713 1.00 85.56 379 GLU A C 1
ATOM 3079 O O . GLU A 1 379 ? 2.363 -7.181 -5.765 1.00 85.56 379 GLU A O 1
ATOM 3084 N N . ASN A 1 380 ? 2.269 -9.001 -4.436 1.00 88.88 380 ASN A N 1
ATOM 3085 C CA . ASN A 1 380 ? 3.022 -9.926 -5.278 1.00 88.88 380 ASN A CA 1
ATOM 3086 C C . ASN A 1 380 ? 2.157 -10.671 -6.312 1.00 88.88 380 ASN A C 1
ATOM 3088 O O . ASN A 1 380 ? 2.573 -11.695 -6.848 1.00 88.88 380 ASN A O 1
ATOM 3092 N N . HIS A 1 381 ? 0.951 -10.175 -6.606 1.00 93.12 381 HIS A N 1
ATOM 3093 C CA . HIS A 1 381 ? 0.053 -10.794 -7.581 1.00 93.12 381 HIS A CA 1
ATOM 3094 C C . HIS A 1 381 ? 0.652 -10.832 -8.995 1.00 93.12 381 HIS A C 1
ATOM 3096 O O . HIS A 1 381 ? 1.064 -9.801 -9.548 1.00 93.12 381 HIS A O 1
ATOM 3102 N N . ILE A 1 382 ? 0.618 -12.018 -9.603 1.00 94.62 382 ILE A N 1
ATOM 3103 C CA . ILE A 1 382 ? 1.114 -12.315 -10.950 1.00 94.62 382 ILE A CA 1
ATOM 3104 C C . ILE A 1 382 ? -0.076 -12.392 -11.919 1.00 94.62 382 ILE A C 1
ATOM 3106 O O . ILE A 1 382 ? -1.077 -13.042 -11.636 1.00 94.62 382 ILE A O 1
ATOM 3110 N N . GLY A 1 383 ? 0.042 -11.749 -13.086 1.00 94.06 383 GLY A N 1
ATOM 3111 C CA . GLY A 1 383 ? -1.015 -11.722 -14.108 1.00 94.06 383 GLY A CA 1
ATOM 3112 C C . GLY A 1 383 ? -1.920 -10.480 -14.051 1.00 94.06 383 GLY A C 1
ATOM 3113 O O . GLY A 1 383 ? -1.553 -9.489 -13.414 1.00 94.06 383 GLY A O 1
ATOM 3114 N N . PRO A 1 384 ? -3.061 -10.470 -14.764 1.00 94.56 384 PRO A N 1
ATOM 3115 C CA . PRO A 1 384 ? -3.968 -9.319 -14.839 1.00 94.56 384 PRO A CA 1
ATOM 3116 C C . PRO A 1 384 ? -4.573 -8.937 -13.482 1.00 94.56 384 PRO A C 1
ATOM 3118 O O . PRO A 1 384 ? -4.741 -9.791 -12.612 1.00 94.56 384 PRO A O 1
ATOM 3121 N N . ILE A 1 385 ? -4.924 -7.657 -13.307 1.00 93.50 385 ILE A N 1
ATOM 3122 C CA . ILE A 1 385 ? -5.660 -7.200 -12.119 1.00 93.50 385 ILE A CA 1
ATOM 3123 C C . ILE A 1 385 ? -7.165 -7.357 -12.373 1.00 93.50 385 ILE A C 1
ATOM 3125 O O . ILE A 1 385 ? -7.659 -6.804 -13.361 1.00 93.50 385 ILE A O 1
ATOM 3129 N N . PRO A 1 386 ? -7.913 -8.060 -11.503 1.00 89.50 386 PRO A N 1
ATOM 3130 C CA . PRO A 1 386 ? -9.354 -8.203 -11.666 1.00 89.50 386 PRO A CA 1
ATOM 3131 C C . PRO A 1 386 ? -10.052 -6.839 -11.668 1.00 89.50 386 PRO A C 1
ATOM 3133 O O . PRO A 1 386 ? -9.800 -5.992 -10.811 1.00 89.50 386 PRO A O 1
ATOM 3136 N N . GLY A 1 387 ? -10.926 -6.622 -12.650 1.00 86.62 387 GLY A N 1
ATOM 3137 C CA . GLY A 1 387 ? -11.627 -5.350 -12.839 1.00 86.62 387 GLY A CA 1
ATOM 3138 C C . GLY A 1 387 ? -10.836 -4.258 -13.571 1.00 86.62 387 GLY A C 1
ATOM 3139 O O . GLY A 1 387 ? -11.340 -3.144 -13.698 1.00 86.62 387 GLY A O 1
ATOM 3140 N N . VAL A 1 388 ? -9.632 -4.546 -14.080 1.00 92.25 388 VAL A N 1
ATOM 3141 C CA . VAL A 1 388 ? -8.854 -3.600 -14.895 1.00 92.25 388 VAL A CA 1
ATOM 3142 C C . VAL A 1 388 ? -8.588 -4.182 -16.283 1.00 92.25 388 VAL A C 1
ATOM 3144 O O . VAL A 1 388 ? -7.735 -5.050 -16.459 1.00 92.25 388 VAL A O 1
ATOM 3147 N N . ASP A 1 389 ? -9.311 -3.687 -17.288 1.00 93.75 389 ASP A N 1
ATOM 3148 C CA . ASP A 1 389 ? -9.191 -4.158 -18.670 1.00 93.75 389 ASP A CA 1
ATOM 3149 C C . ASP A 1 389 ? -8.003 -3.527 -19.415 1.00 93.75 389 ASP A C 1
ATOM 3151 O O . ASP A 1 389 ? -7.606 -2.381 -19.166 1.00 93.75 389 ASP A O 1
ATOM 3155 N N . VAL A 1 390 ? -7.476 -4.264 -20.398 1.00 96.44 390 VAL A N 1
ATOM 3156 C CA . VAL A 1 390 ? -6.527 -3.743 -21.392 1.00 96.44 390 VAL A CA 1
ATOM 3157 C C . VAL A 1 390 ? -7.136 -2.530 -22.100 1.00 96.44 390 VAL A C 1
ATOM 3159 O O . VAL A 1 390 ? -8.272 -2.569 -22.568 1.00 96.44 390 VAL A O 1
ATOM 3162 N N . GLY A 1 391 ? -6.366 -1.447 -22.178 1.00 94.88 391 GLY A N 1
ATOM 3163 C CA . GLY A 1 391 ? -6.799 -0.153 -22.696 1.00 94.88 391 GLY A CA 1
ATOM 3164 C C . GLY A 1 391 ? -7.224 0.853 -21.625 1.00 94.88 391 GLY A C 1
ATOM 3165 O O . GLY A 1 391 ? -7.379 2.024 -21.959 1.00 94.88 391 GLY A O 1
ATOM 3166 N N . THR A 1 392 ? -7.350 0.452 -20.353 1.00 94.44 392 THR A N 1
ATOM 3167 C CA . THR A 1 392 ? -7.610 1.395 -19.249 1.00 94.44 392 THR A CA 1
ATOM 3168 C C . THR A 1 392 ? -6.491 2.435 -19.163 1.00 94.44 392 THR A C 1
ATOM 3170 O O . THR A 1 392 ? -5.307 2.080 -19.230 1.00 94.44 392 THR A O 1
ATOM 3173 N N . THR A 1 393 ? -6.861 3.713 -19.013 1.00 94.38 393 THR A N 1
ATOM 3174 C CA . THR A 1 393 ? -5.912 4.829 -18.916 1.00 94.38 39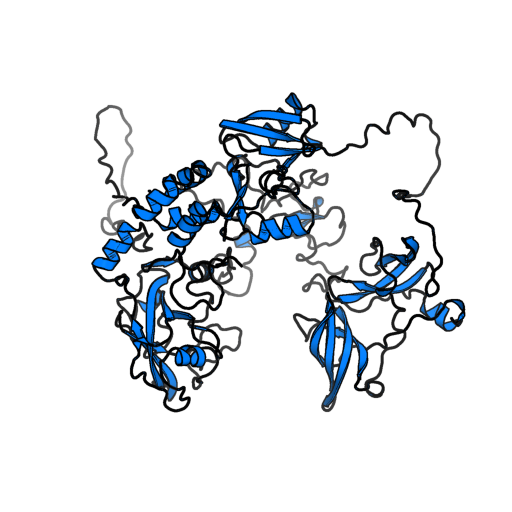3 THR A CA 1
ATOM 3175 C C . THR A 1 393 ? -5.985 5.584 -17.595 1.00 94.38 393 THR A C 1
ATOM 3177 O O . THR A 1 393 ? -7.061 5.757 -17.030 1.00 94.38 393 THR A O 1
ATOM 3180 N N . TRP A 1 394 ? -4.837 6.100 -17.151 1.00 93.00 394 TRP A N 1
ATOM 3181 C CA . TRP A 1 394 ? -4.703 6.970 -15.982 1.00 93.00 394 TRP A CA 1
ATOM 3182 C C . TRP A 1 394 ? -3.813 8.160 -16.304 1.00 93.00 394 TRP A C 1
ATOM 3184 O O . TRP A 1 394 ? -2.739 7.998 -16.886 1.00 93.00 394 TRP A O 1
ATOM 3194 N N . GLU A 1 395 ? -4.207 9.347 -15.862 1.00 90.25 395 GLU A N 1
ATOM 3195 C CA . GLU A 1 395 ? -3.432 10.569 -16.082 1.00 90.25 395 GLU A CA 1
ATOM 3196 C C . GLU A 1 395 ? -2.062 10.502 -15.384 1.00 90.25 395 GLU A C 1
ATOM 3198 O O . GLU A 1 395 ? -1.019 10.745 -15.995 1.00 90.25 395 GLU A O 1
ATOM 3203 N N . TYR A 1 396 ? -2.046 10.035 -14.131 1.00 90.06 396 TYR A N 1
ATOM 3204 C CA . TYR A 1 396 ? -0.852 9.985 -13.286 1.00 90.06 396 TYR A CA 1
ATOM 3205 C C . TYR A 1 396 ? -0.462 8.562 -12.884 1.00 90.06 396 TYR A C 1
ATOM 3207 O O . TYR A 1 396 ? -1.302 7.670 -12.757 1.00 90.06 396 TYR A O 1
ATOM 3215 N N . ARG A 1 397 ? 0.834 8.368 -12.600 1.00 89.19 397 ARG A N 1
ATOM 3216 C CA . ARG A 1 397 ? 1.395 7.104 -12.084 1.00 89.19 397 ARG A CA 1
ATOM 3217 C C . ARG A 1 397 ? 0.739 6.653 -10.776 1.00 89.19 397 ARG A C 1
ATOM 3219 O O . ARG A 1 397 ? 0.623 5.452 -10.555 1.00 89.19 397 ARG A O 1
ATOM 3226 N N . THR A 1 398 ? 0.272 7.593 -9.954 1.00 86.06 398 THR A N 1
ATOM 3227 C CA . THR A 1 398 ? -0.472 7.303 -8.722 1.00 86.06 398 THR A CA 1
ATOM 3228 C C . THR A 1 398 ? -1.745 6.511 -9.014 1.00 86.06 398 THR A C 1
ATOM 3230 O O . THR A 1 398 ? -1.951 5.488 -8.378 1.00 86.06 398 THR A O 1
ATOM 3233 N N . GLY A 1 399 ? -2.518 6.866 -10.048 1.00 89.31 399 GLY A N 1
ATOM 3234 C CA . GLY A 1 399 ? -3.722 6.111 -10.424 1.00 89.31 399 GLY A CA 1
ATOM 3235 C C . GLY A 1 399 ? -3.422 4.675 -10.876 1.00 89.31 399 GLY A C 1
ATOM 3236 O O . GLY A 1 399 ? -4.149 3.746 -10.537 1.00 89.31 399 GLY A O 1
ATOM 3237 N N . VAL A 1 400 ? -2.293 4.464 -11.565 1.00 94.25 400 VAL A N 1
ATOM 3238 C CA . VAL A 1 400 ? -1.820 3.117 -11.949 1.00 94.25 400 VAL A CA 1
ATOM 3239 C C . VAL A 1 400 ? -1.443 2.279 -10.715 1.00 94.25 400 VAL A C 1
ATOM 3241 O O . VAL A 1 400 ? -1.633 1.059 -10.700 1.00 94.25 400 VAL A O 1
ATOM 3244 N N . SER A 1 401 ? -0.911 2.937 -9.680 1.00 91.69 401 SER A N 1
ATOM 3245 C CA . SER A 1 401 ? -0.542 2.325 -8.400 1.00 91.69 401 SER A CA 1
ATOM 3246 C C . SER A 1 401 ? -1.761 1.975 -7.551 1.00 91.69 401 SER A C 1
ATOM 3248 O O . SER A 1 401 ? -1.858 0.850 -7.061 1.00 91.69 401 SER A O 1
ATOM 3250 N N . GLU A 1 402 ? -2.720 2.894 -7.442 1.00 87.56 402 GLU A N 1
ATOM 3251 C CA . GLU A 1 402 ? -4.000 2.696 -6.753 1.00 87.56 402 GLU A CA 1
ATOM 3252 C C . GLU A 1 402 ? -4.802 1.547 -7.368 1.00 87.56 402 GLU A C 1
ATOM 3254 O O . GLU A 1 402 ? -5.360 0.729 -6.642 1.00 87.56 402 GLU A O 1
ATOM 3259 N N . ALA A 1 403 ? -4.776 1.414 -8.699 1.00 90.31 403 ALA A N 1
ATOM 3260 C CA . ALA A 1 403 ? -5.381 0.292 -9.413 1.00 90.31 403 ALA A CA 1
ATOM 3261 C C . ALA A 1 403 ? -4.633 -1.044 -9.219 1.00 90.31 403 ALA A C 1
ATOM 3263 O O . ALA A 1 403 ? -5.118 -2.084 -9.650 1.00 90.31 403 ALA A O 1
ATOM 3264 N N . GLY A 1 404 ? -3.436 -1.054 -8.621 1.00 91.88 404 GLY A N 1
ATOM 3265 C CA . GLY A 1 404 ? -2.624 -2.261 -8.405 1.00 91.88 404 GLY A CA 1
ATOM 3266 C C . GLY A 1 404 ? -1.888 -2.787 -9.646 1.00 91.88 404 GLY A C 1
ATOM 3267 O O . GLY A 1 404 ? -1.068 -3.702 -9.532 1.00 91.88 404 GLY A O 1
ATOM 3268 N N . VAL A 1 405 ? -2.110 -2.195 -10.827 1.00 96.62 405 VAL A N 1
ATOM 3269 C CA . VAL A 1 405 ? -1.464 -2.603 -12.088 1.00 96.62 405 VAL A CA 1
ATOM 3270 C C . VAL A 1 405 ? 0.049 -2.432 -11.985 1.00 96.62 405 VAL A C 1
ATOM 3272 O O . VAL A 1 405 ? 0.807 -3.360 -12.286 1.00 96.62 405 VAL A O 1
ATOM 3275 N N . HIS A 1 406 ? 0.497 -1.280 -11.487 1.00 97.25 406 HIS A N 1
ATOM 3276 C CA . HIS A 1 406 ? 1.903 -1.005 -11.218 1.00 97.25 406 HIS A CA 1
ATOM 3277 C C . HIS A 1 406 ? 2.059 -0.154 -9.957 1.00 97.25 406 HIS A C 1
ATOM 3279 O O . HIS A 1 406 ? 1.909 1.065 -9.990 1.00 97.25 406 HIS A O 1
ATOM 3285 N N . ARG A 1 407 ? 2.352 -0.827 -8.836 1.00 92.06 407 ARG A N 1
ATOM 3286 C CA . ARG A 1 407 ? 2.353 -0.248 -7.483 1.00 92.06 407 ARG A CA 1
ATOM 3287 C C . ARG A 1 407 ? 3.440 0.814 -7.234 1.00 92.06 407 ARG A C 1
ATOM 3289 O O . ARG A 1 407 ? 3.142 1.780 -6.532 1.00 92.06 407 ARG A O 1
ATOM 3296 N N . PRO A 1 408 ? 4.663 0.730 -7.786 1.00 91.00 408 PRO A N 1
ATOM 3297 C CA . PRO A 1 408 ? 5.651 1.791 -7.624 1.00 91.00 408 PRO A CA 1
ATOM 3298 C C . PRO A 1 408 ? 5.202 3.104 -8.275 1.00 91.00 408 PRO A C 1
ATOM 3300 O O . PRO A 1 408 ? 4.811 3.141 -9.443 1.00 91.00 408 PRO A O 1
ATOM 3303 N N . SER A 1 409 ? 5.311 4.210 -7.540 1.00 82.38 409 SER A N 1
ATOM 3304 C CA . SER A 1 409 ? 4.964 5.549 -8.039 1.00 82.38 409 SER A CA 1
ATOM 3305 C C . SER A 1 409 ? 6.006 6.117 -9.011 1.00 82.38 409 SER A C 1
ATOM 3307 O O . SER A 1 409 ? 5.665 6.918 -9.880 1.00 82.38 409 SER A O 1
ATOM 3309 N N . VAL A 1 410 ? 7.267 5.680 -8.893 1.00 85.88 410 VAL A N 1
ATOM 3310 C CA . VAL A 1 410 ? 8.397 6.194 -9.688 1.00 85.88 410 VAL A CA 1
ATOM 3311 C C . VAL A 1 410 ? 9.087 5.100 -10.499 1.00 85.88 410 VAL A C 1
ATOM 3313 O O . VAL A 1 410 ? 9.209 5.246 -11.717 1.00 85.88 410 VAL A O 1
ATOM 3316 N N . ALA A 1 411 ? 9.526 4.015 -9.847 1.00 87.62 411 ALA A N 1
ATOM 3317 C CA . ALA A 1 411 ? 10.338 2.967 -10.471 1.00 87.62 411 ALA A CA 1
ATOM 3318 C C . ALA A 1 411 ? 9.682 2.402 -11.740 1.00 87.62 411 ALA A C 1
ATOM 3320 O O . ALA A 1 411 ? 8.461 2.326 -11.823 1.00 87.62 411 ALA A O 1
ATOM 3321 N N . GLY A 1 412 ? 10.484 2.028 -12.739 1.00 91.81 412 GLY A N 1
ATOM 3322 C CA . GLY A 1 412 ? 9.971 1.444 -13.985 1.00 91.81 412 GLY A CA 1
ATOM 3323 C C . GLY A 1 412 ? 9.581 -0.028 -13.850 1.00 91.81 412 GLY A C 1
ATOM 3324 O O . GLY A 1 412 ? 8.751 -0.503 -14.610 1.00 91.81 412 GLY A O 1
ATOM 3325 N N . ILE A 1 413 ? 10.140 -0.743 -12.869 1.00 95.44 413 ILE A N 1
ATOM 3326 C CA . ILE A 1 413 ? 9.906 -2.172 -12.629 1.00 95.44 413 ILE A CA 1
ATOM 3327 C C . ILE A 1 413 ? 9.314 -2.342 -11.229 1.00 95.44 413 ILE A C 1
ATOM 3329 O O . ILE A 1 413 ? 9.786 -1.737 -10.268 1.00 95.44 413 ILE A O 1
ATOM 3333 N N . HIS A 1 414 ? 8.290 -3.180 -11.117 1.00 97.25 414 HIS A N 1
ATOM 3334 C CA . HIS A 1 414 ? 7.732 -3.656 -9.861 1.00 97.25 414 HIS A CA 1
ATOM 3335 C C . HIS A 1 414 ? 8.053 -5.139 -9.722 1.00 97.25 414 HIS A C 1
ATOM 3337 O O . HIS A 1 414 ? 7.600 -5.937 -10.540 1.00 97.25 414 HIS A O 1
ATOM 3343 N N . GLY A 1 415 ? 8.824 -5.517 -8.708 1.00 92.81 415 GLY A N 1
ATOM 3344 C CA . GLY A 1 415 ? 9.243 -6.901 -8.526 1.00 92.81 415 GLY A CA 1
ATOM 3345 C C . GLY A 1 415 ? 10.035 -7.121 -7.251 1.00 92.81 415 GLY A C 1
ATOM 3346 O O . GLY A 1 415 ? 10.439 -6.169 -6.583 1.00 92.81 415 GLY A O 1
ATOM 3347 N N . ARG A 1 416 ? 10.284 -8.393 -6.944 1.00 91.00 416 ARG A N 1
ATOM 3348 C CA . ARG A 1 416 ? 11.152 -8.834 -5.847 1.00 91.00 416 ARG A CA 1
ATOM 3349 C C . ARG A 1 416 ? 12.226 -9.751 -6.417 1.00 91.00 416 ARG A C 1
ATOM 3351 O O . ARG A 1 416 ? 11.913 -10.696 -7.129 1.00 91.00 416 ARG A O 1
ATOM 3358 N N . SER A 1 417 ? 13.490 -9.504 -6.081 1.00 88.44 417 SER A N 1
ATOM 3359 C CA . SER A 1 417 ? 14.635 -10.244 -6.642 1.00 88.44 417 SER A CA 1
ATOM 3360 C C . SER A 1 417 ? 14.628 -11.746 -6.340 1.00 88.44 417 SER A C 1
ATOM 3362 O O . SER A 1 417 ? 15.241 -12.511 -7.080 1.00 88.44 417 SER A O 1
ATOM 3364 N N . LYS A 1 418 ? 13.952 -12.167 -5.262 1.00 87.81 418 LYS A N 1
ATOM 3365 C CA . LYS A 1 418 ? 13.768 -13.579 -4.886 1.00 87.81 418 LYS A CA 1
ATOM 3366 C C . LYS A 1 418 ? 12.582 -14.250 -5.588 1.00 87.81 418 LYS A C 1
ATOM 3368 O O . LYS A 1 418 ? 12.525 -15.471 -5.611 1.00 87.81 418 LYS A O 1
ATOM 3373 N N . GLU A 1 419 ? 11.654 -13.466 -6.134 1.00 91.94 419 GLU A N 1
ATOM 3374 C CA . GLU A 1 419 ? 10.436 -13.951 -6.788 1.00 91.94 419 GLU A CA 1
ATOM 3375 C C . GLU A 1 419 ? 10.527 -13.659 -8.294 1.00 91.94 419 GLU A C 1
ATOM 3377 O O . GLU A 1 419 ? 11.216 -14.366 -9.022 1.00 91.94 419 GLU A O 1
ATOM 3382 N N . CYS A 1 420 ? 9.868 -12.604 -8.766 1.00 95.06 420 CYS A N 1
ATOM 3383 C CA . CYS A 1 420 ? 9.878 -12.159 -10.155 1.00 95.06 420 CYS A CA 1
ATOM 3384 C C . CYS A 1 420 ? 9.496 -10.670 -10.242 1.00 95.06 420 CYS A C 1
ATOM 3386 O O . CYS A 1 420 ? 9.238 -10.012 -9.224 1.00 95.06 420 CYS A O 1
ATOM 3388 N N . ALA A 1 421 ? 9.453 -10.123 -11.456 1.00 97.62 421 ALA A N 1
ATOM 3389 C CA . ALA A 1 421 ? 8.789 -8.863 -11.753 1.00 97.62 421 ALA A CA 1
ATOM 3390 C C . ALA A 1 421 ? 7.300 -9.084 -12.058 1.00 97.62 421 ALA A C 1
ATOM 3392 O O . ALA A 1 421 ? 6.924 -9.895 -12.901 1.00 97.62 421 ALA A O 1
ATOM 3393 N N . PHE A 1 422 ? 6.448 -8.303 -11.399 1.00 97.19 422 PHE A N 1
ATOM 3394 C CA . PHE A 1 422 ? 4.994 -8.352 -11.547 1.00 97.19 422 PHE A CA 1
ATOM 3395 C C . PHE A 1 422 ? 4.504 -7.413 -12.657 1.00 97.19 422 PHE A C 1
ATOM 3397 O O . PHE A 1 422 ? 3.536 -7.705 -13.363 1.00 97.19 422 PHE A O 1
ATOM 3404 N N . SER A 1 423 ? 5.146 -6.248 -12.803 1.00 98.56 423 SER A N 1
ATOM 3405 C CA . SER A 1 423 ? 4.769 -5.258 -13.814 1.00 98.56 423 SER A CA 1
ATOM 3406 C C . SER A 1 423 ? 5.873 -4.264 -14.147 1.00 98.56 423 SER A C 1
ATOM 3408 O O . SER A 1 423 ? 6.765 -4.013 -13.336 1.00 98.56 423 SER A O 1
ATOM 3410 N N . ILE A 1 424 ? 5.775 -3.647 -15.325 1.00 98.19 424 ILE A N 1
ATOM 3411 C CA . ILE A 1 424 ? 6.684 -2.590 -15.775 1.00 98.19 424 ILE A CA 1
ATOM 3412 C C . ILE A 1 424 ? 5.934 -1.395 -16.376 1.00 98.19 424 ILE A C 1
ATOM 3414 O O . ILE A 1 424 ? 4.814 -1.529 -16.877 1.00 98.19 424 ILE A O 1
ATOM 3418 N N . VAL A 1 425 ? 6.582 -0.230 -16.359 1.00 97.12 425 VAL A N 1
ATOM 3419 C CA . VAL A 1 425 ? 6.130 0.988 -17.039 1.00 97.12 425 VAL A CA 1
ATOM 3420 C C . VAL A 1 425 ? 7.150 1.397 -18.088 1.00 97.12 425 VAL A C 1
ATOM 3422 O O . VAL A 1 425 ? 8.277 1.775 -17.770 1.00 97.12 425 VAL A O 1
ATOM 3425 N N . PHE A 1 426 ? 6.724 1.417 -19.345 1.00 94.69 426 PHE A N 1
ATOM 3426 C CA . PHE A 1 426 ? 7.557 1.810 -20.466 1.00 94.69 426 PHE A CA 1
ATOM 3427 C C . PHE A 1 426 ? 7.394 3.309 -20.761 1.00 94.69 426 PHE A C 1
ATOM 3429 O O . PHE A 1 426 ? 6.368 3.749 -21.280 1.00 94.69 426 PHE A O 1
ATOM 3436 N N . SER A 1 427 ? 8.397 4.105 -20.368 1.00 88.62 427 SER A N 1
ATOM 3437 C CA . SER A 1 427 ? 8.365 5.581 -20.455 1.00 88.62 427 SER A CA 1
ATOM 3438 C C . SER A 1 427 ? 9.443 6.202 -21.356 1.00 88.62 427 SER A C 1
ATOM 3440 O O . SER A 1 427 ? 9.513 7.426 -21.423 1.00 88.62 427 SER A O 1
ATOM 3442 N N . GLY A 1 428 ? 10.287 5.397 -22.017 1.00 80.12 428 GLY A N 1
ATOM 3443 C CA . GLY A 1 428 ? 11.355 5.882 -22.908 1.00 80.12 428 GLY A CA 1
ATOM 3444 C C . GLY A 1 428 ? 12.507 6.563 -22.169 1.00 80.12 428 GLY A C 1
ATOM 3445 O O . GLY A 1 428 ? 13.011 7.592 -22.605 1.00 80.12 428 GLY A O 1
ATOM 3446 N N . GLY A 1 429 ? 12.852 6.047 -20.987 1.00 73.94 429 GLY A N 1
ATOM 3447 C CA . GLY A 1 429 ? 13.824 6.670 -20.090 1.00 73.94 429 GLY A CA 1
ATOM 3448 C C . GLY A 1 429 ? 15.271 6.244 -20.320 1.00 73.94 429 GLY A C 1
ATOM 3449 O O . GLY A 1 429 ? 16.135 6.779 -19.630 1.00 73.94 429 GLY A O 1
ATOM 3450 N N . TYR A 1 430 ? 15.533 5.287 -21.210 1.00 77.44 430 TYR A N 1
ATOM 3451 C CA . TYR A 1 430 ? 16.851 4.711 -21.457 1.00 77.44 430 TYR A CA 1
ATOM 3452 C C . TYR A 1 430 ? 17.130 4.615 -22.959 1.00 77.44 430 TYR A C 1
ATOM 3454 O O . TYR A 1 430 ? 16.227 4.409 -23.769 1.00 77.44 430 TYR A O 1
ATOM 3462 N N . GLU A 1 431 ? 18.394 4.795 -23.326 1.00 74.19 431 GLU A N 1
ATOM 3463 C CA . GLU A 1 431 ? 18.851 4.690 -24.709 1.00 74.19 431 GLU A CA 1
ATOM 3464 C C . GLU A 1 431 ? 18.824 3.232 -25.187 1.00 74.19 431 GLU A C 1
ATOM 3466 O O . GLU A 1 431 ? 19.093 2.299 -24.424 1.00 74.19 431 GLU A O 1
ATOM 3471 N N . GLY A 1 432 ? 18.472 3.024 -26.457 1.00 75.38 432 GLY A N 1
ATOM 3472 C CA . GLY A 1 432 ? 18.338 1.690 -27.045 1.00 75.38 432 GLY A CA 1
ATOM 3473 C C . GLY A 1 432 ? 17.092 0.925 -26.587 1.00 75.38 432 GLY A C 1
ATOM 3474 O O . GLY A 1 432 ? 17.052 -0.296 -26.717 1.00 75.38 432 GLY A O 1
ATOM 3475 N N . ASP A 1 433 ? 16.104 1.607 -26.005 1.00 87.12 433 ASP A N 1
ATOM 3476 C CA . ASP A 1 433 ? 14.742 1.086 -25.895 1.00 87.12 433 ASP A CA 1
ATOM 3477 C C . ASP A 1 433 ? 14.082 1.109 -27.289 1.00 87.12 433 ASP A C 1
ATOM 3479 O O . ASP A 1 433 ? 14.119 2.126 -27.985 1.00 87.12 433 ASP A O 1
ATOM 3483 N N . TYR A 1 434 ? 13.448 0.007 -27.693 1.00 90.69 434 TYR A N 1
ATOM 3484 C CA . TYR A 1 434 ? 12.756 -0.118 -28.982 1.00 90.69 434 TYR A CA 1
ATOM 3485 C C . TYR A 1 434 ? 11.371 -0.717 -28.775 1.00 90.69 434 TYR A C 1
ATOM 3487 O O . TYR A 1 434 ? 11.254 -1.726 -28.087 1.00 90.69 434 TYR A O 1
ATOM 3495 N N . ASP A 1 435 ? 10.331 -0.134 -29.374 1.00 95.62 435 ASP A N 1
ATOM 3496 C CA . ASP A 1 435 ? 8.944 -0.555 -29.162 1.00 95.62 435 ASP A CA 1
ATOM 3497 C C . ASP A 1 435 ? 8.212 -0.845 -30.477 1.00 95.62 435 ASP A C 1
ATOM 3499 O O . ASP A 1 435 ? 7.878 0.073 -31.231 1.00 95.62 435 ASP A O 1
ATOM 3503 N N . ASN A 1 436 ? 7.909 -2.123 -30.720 1.00 95.06 436 ASN A N 1
ATOM 3504 C CA . ASN A 1 436 ? 7.097 -2.587 -31.845 1.00 95.06 436 ASN A CA 1
ATOM 3505 C C . ASN A 1 436 ? 5.674 -3.008 -31.417 1.00 95.06 436 ASN A C 1
ATOM 3507 O O . ASN A 1 436 ? 4.989 -3.743 -32.129 1.00 95.06 436 ASN A O 1
ATOM 3511 N N . GLY A 1 437 ? 5.209 -2.563 -30.246 1.00 94.75 437 GLY A N 1
ATOM 3512 C CA . GLY A 1 437 ? 3.875 -2.880 -29.744 1.00 94.75 437 GLY A CA 1
ATOM 3513 C C . GLY A 1 437 ? 3.817 -4.285 -29.148 1.00 94.75 437 GLY A C 1
ATOM 3514 O O . GLY A 1 437 ? 3.846 -4.441 -27.926 1.00 94.75 437 GLY A O 1
ATOM 3515 N N . ASP A 1 438 ? 3.745 -5.317 -29.985 1.00 96.31 438 ASP A N 1
ATOM 3516 C CA . ASP A 1 438 ? 3.651 -6.712 -29.526 1.00 96.31 438 ASP A CA 1
ATOM 3517 C C . ASP A 1 438 ? 4.992 -7.282 -29.055 1.00 96.31 438 ASP A C 1
ATOM 3519 O O . ASP A 1 438 ? 5.021 -8.220 -28.264 1.00 96.31 438 ASP A O 1
ATOM 3523 N N . GLU A 1 439 ? 6.104 -6.687 -29.478 1.00 97.56 439 GLU A N 1
ATOM 3524 C CA . GLU A 1 439 ? 7.441 -7.002 -28.984 1.00 97.56 439 GLU A CA 1
ATOM 3525 C C . GLU A 1 439 ? 8.226 -5.712 -28.756 1.00 97.56 439 GLU A C 1
ATOM 3527 O O . GLU A 1 439 ? 8.116 -4.764 -29.536 1.00 97.56 439 GLU A O 1
ATOM 3532 N N . PHE A 1 440 ? 9.003 -5.656 -27.678 1.00 96.88 440 PHE A N 1
ATOM 3533 C CA . PHE A 1 440 ? 9.854 -4.510 -27.3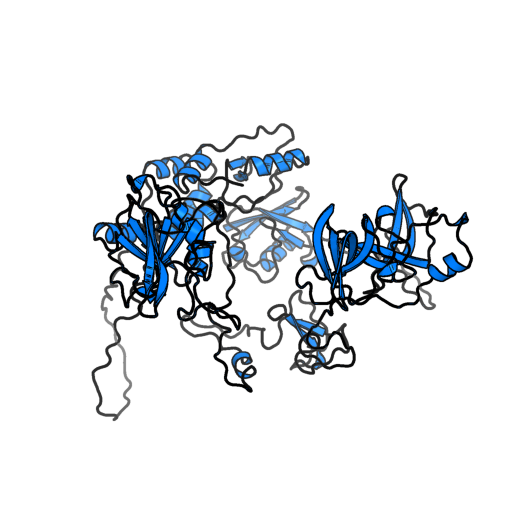90 1.00 96.88 440 PHE A CA 1
ATOM 3534 C C . PHE A 1 440 ? 11.108 -4.893 -26.606 1.00 96.88 440 PHE A C 1
ATOM 3536 O O . PHE A 1 440 ? 11.147 -5.907 -25.908 1.00 96.88 440 PHE A O 1
ATOM 3543 N N . ILE A 1 441 ? 12.128 -4.044 -26.722 1.00 96.50 441 ILE A N 1
ATOM 3544 C CA . ILE A 1 441 ? 13.361 -4.106 -25.943 1.00 96.50 441 ILE A CA 1
ATOM 3545 C C . ILE A 1 441 ? 13.255 -3.071 -24.830 1.00 96.50 441 ILE A C 1
ATOM 3547 O O . ILE A 1 441 ? 13.085 -1.879 -25.090 1.00 96.50 441 ILE A O 1
ATOM 3551 N N . TYR A 1 442 ? 13.350 -3.546 -23.595 1.00 96.25 442 TYR A N 1
ATOM 3552 C CA . TYR A 1 442 ? 13.282 -2.750 -22.382 1.00 96.25 442 TYR A CA 1
ATOM 3553 C C . TYR A 1 442 ? 14.636 -2.744 -21.682 1.00 96.25 442 TYR A C 1
ATOM 3555 O O . TYR A 1 442 ? 15.261 -3.794 -21.527 1.00 96.25 442 TYR A O 1
ATOM 3563 N N . SER A 1 443 ? 15.081 -1.577 -21.231 1.00 94.56 443 SER A N 1
ATOM 3564 C CA . SER A 1 443 ? 16.312 -1.445 -20.453 1.00 94.56 443 SER A CA 1
ATOM 3565 C C . SER A 1 443 ? 16.062 -1.568 -18.950 1.00 94.56 443 SER A C 1
ATOM 3567 O O . SER A 1 443 ? 15.097 -1.029 -18.405 1.00 94.56 443 SER A O 1
ATOM 3569 N N . GLY A 1 444 ? 16.978 -2.247 -18.266 1.00 90.44 444 GLY A N 1
ATOM 3570 C CA . GLY A 1 444 ? 17.020 -2.368 -16.819 1.00 90.44 444 GLY A CA 1
ATOM 3571 C C . GLY A 1 444 ? 17.150 -1.019 -16.116 1.00 90.44 444 GLY A C 1
ATOM 3572 O O . GLY A 1 444 ? 17.428 0.026 -16.707 1.00 90.44 444 GLY A O 1
ATOM 3573 N N . SER A 1 445 ? 16.937 -1.048 -14.807 1.00 88.12 445 SER A N 1
ATOM 3574 C CA . SER A 1 445 ? 17.095 0.111 -13.932 1.00 88.12 445 SER A CA 1
ATOM 3575 C C . SER A 1 445 ? 18.503 0.192 -13.332 1.00 88.12 445 SER A C 1
ATOM 3577 O O . SER A 1 445 ? 19.236 -0.795 -13.290 1.00 88.12 445 SER A O 1
ATOM 3579 N N . GLY A 1 446 ? 18.871 1.366 -12.815 1.00 87.19 446 GLY A N 1
ATOM 3580 C CA . GLY A 1 446 ? 20.167 1.589 -12.169 1.00 87.19 446 GLY A CA 1
ATOM 3581 C C . GLY A 1 446 ? 21.238 2.098 -13.130 1.00 87.19 446 GLY A C 1
ATOM 3582 O O . GLY A 1 446 ? 20.911 2.660 -14.176 1.00 87.19 446 GLY A O 1
ATOM 3583 N N . GLY A 1 447 ? 22.502 1.960 -12.717 1.00 85.06 447 GLY A N 1
ATOM 3584 C CA . GLY A 1 447 ? 23.663 2.471 -13.452 1.00 85.06 447 GLY A CA 1
ATOM 3585 C C . GLY A 1 447 ? 23.734 4.004 -13.549 1.00 85.06 447 GLY A C 1
ATOM 3586 O O . GLY A 1 447 ? 24.355 4.579 -14.437 1.00 85.06 447 GLY A O 1
ATOM 3587 N N . ARG A 1 448 ? 23.060 4.682 -12.615 1.00 86.31 448 ARG A N 1
ATOM 3588 C CA . ARG A 1 448 ? 22.912 6.138 -12.548 1.00 86.31 448 ARG A CA 1
ATOM 3589 C C . ARG A 1 448 ? 23.329 6.630 -11.179 1.00 86.31 448 ARG A C 1
ATOM 3591 O O . ARG A 1 448 ? 22.989 6.002 -10.174 1.00 86.31 448 ARG A O 1
ATOM 3598 N N . ASP A 1 449 ? 24.004 7.766 -11.142 1.00 84.38 449 ASP A N 1
ATOM 3599 C CA . ASP A 1 449 ? 24.209 8.508 -9.909 1.00 84.38 449 ASP A CA 1
ATOM 3600 C C . ASP A 1 449 ? 22.933 9.282 -9.534 1.00 84.38 449 ASP A C 1
ATOM 3602 O O . ASP A 1 449 ? 22.454 10.143 -10.280 1.00 84.38 449 ASP A O 1
ATOM 3606 N N . LEU A 1 450 ? 22.356 8.935 -8.383 1.00 84.25 450 LEU A N 1
ATOM 3607 C CA . LEU A 1 450 ? 21.135 9.535 -7.845 1.00 84.25 450 LEU A CA 1
ATOM 3608 C C . LEU A 1 450 ? 21.397 10.362 -6.574 1.00 84.25 450 LEU A C 1
ATOM 3610 O O . LEU A 1 450 ? 20.443 10.701 -5.865 1.00 84.25 450 LEU A O 1
ATOM 3614 N N . GLU A 1 451 ? 22.656 10.709 -6.290 1.00 78.38 451 GLU A N 1
ATOM 3615 C CA . GLU A 1 451 ? 23.004 11.629 -5.208 1.00 78.38 451 GLU A CA 1
ATOM 3616 C C . GLU A 1 451 ? 22.245 12.964 -5.321 1.00 78.38 451 GLU A C 1
ATOM 3618 O O . GLU A 1 451 ? 21.856 13.426 -6.403 1.00 78.38 451 GLU A O 1
ATOM 3623 N N . GLY A 1 452 ? 21.974 13.576 -4.165 1.00 74.56 452 GLY A N 1
ATOM 3624 C CA . GLY A 1 452 ? 21.164 14.793 -4.084 1.00 74.56 452 GLY A CA 1
ATOM 3625 C C . GLY A 1 452 ? 19.660 14.558 -4.271 1.00 74.56 452 GLY A C 1
ATOM 3626 O O . GLY A 1 452 ? 18.971 15.421 -4.809 1.00 74.56 452 GLY A O 1
ATOM 3627 N N . ASN A 1 453 ? 19.141 13.399 -3.840 1.00 77.19 453 ASN A N 1
ATOM 3628 C CA . ASN A 1 453 ? 17.706 13.069 -3.857 1.00 77.19 453 ASN A CA 1
ATOM 3629 C C . ASN A 1 453 ? 17.086 13.079 -5.273 1.00 77.19 453 ASN A C 1
ATOM 3631 O O . ASN A 1 453 ? 15.900 13.368 -5.452 1.00 77.19 453 ASN A O 1
ATOM 3635 N N . LYS A 1 454 ? 17.873 12.737 -6.299 1.00 74.94 454 LYS A N 1
ATOM 3636 C CA . LYS A 1 454 ? 17.374 12.601 -7.672 1.00 74.94 454 LYS A CA 1
ATOM 3637 C C . LYS A 1 454 ? 16.535 11.326 -7.812 1.00 74.94 454 LYS A C 1
ATOM 3639 O O . LYS A 1 454 ? 16.634 10.382 -7.031 1.00 74.94 454 LYS A O 1
ATOM 3644 N N . ARG A 1 455 ? 15.662 11.296 -8.821 1.00 76.44 455 ARG A N 1
ATOM 3645 C CA . ARG A 1 455 ? 14.872 10.101 -9.194 1.00 76.44 455 ARG A CA 1
ATOM 3646 C C . ARG A 1 455 ? 15.299 9.506 -10.533 1.00 76.44 455 ARG A C 1
ATOM 3648 O O . ARG A 1 455 ? 15.084 8.326 -10.780 1.00 76.44 455 ARG A O 1
ATOM 3655 N N . THR A 1 456 ? 15.913 10.320 -11.384 1.00 78.44 456 THR A N 1
ATOM 3656 C CA . THR A 1 456 ? 16.438 9.949 -12.698 1.00 78.44 456 THR A CA 1
ATOM 3657 C C . THR A 1 456 ? 17.714 10.741 -12.953 1.00 78.44 456 THR A C 1
ATOM 3659 O O . THR A 1 456 ? 17.805 11.893 -12.529 1.00 78.44 456 THR A O 1
ATOM 3662 N N . ASN A 1 457 ? 18.664 10.155 -13.672 1.00 82.06 457 ASN A N 1
ATOM 3663 C CA . ASN A 1 457 ? 19.864 10.830 -14.161 1.00 82.06 457 ASN A CA 1
ATOM 3664 C C . ASN A 1 457 ? 20.325 10.146 -15.462 1.00 82.06 457 ASN A C 1
ATOM 3666 O O . ASN A 1 457 ? 19.736 9.134 -15.854 1.00 82.06 457 ASN A O 1
ATOM 3670 N N . VAL A 1 458 ? 21.341 10.691 -16.125 1.00 82.94 458 VAL A N 1
ATOM 3671 C CA . VAL A 1 458 ? 22.046 10.002 -17.214 1.00 82.94 458 VAL A CA 1
ATOM 3672 C C . VAL A 1 458 ? 22.839 8.813 -16.674 1.00 82.94 458 VAL A C 1
ATOM 3674 O O . VAL A 1 458 ? 23.111 8.729 -15.472 1.00 82.94 458 VAL A O 1
ATOM 3677 N N . GLN A 1 459 ? 23.149 7.868 -17.557 1.00 85.38 459 GLN A N 1
ATOM 3678 C CA . GLN A 1 459 ? 23.964 6.708 -17.221 1.00 85.38 459 GLN A CA 1
ATOM 3679 C C . GLN A 1 459 ? 25.371 7.166 -16.803 1.00 85.38 459 GLN A C 1
ATOM 3681 O O . GLN A 1 459 ? 25.924 8.077 -17.409 1.00 85.38 459 GLN A O 1
ATOM 3686 N N . SER A 1 460 ? 25.924 6.574 -15.745 1.00 88.56 460 SER A N 1
ATOM 3687 C CA . SER A 1 460 ? 27.241 6.954 -15.208 1.00 88.56 460 SER A CA 1
ATOM 3688 C C . SER A 1 460 ? 28.072 5.777 -14.688 1.00 88.56 460 SER A C 1
ATOM 3690 O O . SER A 1 460 ? 29.184 5.978 -14.207 1.00 88.56 460 SER A O 1
ATOM 3692 N N . LYS A 1 461 ? 27.514 4.562 -14.698 1.00 91.94 461 LYS A N 1
ATOM 3693 C CA . LYS A 1 461 ? 28.180 3.313 -14.304 1.00 91.94 461 LYS A CA 1
ATOM 3694 C C . LYS A 1 461 ? 27.433 2.114 -14.880 1.00 91.94 461 LYS A C 1
ATOM 3696 O O . LYS A 1 461 ? 26.278 2.249 -15.282 1.00 91.94 461 LYS A O 1
ATOM 3701 N N . ASP A 1 462 ? 28.056 0.946 -14.851 1.00 94.00 462 ASP A N 1
ATOM 3702 C CA . ASP A 1 462 ? 27.430 -0.294 -15.305 1.00 94.00 462 ASP A CA 1
ATOM 3703 C C . ASP A 1 462 ? 26.168 -0.633 -14.503 1.00 94.00 462 ASP A C 1
ATOM 3705 O O . ASP A 1 462 ? 26.061 -0.395 -13.293 1.00 94.00 462 ASP A O 1
ATOM 3709 N N . GLN A 1 463 ? 25.178 -1.187 -15.194 1.00 93.31 463 GLN A N 1
ATOM 3710 C CA . GLN A 1 463 ? 24.039 -1.824 -14.559 1.00 93.31 463 GLN A CA 1
ATOM 3711 C C . GLN A 1 463 ? 24.415 -3.221 -14.079 1.00 93.31 463 GLN A C 1
ATOM 3713 O O . GLN A 1 463 ? 25.046 -4.004 -14.782 1.00 93.31 463 GLN A O 1
ATOM 3718 N N . GLU A 1 464 ? 23.914 -3.575 -12.902 1.00 92.69 464 GLU A N 1
ATOM 3719 C CA . GLU A 1 464 ? 24.085 -4.907 -12.336 1.00 92.69 464 GLU A CA 1
ATOM 3720 C C . GLU A 1 464 ? 22.797 -5.724 -12.485 1.00 92.69 464 GLU A C 1
ATOM 3722 O O . GLU A 1 464 ? 21.685 -5.184 -12.375 1.00 92.69 464 GLU A O 1
ATOM 3727 N N . LEU A 1 465 ? 22.926 -7.044 -12.657 1.00 93.88 465 LEU A N 1
ATOM 3728 C CA . LEU A 1 465 ? 21.793 -7.970 -12.609 1.00 93.88 465 LEU A CA 1
ATOM 3729 C C . LEU A 1 465 ? 21.389 -8.260 -11.157 1.00 93.88 465 LEU A C 1
ATOM 3731 O O . LEU A 1 465 ? 21.482 -9.377 -10.664 1.00 93.88 465 LEU A O 1
ATOM 3735 N N . LYS A 1 466 ? 20.951 -7.225 -10.439 1.00 91.38 466 LYS A N 1
ATOM 3736 C CA . LYS A 1 466 ? 20.508 -7.309 -9.040 1.00 91.38 466 LYS A CA 1
ATOM 3737 C C . LYS A 1 466 ? 19.177 -6.594 -8.844 1.00 91.38 466 LYS A C 1
ATOM 3739 O O . LYS A 1 466 ? 18.703 -5.865 -9.717 1.00 91.38 466 LYS A O 1
ATOM 3744 N N . GLY A 1 467 ? 18.550 -6.811 -7.688 1.00 92.44 467 GLY A N 1
ATOM 3745 C CA . GLY A 1 467 ? 17.301 -6.139 -7.323 1.00 92.44 467 GLY A CA 1
ATOM 3746 C C . GLY A 1 467 ? 16.204 -6.339 -8.374 1.00 92.44 467 GLY A C 1
ATOM 3747 O O . GLY A 1 467 ? 15.819 -7.469 -8.669 1.00 92.44 467 GLY A O 1
ATOM 3748 N N . LEU A 1 468 ? 15.714 -5.236 -8.946 1.00 92.81 468 LEU A N 1
ATOM 3749 C CA . LEU A 1 468 ? 14.635 -5.236 -9.939 1.00 92.81 468 LEU A CA 1
ATOM 3750 C C . LEU A 1 468 ? 15.049 -5.811 -11.302 1.00 92.81 468 LEU A C 1
ATOM 3752 O O . LEU A 1 468 ? 14.207 -6.377 -11.995 1.00 92.81 468 LEU A O 1
ATOM 3756 N N . ASN A 1 469 ? 16.327 -5.703 -11.668 1.00 94.75 469 ASN A N 1
ATOM 3757 C CA . ASN A 1 469 ? 16.848 -6.272 -12.912 1.00 94.75 469 ASN A CA 1
ATOM 3758 C C . ASN A 1 469 ? 16.825 -7.804 -12.827 1.00 94.75 469 ASN A C 1
ATOM 3760 O O . ASN A 1 469 ? 16.248 -8.474 -13.678 1.00 94.75 469 ASN A O 1
ATOM 3764 N N . LEU A 1 470 ? 17.332 -8.351 -11.717 1.00 95.06 470 LEU A N 1
ATOM 3765 C CA . LEU A 1 470 ? 17.251 -9.785 -11.437 1.00 95.06 470 LEU A CA 1
ATOM 3766 C C . LEU A 1 470 ? 15.799 -10.275 -11.345 1.00 95.06 470 LEU A C 1
ATOM 3768 O O . LEU A 1 470 ? 15.478 -11.342 -11.861 1.00 95.06 470 LEU A O 1
ATOM 3772 N N . ALA A 1 471 ? 14.912 -9.489 -10.726 1.00 96.56 471 ALA A N 1
ATOM 3773 C CA . ALA A 1 471 ? 13.491 -9.821 -10.655 1.00 96.56 471 ALA A CA 1
ATOM 3774 C C . ALA A 1 471 ? 12.881 -9.997 -12.056 1.00 96.56 471 ALA A C 1
ATOM 3776 O O . ALA A 1 471 ? 12.177 -10.974 -12.280 1.00 96.56 471 ALA A O 1
ATOM 3777 N N . LEU A 1 472 ? 13.180 -9.096 -13.000 1.00 97.62 472 LEU A N 1
ATOM 3778 C CA . LEU A 1 472 ? 12.680 -9.186 -14.374 1.00 97.62 472 LEU A CA 1
ATOM 3779 C C . LEU A 1 472 ? 13.342 -10.320 -15.169 1.00 97.62 472 LEU A C 1
ATOM 3781 O O . LEU A 1 472 ? 12.670 -10.978 -15.959 1.00 97.62 472 LEU A O 1
ATOM 3785 N N . ALA A 1 473 ? 14.626 -10.601 -14.939 1.00 97.81 473 ALA A N 1
ATOM 3786 C CA . ALA A 1 473 ? 15.304 -11.745 -15.551 1.00 97.81 473 ALA A CA 1
ATOM 3787 C C . ALA A 1 473 ? 14.664 -13.083 -15.152 1.00 97.81 473 ALA A C 1
ATOM 3789 O O . ALA A 1 473 ? 14.487 -13.946 -16.007 1.00 97.81 473 ALA A O 1
ATOM 3790 N N . ARG A 1 474 ? 14.223 -13.224 -13.892 1.00 97.56 474 ARG A N 1
ATOM 3791 C CA . ARG A 1 474 ? 13.507 -14.417 -13.394 1.00 97.56 474 ARG A CA 1
ATOM 3792 C C . ARG A 1 474 ? 12.176 -14.691 -14.091 1.00 97.56 474 ARG A C 1
ATOM 3794 O O . ARG A 1 474 ? 11.673 -15.804 -13.997 1.00 97.56 474 ARG A O 1
ATOM 3801 N N . ASN A 1 475 ? 11.596 -13.718 -14.795 1.00 98.38 475 ASN A N 1
ATOM 3802 C CA . ASN A 1 475 ? 10.406 -13.967 -15.609 1.00 98.38 475 ASN A CA 1
ATOM 3803 C C . ASN A 1 475 ? 10.709 -14.772 -16.881 1.00 98.38 475 ASN A C 1
ATOM 3805 O O . ASN A 1 475 ? 9.787 -15.354 -17.455 1.00 98.38 475 ASN A O 1
ATOM 3809 N N . CYS A 1 476 ? 11.965 -14.786 -17.336 1.00 98.25 476 CYS A N 1
ATOM 3810 C CA . CYS A 1 476 ? 12.403 -15.579 -18.476 1.00 98.25 476 CYS A CA 1
ATOM 3811 C C . CYS A 1 476 ? 12.340 -17.069 -18.119 1.00 98.25 476 CYS A C 1
ATOM 3813 O O . CYS A 1 476 ? 12.811 -17.471 -17.058 1.00 98.25 476 CYS A O 1
ATOM 3815 N N . TYR A 1 477 ? 11.783 -17.901 -19.002 1.00 97.62 477 TYR A N 1
ATOM 3816 C CA . TYR A 1 477 ? 11.771 -19.357 -18.819 1.00 97.62 477 TYR A CA 1
ATOM 3817 C C . TYR A 1 477 ? 13.118 -19.968 -19.233 1.00 97.62 477 TYR A C 1
ATOM 3819 O O . TYR A 1 477 ? 13.226 -20.665 -20.243 1.00 97.62 477 TYR A O 1
ATOM 3827 N N . ALA A 1 478 ? 14.160 -19.614 -18.486 1.00 96.25 478 ALA A N 1
ATOM 3828 C CA . ALA A 1 478 ? 15.526 -20.093 -18.634 1.00 96.25 478 ALA A CA 1
ATOM 3829 C C . ALA A 1 478 ? 16.259 -19.971 -17.289 1.00 96.25 478 ALA A C 1
ATOM 3831 O O . ALA A 1 478 ? 15.888 -19.142 -16.454 1.00 96.25 478 ALA A O 1
ATOM 3832 N N . ASP A 1 479 ? 17.309 -20.767 -17.096 1.00 95.75 479 ASP A N 1
ATOM 3833 C CA . ASP A 1 479 ? 18.163 -20.642 -15.916 1.00 95.75 479 ASP A CA 1
ATOM 3834 C C . ASP A 1 479 ? 18.844 -19.272 -15.877 1.00 95.75 479 ASP A C 1
ATOM 3836 O O . ASP A 1 479 ? 19.271 -18.728 -16.902 1.00 95.75 479 ASP A O 1
ATOM 3840 N N . ILE A 1 480 ? 18.941 -18.708 -14.673 1.00 96.00 480 ILE A N 1
ATOM 3841 C CA . ILE A 1 480 ? 19.548 -17.394 -14.489 1.00 96.00 480 ILE A CA 1
ATOM 3842 C C . ILE A 1 480 ? 21.042 -17.469 -14.791 1.00 96.00 480 ILE A C 1
ATOM 3844 O O . ILE A 1 480 ? 21.795 -18.179 -14.131 1.00 96.00 480 ILE A O 1
ATOM 3848 N N . ASN A 1 481 ? 21.467 -16.652 -15.747 1.00 94.38 481 ASN A N 1
ATOM 3849 C CA . ASN A 1 481 ? 22.864 -16.385 -16.049 1.00 94.38 481 ASN A CA 1
ATOM 3850 C C . ASN A 1 481 ? 23.161 -14.888 -15.866 1.00 94.38 481 ASN A C 1
ATOM 3852 O O . ASN A 1 481 ? 22.572 -14.042 -16.543 1.00 94.38 481 ASN A O 1
ATOM 3856 N N . GLU A 1 482 ? 24.055 -14.573 -14.926 1.00 91.31 482 GLU A N 1
ATOM 3857 C CA . GLU A 1 482 ? 24.414 -13.200 -14.537 1.00 91.31 482 GLU A CA 1
ATOM 3858 C C . GLU A 1 482 ? 25.500 -12.569 -15.419 1.00 91.31 482 GLU A C 1
ATOM 3860 O O . GLU A 1 482 ? 25.748 -11.372 -15.311 1.00 91.31 482 GLU A O 1
ATOM 3865 N N . ILE A 1 483 ? 26.134 -13.353 -16.295 1.00 90.25 483 ILE A N 1
ATOM 3866 C CA . ILE A 1 483 ? 27.270 -12.914 -17.115 1.00 90.25 483 ILE A CA 1
ATOM 3867 C C . ILE A 1 483 ? 26.812 -12.591 -18.531 1.00 90.25 483 ILE A C 1
ATOM 3869 O O . ILE A 1 483 ? 27.057 -11.499 -19.025 1.00 90.25 483 ILE A O 1
ATOM 3873 N N . THR A 1 484 ? 26.143 -13.532 -19.196 1.00 94.19 484 THR A N 1
ATOM 3874 C CA . THR A 1 484 ? 25.741 -13.386 -20.608 1.00 94.19 484 THR A CA 1
ATOM 3875 C C . THR A 1 484 ? 24.245 -13.161 -20.778 1.00 94.19 484 THR A C 1
ATOM 3877 O O . THR A 1 484 ? 23.778 -12.890 -21.882 1.00 94.19 484 THR A O 1
ATOM 3880 N N . GLY A 1 485 ? 23.478 -13.294 -19.696 1.00 96.75 485 GLY A N 1
ATOM 3881 C CA . GLY A 1 485 ? 22.032 -13.409 -19.773 1.00 96.75 485 GLY A CA 1
ATOM 3882 C C . GLY A 1 485 ? 21.576 -14.753 -20.342 1.00 96.75 485 GLY A C 1
ATOM 3883 O O . GLY A 1 485 ? 22.376 -15.679 -20.508 1.00 96.75 485 GLY A O 1
ATOM 3884 N N . ALA A 1 486 ? 20.276 -14.874 -20.605 1.00 97.69 486 ALA A N 1
ATOM 3885 C CA . ALA A 1 486 ? 19.658 -16.121 -21.042 1.00 97.69 486 ALA A CA 1
ATOM 3886 C C . ALA A 1 486 ? 18.494 -15.883 -22.014 1.00 97.69 486 ALA A C 1
ATOM 3888 O O . ALA A 1 486 ? 17.862 -14.822 -22.023 1.00 97.69 486 ALA A O 1
ATOM 3889 N N . GLN A 1 487 ? 18.186 -16.904 -22.813 1.00 97.81 487 GLN A N 1
ATOM 3890 C CA . GLN A 1 487 ? 17.071 -16.924 -23.757 1.00 97.81 487 GLN A CA 1
ATOM 3891 C C . GLN A 1 487 ? 16.187 -18.141 -23.491 1.00 97.81 487 GLN A C 1
ATOM 3893 O O . GLN A 1 487 ? 16.676 -19.266 -23.418 1.00 97.81 487 GLN A O 1
ATOM 3898 N N . ALA A 1 488 ? 14.881 -17.911 -23.372 1.00 96.94 488 ALA A N 1
ATOM 3899 C CA . ALA A 1 488 ? 13.908 -18.970 -23.169 1.00 96.94 488 ALA A CA 1
ATOM 3900 C C . ALA A 1 488 ? 13.732 -19.802 -24.444 1.00 96.94 488 ALA A C 1
ATOM 3902 O O . ALA A 1 488 ? 13.491 -19.262 -25.527 1.00 96.94 488 ALA A O 1
ATOM 3903 N N . SER A 1 489 ? 13.786 -21.125 -24.298 1.00 93.56 489 SER A N 1
ATOM 3904 C CA . SER A 1 489 ? 13.438 -22.070 -25.365 1.00 93.56 489 SER A CA 1
ATOM 3905 C C . SER A 1 489 ? 11.936 -22.037 -25.667 1.00 93.56 489 SER A C 1
ATOM 3907 O O . SER A 1 489 ? 11.530 -21.983 -26.825 1.00 93.56 489 SER A O 1
ATOM 3909 N N . ASP A 1 490 ? 11.114 -21.982 -24.618 1.00 96.00 490 ASP A N 1
ATOM 3910 C CA . ASP A 1 490 ? 9.662 -21.818 -24.683 1.00 96.00 490 ASP A CA 1
ATOM 3911 C C . ASP A 1 490 ? 9.234 -20.591 -23.870 1.00 96.00 490 ASP A C 1
ATOM 3913 O O . ASP A 1 490 ? 8.796 -20.673 -22.721 1.00 96.00 490 ASP A O 1
ATOM 3917 N N . TRP A 1 491 ? 9.392 -19.414 -24.475 1.00 97.50 491 TRP A N 1
ATOM 3918 C CA . TRP A 1 491 ? 9.132 -18.123 -23.830 1.00 97.50 491 TRP A CA 1
ATOM 3919 C C . TRP A 1 491 ? 7.698 -17.971 -23.290 1.00 97.50 491 TRP A C 1
ATOM 3921 O O . TRP A 1 491 ? 7.476 -17.199 -22.355 1.00 97.50 491 TRP A O 1
ATOM 3931 N N . ARG A 1 492 ? 6.720 -18.723 -23.820 1.00 96.81 492 ARG A N 1
ATOM 3932 C CA . ARG A 1 492 ? 5.334 -18.700 -23.323 1.00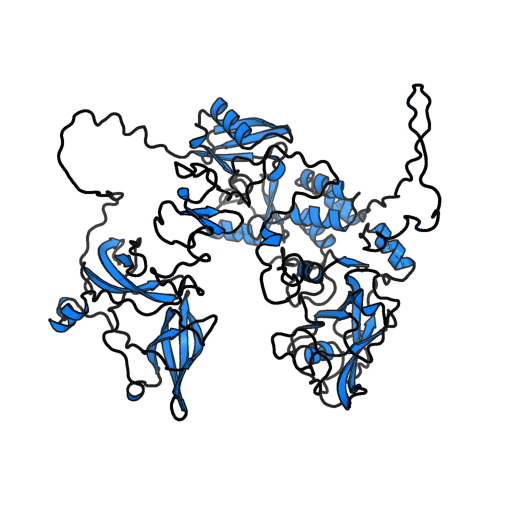 96.81 492 ARG A CA 1
ATOM 3933 C C . ARG A 1 492 ? 5.180 -19.379 -21.965 1.00 96.81 492 ARG A C 1
ATOM 3935 O O . ARG A 1 492 ? 4.205 -19.101 -21.276 1.00 96.81 492 ARG A O 1
ATOM 3942 N N . LYS A 1 493 ? 6.126 -20.208 -21.523 1.00 97.00 493 LYS A N 1
ATOM 3943 C CA . LYS A 1 493 ? 6.146 -20.729 -20.143 1.00 97.00 493 LYS A CA 1
ATOM 3944 C C . LYS A 1 493 ? 6.703 -19.725 -19.128 1.00 97.00 493 LYS A C 1
ATOM 3946 O O . LYS A 1 493 ? 6.662 -19.990 -17.931 1.00 97.00 493 LYS A O 1
ATOM 3951 N N . GLY A 1 494 ? 7.195 -18.573 -19.592 1.00 97.00 494 GLY A N 1
ATOM 3952 C CA . GLY A 1 494 ? 7.691 -17.496 -18.739 1.00 97.00 494 GLY A CA 1
ATOM 3953 C C . GLY A 1 494 ? 6.610 -16.880 -17.850 1.00 97.00 494 GLY A C 1
ATOM 3954 O O . GLY A 1 494 ? 5.409 -16.967 -18.127 1.00 97.00 494 GLY A O 1
ATOM 3955 N N . ILE A 1 495 ? 7.046 -16.220 -16.779 1.00 98.06 495 ILE A N 1
ATOM 3956 C CA . ILE A 1 495 ? 6.154 -15.593 -15.799 1.00 98.06 495 ILE A CA 1
ATOM 3957 C C . ILE A 1 495 ? 5.597 -14.285 -16.390 1.00 98.06 495 ILE A C 1
ATOM 3959 O O . ILE A 1 495 ? 6.377 -13.448 -16.857 1.00 98.06 495 ILE A O 1
ATOM 3963 N N . PRO A 1 496 ? 4.270 -14.065 -16.368 1.00 98.19 496 PRO A N 1
ATOM 3964 C CA . PRO A 1 496 ? 3.652 -12.906 -17.004 1.00 98.19 496 PRO A CA 1
ATOM 3965 C C . PRO A 1 496 ? 3.986 -11.587 -16.295 1.00 98.19 496 PRO A C 1
ATOM 3967 O O . PRO A 1 496 ? 3.956 -11.488 -15.070 1.00 98.19 496 PRO A O 1
ATOM 3970 N N . VAL A 1 497 ? 4.217 -10.547 -17.094 1.00 98.62 497 VAL A N 1
ATOM 3971 C CA . VAL A 1 497 ? 4.503 -9.170 -16.681 1.00 98.62 497 VAL A CA 1
ATOM 3972 C C . VAL A 1 497 ? 3.392 -8.262 -17.204 1.00 98.62 497 VAL A C 1
ATOM 3974 O O . VAL A 1 497 ? 3.133 -8.219 -18.408 1.00 98.62 497 VAL A O 1
ATOM 3977 N N . ARG A 1 498 ? 2.737 -7.497 -16.321 1.00 98.75 498 ARG A N 1
ATOM 3978 C CA . ARG A 1 498 ? 1.802 -6.442 -16.753 1.00 98.75 498 ARG A CA 1
ATOM 3979 C C . ARG A 1 498 ? 2.583 -5.265 -17.337 1.00 98.75 498 ARG A C 1
ATOM 3981 O O . ARG A 1 498 ? 3.471 -4.736 -16.668 1.00 98.75 498 ARG A O 1
ATOM 3988 N N . VAL A 1 499 ? 2.228 -4.815 -18.538 1.00 98.56 499 VAL A N 1
ATOM 3989 C CA . VAL A 1 499 ? 2.914 -3.698 -19.207 1.00 98.56 499 VAL A CA 1
ATOM 3990 C C . VAL A 1 499 ? 2.018 -2.471 -19.276 1.00 98.56 499 VAL A C 1
ATOM 3992 O O . VAL A 1 499 ? 0.886 -2.528 -19.757 1.00 98.56 499 VAL A O 1
ATOM 3995 N N . VAL A 1 500 ? 2.552 -1.342 -18.814 1.00 98.38 500 VAL A N 1
ATOM 3996 C CA . VAL A 1 500 ? 1.921 -0.025 -18.921 1.00 98.38 500 VAL A CA 1
ATOM 3997 C C . VAL A 1 500 ? 2.781 0.863 -19.815 1.00 98.38 500 VAL A C 1
ATOM 3999 O O . VAL A 1 500 ? 3.955 1.072 -19.518 1.00 98.38 500 VAL A O 1
ATOM 4002 N N . ARG A 1 501 ? 2.218 1.428 -20.886 1.00 97.31 501 ARG A N 1
ATOM 4003 C CA . ARG A 1 501 ? 2.908 2.439 -21.706 1.00 97.31 501 ARG A CA 1
ATOM 4004 C C . ARG A 1 501 ? 2.560 3.841 -21.229 1.00 97.31 501 ARG A C 1
ATOM 4006 O O . ARG A 1 501 ? 1.400 4.140 -20.952 1.00 97.31 501 ARG A O 1
ATOM 4013 N N . ASN A 1 502 ? 3.564 4.707 -21.143 1.00 95.19 502 ASN A N 1
ATOM 4014 C CA . ASN A 1 502 ? 3.404 6.107 -20.757 1.00 95.19 502 ASN A CA 1
ATOM 4015 C C . ASN A 1 502 ? 3.602 7.039 -21.964 1.00 95.19 502 ASN A C 1
ATOM 4017 O O . ASN A 1 502 ? 4.433 6.771 -22.831 1.00 95.19 502 ASN A O 1
ATOM 4021 N N . TYR A 1 503 ? 2.884 8.164 -21.988 1.00 93.25 503 TYR A N 1
ATOM 4022 C CA . TYR A 1 503 ? 2.938 9.155 -23.071 1.00 93.25 503 TYR A CA 1
ATOM 4023 C C . TYR A 1 503 ? 4.348 9.700 -23.361 1.00 93.25 503 TYR A C 1
ATOM 4025 O O . TYR A 1 503 ? 4.634 10.106 -24.486 1.00 93.25 503 TYR A O 1
ATOM 4033 N N . LYS A 1 504 ? 5.266 9.681 -22.384 1.00 91.00 504 LYS A N 1
ATOM 4034 C CA . LYS A 1 504 ? 6.665 10.105 -22.573 1.00 91.00 504 LYS A CA 1
ATOM 4035 C C . LYS A 1 504 ? 7.403 9.279 -23.632 1.00 91.00 504 LYS A C 1
ATOM 4037 O O . LYS A 1 504 ? 8.324 9.797 -24.258 1.00 91.00 504 LYS A O 1
ATOM 4042 N N . LEU A 1 505 ? 6.951 8.050 -23.895 1.00 89.75 505 LEU A N 1
ATOM 4043 C CA . LEU A 1 505 ? 7.492 7.170 -24.931 1.00 89.75 505 LEU A CA 1
ATOM 4044 C C . LEU A 1 505 ? 7.130 7.630 -26.362 1.00 89.75 505 LEU A C 1
ATOM 4046 O O . LEU A 1 505 ? 7.726 7.161 -27.324 1.00 89.75 505 LEU A O 1
ATOM 4050 N N . LYS A 1 506 ? 6.209 8.589 -26.537 1.00 88.56 506 LYS A N 1
ATOM 4051 C CA . LYS A 1 506 ? 5.718 9.053 -27.852 1.00 88.56 506 LYS A CA 1
ATOM 4052 C C . LYS A 1 506 ? 6.818 9.519 -28.813 1.00 88.56 506 LYS A C 1
ATOM 4054 O O . LYS A 1 506 ? 6.624 9.480 -30.023 1.00 88.56 506 LYS A O 1
ATOM 4059 N N . LYS A 1 507 ? 7.972 9.953 -28.292 1.00 85.12 507 LYS A N 1
ATOM 4060 C CA . LYS A 1 507 ? 9.126 10.357 -29.113 1.00 85.12 507 LYS A CA 1
ATOM 4061 C C . LYS A 1 507 ? 9.776 9.186 -29.858 1.00 85.12 507 LYS A C 1
ATOM 4063 O O . LYS A 1 507 ? 10.315 9.402 -30.934 1.00 85.12 507 LYS A O 1
ATOM 4068 N N . SER A 1 508 ? 9.736 7.982 -29.291 1.00 85.69 508 SER A N 1
ATOM 4069 C CA . SER A 1 508 ? 10.401 6.785 -29.826 1.00 85.69 508 SER A CA 1
ATOM 4070 C C . SER A 1 508 ? 9.438 5.643 -30.168 1.00 85.69 508 SER A C 1
ATOM 4072 O O . SER A 1 508 ? 9.843 4.687 -30.821 1.00 85.69 508 SER A O 1
ATOM 4074 N N . SER A 1 509 ? 8.162 5.738 -29.779 1.00 91.94 509 SER A N 1
ATOM 4075 C CA . SER A 1 509 ? 7.139 4.727 -30.055 1.00 91.94 509 SER A CA 1
ATOM 4076 C C . SER A 1 509 ? 5.836 5.338 -30.552 1.00 91.94 509 SER A C 1
ATOM 4078 O O . SER A 1 509 ? 5.234 6.192 -29.898 1.00 91.94 509 SER A O 1
ATOM 4080 N N . LYS A 1 510 ? 5.324 4.789 -31.656 1.00 93.56 510 LYS A N 1
ATOM 4081 C CA . LYS A 1 510 ? 3.966 5.058 -32.159 1.00 93.56 510 LYS A CA 1
ATOM 4082 C C . LYS A 1 510 ? 2.859 4.392 -31.329 1.00 93.56 510 LYS A C 1
ATOM 4084 O O . LYS A 1 510 ? 1.685 4.669 -31.554 1.00 93.56 510 LYS A O 1
ATOM 4089 N N . PHE A 1 511 ? 3.216 3.490 -30.414 1.00 95.25 511 PHE A N 1
ATOM 4090 C CA . PHE A 1 511 ? 2.273 2.728 -29.590 1.00 95.25 511 PHE A CA 1
ATOM 4091 C C . PHE A 1 511 ? 2.001 3.392 -28.237 1.00 95.25 511 PHE A C 1
ATOM 4093 O O . PHE A 1 511 ? 1.058 3.002 -27.542 1.00 95.25 511 PHE A O 1
ATOM 4100 N N . ALA A 1 512 ? 2.797 4.399 -27.867 1.00 93.44 512 ALA A N 1
ATOM 4101 C CA . ALA A 1 512 ? 2.574 5.199 -26.672 1.00 93.44 512 ALA A CA 1
ATOM 4102 C C . ALA A 1 512 ? 1.189 5.879 -26.715 1.00 93.44 512 ALA A C 1
ATOM 4104 O O . ALA A 1 512 ? 0.770 6.338 -27.781 1.00 93.44 512 ALA A O 1
ATOM 4105 N N . PRO A 1 513 ? 0.464 5.963 -25.584 1.00 93.31 513 PRO A N 1
ATOM 4106 C CA . PRO A 1 513 ? -0.782 6.720 -25.538 1.00 93.31 513 PRO A CA 1
ATOM 4107 C C . PRO A 1 513 ? -0.515 8.213 -25.768 1.00 93.31 513 PRO A C 1
ATOM 4109 O O . PRO A 1 513 ? 0.583 8.703 -25.488 1.00 93.31 513 PRO A O 1
ATOM 4112 N N . ALA A 1 514 ? -1.522 8.955 -26.242 1.00 89.31 514 ALA A N 1
ATOM 4113 C CA . ALA A 1 514 ? -1.366 10.394 -26.459 1.00 89.31 514 ALA A CA 1
ATOM 4114 C C . ALA A 1 514 ? -1.043 11.150 -25.158 1.00 89.31 514 ALA A C 1
ATOM 4116 O O . ALA A 1 514 ? -0.186 12.032 -25.177 1.00 89.31 514 ALA A O 1
ATOM 4117 N N . ASN A 1 515 ? -1.691 10.756 -24.054 1.00 89.81 515 ASN A N 1
ATOM 4118 C CA . ASN A 1 515 ? -1.559 11.334 -22.718 1.00 89.81 515 ASN A CA 1
ATOM 4119 C C . ASN A 1 515 ? -1.544 10.235 -21.641 1.00 89.81 515 ASN A C 1
ATOM 4121 O O . ASN A 1 515 ? -2.060 9.135 -21.843 1.00 89.81 515 ASN A O 1
ATOM 4125 N N . GLY A 1 516 ? -0.964 10.549 -20.479 1.00 93.06 516 GLY A N 1
ATOM 4126 C CA . GLY A 1 516 ? -1.007 9.692 -19.293 1.00 93.06 516 GLY A CA 1
ATOM 4127 C C . GLY A 1 516 ? -0.350 8.315 -19.464 1.00 93.06 516 GLY A C 1
ATOM 4128 O O . GLY A 1 516 ? 0.738 8.176 -20.028 1.00 93.06 516 GLY A O 1
ATOM 4129 N N . ASN A 1 517 ? -0.996 7.294 -18.907 1.00 95.50 517 ASN A N 1
ATOM 4130 C CA . ASN A 1 517 ? -0.544 5.909 -18.813 1.00 95.50 517 ASN A CA 1
ATOM 4131 C C . ASN A 1 517 ? -1.656 4.996 -19.329 1.00 95.50 517 ASN A C 1
ATOM 4133 O O . ASN A 1 517 ? -2.809 5.222 -18.976 1.00 95.50 517 ASN A O 1
ATOM 4137 N N . ARG A 1 518 ? -1.326 3.945 -20.083 1.00 97.38 518 ARG A N 1
ATOM 4138 C CA . ARG A 1 518 ? -2.289 2.944 -20.564 1.00 97.38 518 ARG A CA 1
ATOM 4139 C C . ARG A 1 518 ? -1.810 1.535 -20.248 1.00 97.38 518 ARG A C 1
ATOM 4141 O O . ARG A 1 518 ? -0.644 1.223 -20.484 1.00 97.38 518 ARG A O 1
ATOM 4148 N N . TYR A 1 519 ? -2.693 0.694 -19.717 1.00 98.00 519 TYR A N 1
ATOM 4149 C CA . TYR A 1 519 ? -2.411 -0.729 -19.519 1.00 98.00 519 TYR A CA 1
ATOM 4150 C C . TYR A 1 519 ? -2.589 -1.488 -20.840 1.00 98.00 519 TYR A C 1
ATOM 4152 O O . TYR A 1 519 ? -3.681 -1.491 -21.401 1.00 98.00 519 TYR A O 1
ATOM 4160 N N . ASP A 1 520 ? -1.532 -2.136 -21.332 1.00 98.00 520 ASP A N 1
ATOM 4161 C CA . ASP A 1 520 ? -1.507 -2.761 -22.666 1.00 98.00 520 ASP A CA 1
ATOM 4162 C C . ASP A 1 520 ? -1.574 -4.302 -22.631 1.00 98.00 520 ASP A C 1
ATOM 4164 O O . ASP A 1 520 ? -1.575 -4.963 -23.678 1.00 98.00 520 ASP A O 1
ATOM 4168 N N . GLY A 1 521 ? -1.692 -4.872 -21.430 1.00 97.69 521 GLY A N 1
ATOM 4169 C CA . GLY A 1 521 ? -1.875 -6.304 -21.207 1.00 97.69 521 GLY A CA 1
ATOM 4170 C C . GLY A 1 521 ? -0.633 -7.020 -20.693 1.00 97.69 521 GLY A C 1
ATOM 4171 O O . GLY A 1 521 ? 0.239 -6.427 -20.046 1.00 97.69 521 GLY A O 1
ATOM 4172 N N . ILE A 1 522 ? -0.608 -8.327 -20.932 1.00 98.38 522 ILE A N 1
ATOM 4173 C CA . ILE A 1 522 ? 0.397 -9.268 -20.445 1.00 98.38 522 ILE A CA 1
ATOM 4174 C C . ILE A 1 522 ? 1.484 -9.542 -21.485 1.00 98.38 522 ILE A C 1
ATOM 4176 O O . ILE A 1 522 ? 1.220 -9.817 -22.655 1.00 98.38 522 ILE A O 1
ATOM 4180 N N . TYR A 1 523 ? 2.729 -9.487 -21.020 1.00 98.69 523 TYR A N 1
ATOM 4181 C CA . TYR A 1 523 ? 3.929 -9.808 -21.784 1.00 98.69 523 TYR A CA 1
ATOM 4182 C C . TYR A 1 523 ? 4.786 -10.816 -21.021 1.00 98.69 523 TYR A C 1
ATOM 4184 O O . TYR A 1 523 ? 4.660 -10.956 -19.805 1.00 98.69 523 TYR A O 1
ATOM 4192 N N . LYS A 1 524 ? 5.682 -11.503 -21.724 1.00 98.62 524 LYS A N 1
ATOM 4193 C CA . LYS A 1 524 ? 6.655 -12.440 -21.150 1.00 98.62 524 LYS A CA 1
ATOM 4194 C C . LYS A 1 524 ? 8.053 -12.124 -21.662 1.00 98.62 524 LYS A C 1
ATOM 4196 O O . LYS A 1 524 ? 8.214 -11.635 -22.781 1.00 98.62 524 LYS A O 1
ATOM 4201 N N . VAL A 1 525 ? 9.057 -12.385 -20.829 1.00 98.56 525 VAL A N 1
ATOM 4202 C CA . VAL A 1 525 ? 10.466 -12.164 -21.175 1.00 98.56 525 VAL A CA 1
ATOM 4203 C C . VAL A 1 525 ? 10.942 -13.322 -22.050 1.00 98.56 525 VAL A C 1
ATOM 4205 O O . VAL A 1 525 ? 10.950 -14.472 -21.620 1.00 98.56 525 VAL A O 1
ATOM 4208 N N . VAL A 1 526 ? 11.318 -13.009 -23.288 1.00 98.50 526 VAL A N 1
ATOM 4209 C CA . VAL A 1 526 ? 11.836 -13.972 -24.272 1.00 98.50 526 VAL A CA 1
ATOM 4210 C C . VAL A 1 526 ? 13.318 -14.230 -24.038 1.00 98.50 526 VAL A C 1
ATOM 4212 O O . VAL A 1 526 ? 13.771 -15.370 -24.074 1.00 98.50 526 VAL A O 1
ATOM 4215 N N . ARG A 1 527 ? 14.081 -13.160 -23.815 1.00 98.31 527 ARG A N 1
ATOM 4216 C CA . ARG A 1 527 ? 15.505 -13.212 -23.489 1.00 98.31 527 ARG A CA 1
ATOM 4217 C C . ARG A 1 527 ? 15.928 -11.949 -22.765 1.00 98.31 527 ARG A C 1
ATOM 4219 O O . ARG A 1 527 ? 15.279 -10.909 -22.902 1.00 98.31 527 ARG A O 1
ATOM 4226 N N . TYR A 1 528 ? 17.039 -12.030 -22.055 1.00 98.38 528 TYR A N 1
ATOM 4227 C CA . TYR A 1 528 ? 17.706 -10.880 -21.464 1.00 98.38 528 TYR A CA 1
ATOM 4228 C C . TYR A 1 528 ? 19.221 -11.021 -21.617 1.00 98.38 528 TYR A C 1
ATOM 4230 O O . TYR A 1 528 ? 19.723 -12.140 -21.681 1.00 98.38 528 TYR A O 1
ATOM 4238 N N . TYR A 1 529 ? 19.933 -9.905 -21.740 1.00 97.81 529 TYR A N 1
ATOM 4239 C CA . TYR A 1 529 ? 21.371 -9.879 -22.025 1.00 97.81 529 TYR A CA 1
ATOM 4240 C C . TYR A 1 529 ? 21.979 -8.528 -21.620 1.00 97.81 529 TYR A C 1
ATOM 4242 O O . TYR A 1 529 ? 21.263 -7.522 -21.640 1.00 97.81 529 TYR A O 1
ATOM 4250 N N . PRO A 1 530 ? 23.266 -8.473 -21.243 1.00 96.38 530 PRO A N 1
ATOM 4251 C CA . PRO A 1 530 ? 23.979 -7.212 -21.105 1.00 96.38 530 PRO A CA 1
ATOM 4252 C C . PRO A 1 530 ? 24.338 -6.662 -22.491 1.00 96.38 530 PRO A C 1
ATOM 4254 O O . PRO A 1 530 ? 24.693 -7.414 -23.397 1.00 96.38 530 PRO A O 1
ATOM 4257 N N . ASP A 1 531 ? 24.244 -5.352 -22.650 1.00 94.25 531 ASP A N 1
ATOM 4258 C CA . ASP A 1 531 ? 24.577 -4.624 -23.872 1.00 94.25 531 ASP A CA 1
ATOM 4259 C C . ASP A 1 531 ? 25.308 -3.334 -23.504 1.00 94.25 531 ASP A C 1
ATOM 4261 O O . ASP A 1 531 ? 25.014 -2.746 -22.465 1.00 94.25 531 ASP A O 1
ATOM 4265 N N . THR A 1 532 ? 26.243 -2.874 -24.324 1.00 92.12 532 THR A N 1
ATOM 4266 C CA . THR A 1 532 ? 27.030 -1.673 -24.011 1.00 92.12 532 THR A CA 1
ATOM 4267 C C . THR A 1 532 ? 26.412 -0.465 -24.702 1.00 92.12 532 THR A C 1
ATOM 4269 O O . THR A 1 532 ? 26.188 -0.488 -25.911 1.00 92.12 532 THR A O 1
ATOM 4272 N N . ASN A 1 533 ? 26.108 0.597 -23.950 1.00 87.44 533 ASN A N 1
ATOM 4273 C CA . ASN A 1 533 ? 25.565 1.821 -24.540 1.00 87.44 533 ASN A CA 1
ATOM 4274 C C . ASN A 1 533 ? 26.644 2.634 -25.283 1.00 87.44 533 ASN A C 1
ATOM 4276 O O . ASN A 1 533 ? 27.830 2.306 -25.254 1.00 87.44 533 ASN A O 1
ATOM 4280 N N . SER A 1 534 ? 26.227 3.721 -25.936 1.00 86.31 534 SER A N 1
ATOM 4281 C CA . SER A 1 534 ? 27.116 4.630 -26.674 1.00 86.31 534 SER A CA 1
ATOM 4282 C C . SER A 1 534 ? 28.218 5.251 -25.798 1.00 86.31 534 SER A C 1
ATOM 4284 O O . SER A 1 534 ? 29.314 5.499 -26.293 1.00 86.31 534 SER A O 1
ATOM 4286 N N . ASP A 1 535 ? 27.961 5.419 -24.496 1.00 85.62 535 ASP A N 1
ATOM 4287 C CA . ASP A 1 535 ? 28.921 5.924 -23.503 1.00 85.62 535 ASP A CA 1
ATOM 4288 C C . ASP A 1 535 ? 29.852 4.840 -22.912 1.00 85.62 535 ASP A C 1
ATOM 4290 O O . ASP A 1 535 ? 30.690 5.146 -22.065 1.00 85.62 535 ASP A O 1
ATOM 4294 N N . GLY A 1 536 ? 29.725 3.575 -23.327 1.00 90.06 536 GLY A N 1
ATOM 4295 C CA . GLY A 1 536 ? 30.600 2.483 -22.884 1.00 90.06 536 GLY A CA 1
ATOM 4296 C C . GLY A 1 536 ? 30.182 1.762 -21.595 1.00 90.06 536 GLY A C 1
ATOM 4297 O O . GLY A 1 536 ? 30.942 0.929 -21.107 1.00 90.06 536 GLY A O 1
ATOM 4298 N N . TYR A 1 537 ? 28.992 2.033 -21.053 1.00 92.12 537 TYR A N 1
ATOM 4299 C CA . TYR A 1 537 ? 28.459 1.372 -19.858 1.00 92.12 537 TYR A CA 1
ATOM 4300 C C . TYR A 1 537 ? 27.569 0.176 -20.194 1.00 92.12 537 TYR A C 1
ATOM 4302 O O . TYR A 1 537 ? 26.770 0.212 -21.135 1.00 92.12 537 TYR A O 1
ATOM 4310 N N . ILE A 1 538 ? 27.632 -0.860 -19.359 1.00 91.88 538 ILE A N 1
ATOM 4311 C CA . ILE A 1 538 ? 26.782 -2.046 -19.479 1.00 91.88 538 ILE A CA 1
ATOM 4312 C C . ILE A 1 538 ? 25.343 -1.721 -19.058 1.00 91.88 538 ILE A C 1
ATOM 4314 O O . ILE A 1 538 ? 25.076 -1.188 -17.981 1.00 91.88 538 ILE A O 1
ATOM 4318 N N . MET A 1 539 ? 24.398 -2.116 -19.901 1.00 93.25 539 MET A N 1
ATOM 4319 C CA . MET A 1 539 ? 22.956 -1.976 -19.766 1.00 93.25 539 MET A CA 1
ATOM 4320 C C . MET A 1 539 ? 22.305 -3.350 -19.877 1.00 93.25 539 MET A C 1
ATOM 4322 O O . MET A 1 539 ? 22.505 -4.057 -20.859 1.00 93.25 539 MET A O 1
ATOM 4326 N N . TRP A 1 540 ? 21.462 -3.729 -18.918 1.00 95.69 540 TRP A N 1
ATOM 4327 C CA . TRP A 1 540 ? 20.713 -4.979 -19.044 1.00 95.69 540 TRP A CA 1
ATOM 4328 C C . TRP A 1 540 ? 19.494 -4.774 -19.935 1.00 95.69 540 TRP A C 1
ATOM 4330 O O . TRP A 1 540 ? 18.624 -3.962 -19.625 1.00 95.69 540 TRP A O 1
ATOM 4340 N N . LYS A 1 541 ? 19.416 -5.510 -21.040 1.00 96.81 541 LYS A N 1
ATOM 4341 C CA . LYS A 1 541 ? 18.323 -5.462 -22.012 1.00 96.81 541 LYS A CA 1
ATOM 4342 C C . LYS A 1 541 ? 17.416 -6.672 -21.849 1.00 96.81 541 LYS A C 1
ATOM 4344 O O . LYS A 1 541 ? 17.887 -7.786 -21.644 1.00 96.81 541 LYS A O 1
ATOM 4349 N N . TYR A 1 542 ? 16.114 -6.451 -21.981 1.00 98.00 542 TYR A N 1
ATOM 4350 C CA . TYR A 1 542 ? 15.072 -7.470 -21.873 1.00 98.00 542 TYR A CA 1
ATOM 4351 C C . TYR A 1 542 ? 14.191 -7.400 -23.114 1.00 98.00 542 TYR A C 1
ATOM 4353 O O . TYR A 1 542 ? 13.632 -6.348 -23.413 1.00 98.00 542 TYR A O 1
ATOM 4361 N N . VAL A 1 543 ? 14.037 -8.514 -23.824 1.00 98.31 543 VAL A N 1
ATOM 4362 C CA . VAL A 1 543 ? 13.078 -8.627 -24.928 1.00 98.31 543 VAL A CA 1
ATOM 4363 C C . VAL A 1 543 ? 11.774 -9.157 -24.359 1.00 98.31 543 VAL A C 1
ATOM 4365 O O . VAL A 1 543 ? 11.727 -10.289 -23.874 1.00 98.31 543 VAL A O 1
ATOM 4368 N N . LEU A 1 544 ? 10.723 -8.346 -24.408 1.00 98.44 544 LEU A N 1
ATOM 4369 C CA . LEU A 1 544 ? 9.388 -8.726 -23.966 1.00 98.44 544 LEU A CA 1
ATOM 4370 C C . LEU A 1 544 ? 8.472 -8.905 -25.166 1.00 98.44 544 LEU A C 1
ATOM 4372 O O . LEU A 1 544 ? 8.438 -8.055 -26.052 1.00 98.44 544 LEU A O 1
ATOM 4376 N N . ARG A 1 545 ? 7.688 -9.982 -25.153 1.00 98.56 545 ARG A N 1
ATOM 4377 C CA . ARG A 1 545 ? 6.697 -10.287 -26.187 1.00 98.56 545 ARG A CA 1
ATOM 4378 C C . ARG A 1 545 ? 5.321 -10.500 -25.573 1.00 98.56 545 ARG A C 1
ATOM 4380 O O . ARG A 1 545 ? 5.200 -11.090 -24.499 1.00 98.56 545 ARG A O 1
ATOM 4387 N N . ARG A 1 546 ? 4.295 -9.983 -26.242 1.00 98.25 546 ARG A N 1
ATOM 4388 C CA . ARG A 1 546 ? 2.905 -10.009 -25.793 1.00 98.25 546 ARG A CA 1
ATOM 4389 C C . ARG A 1 546 ? 2.363 -11.435 -25.816 1.00 98.25 546 ARG A C 1
ATOM 4391 O O . ARG A 1 546 ? 2.520 -12.143 -26.808 1.00 98.25 546 ARG A O 1
ATOM 4398 N N . ASP A 1 547 ? 1.711 -11.828 -24.729 1.00 97.88 547 ASP A N 1
ATOM 4399 C CA . ASP A 1 547 ? 1.026 -13.115 -24.572 1.00 97.88 547 ASP A CA 1
ATOM 4400 C C . ASP A 1 547 ? -0.276 -12.882 -23.801 1.00 97.88 547 ASP A C 1
ATOM 4402 O O . ASP A 1 547 ? -0.422 -13.242 -22.633 1.00 97.88 547 ASP A O 1
ATOM 4406 N N . ASP A 1 548 ? -1.189 -12.156 -24.446 1.00 96.94 548 ASP A N 1
ATOM 4407 C CA . ASP A 1 548 ? -2.467 -11.742 -23.876 1.00 96.94 548 ASP A CA 1
ATOM 4408 C C . ASP A 1 548 ? -3.580 -11.983 -24.907 1.00 96.94 548 ASP A C 1
ATOM 4410 O O . ASP A 1 548 ? -3.470 -11.487 -26.036 1.00 96.94 548 ASP A O 1
ATOM 4414 N N . PRO A 1 549 ? -4.645 -12.725 -24.548 1.00 94.94 549 PRO A N 1
ATOM 4415 C CA . PRO A 1 549 ? -5.748 -13.023 -25.460 1.00 94.94 549 PRO A CA 1
ATOM 4416 C C . PRO A 1 549 ? -6.579 -11.781 -25.811 1.00 94.94 549 PRO A C 1
ATOM 4418 O O . PRO A 1 549 ? -7.294 -11.773 -26.810 1.00 94.94 549 PRO A O 1
ATOM 4421 N N . THR A 1 550 ? -6.502 -10.718 -25.008 1.00 94.94 550 THR A N 1
ATOM 4422 C CA . THR A 1 550 ? -7.219 -9.471 -25.268 1.00 94.94 550 THR A CA 1
ATOM 4423 C C . THR A 1 550 ? -6.559 -8.737 -26.432 1.00 94.94 550 THR A C 1
ATOM 4425 O O . THR A 1 550 ? -5.340 -8.553 -26.394 1.00 94.94 550 THR A O 1
ATOM 4428 N N . PRO A 1 551 ? -7.306 -8.240 -27.434 1.00 95.88 551 PRO A N 1
ATOM 4429 C CA . PRO A 1 551 ? -6.724 -7.470 -28.530 1.00 95.88 551 PRO A CA 1
ATOM 4430 C C . PRO A 1 551 ? -5.956 -6.239 -28.036 1.00 95.88 551 PRO A C 1
ATOM 4432 O O . PRO A 1 551 ? -6.412 -5.526 -27.138 1.00 95.88 551 PRO A O 1
ATOM 4435 N N . ALA A 1 552 ? -4.792 -5.964 -28.627 1.00 95.94 552 ALA A N 1
ATOM 4436 C CA . ALA A 1 552 ? -3.958 -4.844 -28.203 1.00 95.94 552 ALA A CA 1
ATOM 4437 C C . ALA A 1 552 ? -4.638 -3.482 -28.483 1.00 95.94 552 ALA A C 1
ATOM 4439 O O . ALA A 1 552 ? -5.266 -3.333 -29.539 1.00 95.94 552 ALA A O 1
ATOM 4440 N N . PRO A 1 553 ? -4.482 -2.457 -27.618 1.00 95.75 553 PRO A N 1
ATOM 4441 C CA . PRO A 1 553 ? -5.232 -1.193 -27.713 1.00 95.75 553 PRO A CA 1
ATOM 4442 C C . PRO A 1 553 ? -5.113 -0.424 -29.036 1.00 95.75 553 PRO A C 1
ATOM 4444 O O . PRO A 1 553 ? -6.019 0.317 -29.407 1.00 95.75 553 PRO A O 1
ATOM 4447 N N . TRP A 1 554 ? -4.003 -0.577 -29.762 1.00 93.94 554 TRP A N 1
ATOM 4448 C CA . TRP A 1 554 ? -3.774 0.097 -31.047 1.00 93.94 554 TRP A CA 1
ATOM 4449 C C . TRP A 1 554 ? -4.419 -0.613 -32.245 1.00 93.94 554 TRP A C 1
ATOM 4451 O O . TRP A 1 554 ? -4.526 -0.015 -33.319 1.00 93.94 554 TRP A O 1
ATOM 4461 N N . THR A 1 555 ? -4.863 -1.861 -32.085 1.00 95.62 555 THR A N 1
ATOM 4462 C CA . THR A 1 555 ? -5.524 -2.637 -33.146 1.00 95.62 555 THR A CA 1
ATOM 4463 C C . THR A 1 555 ? -6.964 -2.165 -33.362 1.00 95.62 555 THR A C 1
ATOM 4465 O O . THR A 1 555 ? -7.578 -1.560 -32.483 1.00 95.62 555 THR A O 1
ATOM 4468 N N . LYS A 1 556 ? -7.544 -2.449 -34.537 1.00 93.81 556 LYS A N 1
ATOM 4469 C CA . LYS A 1 556 ? -8.956 -2.118 -34.815 1.00 93.81 556 LYS A CA 1
ATOM 4470 C C . LYS A 1 556 ? -9.904 -2.803 -33.822 1.00 93.81 556 LYS A C 1
ATOM 4472 O O . LYS A 1 556 ? -10.857 -2.181 -33.363 1.00 93.81 556 LYS A O 1
ATOM 4477 N N . GLU A 1 557 ? -9.625 -4.059 -33.485 1.00 94.31 557 GLU A N 1
ATOM 4478 C CA . GLU A 1 557 ? -10.393 -4.846 -32.516 1.00 94.31 557 GLU A CA 1
ATOM 4479 C C . GLU A 1 557 ? -10.250 -4.293 -31.096 1.00 94.31 557 GLU A C 1
ATOM 4481 O O . GLU A 1 557 ? -11.254 -4.099 -30.415 1.00 94.31 557 GLU A O 1
ATOM 4486 N N . GLY A 1 558 ? -9.028 -3.940 -30.683 1.00 93.88 558 GLY A N 1
ATOM 4487 C CA . GLY A 1 558 ? -8.767 -3.316 -29.386 1.00 93.88 558 GLY A CA 1
ATOM 4488 C C . GLY A 1 558 ? -9.502 -1.989 -29.222 1.00 93.88 558 GLY A C 1
ATOM 4489 O O . GLY A 1 558 ? -10.180 -1.787 -28.220 1.00 93.88 558 GLY A O 1
ATOM 4490 N N . LYS A 1 559 ? -9.473 -1.118 -30.239 1.00 91.88 559 LYS A N 1
ATOM 4491 C CA . LYS A 1 559 ? -10.222 0.152 -30.226 1.00 91.88 559 LYS A CA 1
ATOM 4492 C C . LYS A 1 559 ? -11.732 -0.059 -30.099 1.00 91.88 559 LYS A C 1
ATOM 4494 O O . LYS A 1 559 ? -12.374 0.625 -29.305 1.00 91.88 559 LYS A O 1
ATOM 4499 N N . LYS A 1 560 ? -12.298 -1.021 -30.842 1.00 92.12 560 LYS A N 1
ATOM 4500 C CA . LYS A 1 560 ? -13.722 -1.386 -30.726 1.00 92.12 560 LYS A CA 1
ATOM 4501 C C . LYS A 1 560 ? -14.057 -1.895 -29.326 1.00 92.12 560 LYS A C 1
ATOM 4503 O O . LYS A 1 560 ? -15.065 -1.483 -28.764 1.00 92.12 560 LYS A O 1
ATOM 4508 N N . ARG A 1 561 ? -13.195 -2.740 -28.752 1.00 91.88 561 ARG A N 1
ATOM 4509 C CA . ARG A 1 561 ? -13.364 -3.273 -27.398 1.00 91.88 561 ARG A CA 1
ATOM 4510 C C . ARG A 1 561 ? -13.305 -2.178 -26.329 1.00 91.88 561 ARG A C 1
ATOM 4512 O O . ARG A 1 561 ? -14.148 -2.150 -25.443 1.00 91.88 561 ARG A O 1
ATOM 4519 N N . ILE A 1 562 ? -12.341 -1.266 -26.411 1.00 91.25 562 ILE A N 1
ATOM 4520 C CA . ILE A 1 562 ? -12.214 -0.126 -25.486 1.00 91.25 562 ILE A CA 1
ATOM 4521 C C . ILE A 1 562 ? -13.494 0.721 -25.510 1.00 91.25 562 ILE A C 1
ATOM 4523 O O . ILE A 1 562 ? -14.026 1.058 -24.452 1.00 91.25 562 ILE A O 1
ATOM 4527 N N . ALA A 1 563 ? -14.028 0.990 -26.707 1.00 88.69 563 ALA A N 1
ATOM 4528 C CA . ALA A 1 563 ? -15.283 1.716 -26.877 1.00 88.69 563 ALA A CA 1
ATOM 4529 C C . ALA A 1 563 ? -16.494 0.951 -26.312 1.00 88.69 563 ALA A C 1
ATOM 4531 O O . ALA A 1 563 ? -17.291 1.543 -25.590 1.00 88.69 563 ALA A O 1
ATOM 4532 N N . SER A 1 564 ? -16.616 -0.358 -26.572 1.00 88.19 564 SER A N 1
ATOM 4533 C CA . SER A 1 564 ? -17.737 -1.170 -26.065 1.00 88.19 564 SER A CA 1
ATOM 4534 C C . SER A 1 564 ? -17.734 -1.319 -24.542 1.00 88.19 564 SER A C 1
ATOM 4536 O O . SER A 1 564 ? -18.776 -1.522 -23.930 1.00 88.19 564 SER A O 1
ATOM 4538 N N . LEU A 1 565 ? -16.557 -1.239 -23.920 1.00 89.00 565 LEU A N 1
ATOM 4539 C CA . LEU A 1 565 ? -16.406 -1.252 -22.467 1.00 89.00 565 LEU A CA 1
ATOM 4540 C C . LEU A 1 565 ? -16.655 0.122 -21.823 1.00 89.00 565 LEU A C 1
ATOM 4542 O O . LEU A 1 565 ? -16.705 0.208 -20.596 1.00 89.00 565 LEU A O 1
ATOM 4546 N N . GLY A 1 566 ? -16.781 1.191 -22.614 1.00 87.44 566 GLY A N 1
ATOM 4547 C CA . GLY A 1 566 ? -16.901 2.556 -22.104 1.00 87.44 566 GLY A CA 1
ATOM 4548 C C . GLY A 1 566 ? -15.665 3.009 -21.319 1.00 87.44 566 GLY A C 1
ATOM 4549 O O . GLY A 1 566 ? -15.796 3.692 -20.307 1.00 87.44 566 GLY A O 1
ATOM 4550 N N . LEU A 1 567 ? -14.460 2.591 -21.728 1.00 86.44 567 LEU A N 1
ATOM 4551 C CA . LEU A 1 567 ? -13.227 3.064 -21.096 1.00 86.44 567 LEU A CA 1
ATOM 4552 C C . LEU A 1 567 ? -12.936 4.497 -21.563 1.00 86.44 567 LEU A C 1
ATOM 4554 O O . LEU A 1 567 ? -12.802 4.744 -22.761 1.00 86.44 567 LEU A O 1
ATOM 4558 N N . ASN A 1 568 ? -12.806 5.435 -20.622 1.00 74.75 568 ASN A N 1
ATOM 4559 C CA . ASN A 1 568 ? -12.424 6.813 -20.934 1.00 74.75 568 ASN A CA 1
ATOM 4560 C C . ASN A 1 568 ? -11.010 6.832 -21.518 1.00 74.75 568 ASN A C 1
ATOM 4562 O O . ASN A 1 568 ? -10.050 6.575 -20.797 1.00 74.75 568 ASN A O 1
ATOM 4566 N N . THR A 1 569 ? -10.868 7.153 -22.801 1.00 67.25 569 THR A N 1
ATOM 4567 C CA . THR A 1 569 ? -9.565 7.417 -23.416 1.00 67.25 569 THR A CA 1
ATOM 4568 C C . THR A 1 569 ? -9.174 8.866 -23.149 1.00 67.25 569 THR A C 1
ATOM 4570 O O . THR A 1 569 ? -9.926 9.766 -23.512 1.00 67.25 569 THR A O 1
ATOM 4573 N N . LEU A 1 570 ? -7.981 9.116 -22.602 1.00 66.88 570 LEU A N 1
ATOM 4574 C CA . LEU A 1 570 ? -7.399 10.468 -22.438 1.00 66.88 570 LEU A CA 1
ATOM 4575 C C . LEU A 1 570 ? -7.037 11.157 -23.780 1.00 66.88 570 LEU A C 1
ATOM 4577 O O . LEU A 1 570 ? -6.152 12.014 -23.842 1.00 66.88 570 LEU A O 1
ATOM 4581 N N . GLU A 1 571 ? -7.664 10.741 -24.879 1.00 49.25 571 GLU A N 1
ATOM 4582 C CA . GLU A 1 571 ? -7.388 11.199 -26.234 1.00 49.25 571 GLU A CA 1
ATOM 4583 C C . GLU A 1 571 ? -8.473 12.203 -26.668 1.00 49.25 571 GLU A C 1
ATOM 4585 O O . GLU A 1 571 ? -9.600 11.809 -26.965 1.00 49.25 571 GLU A O 1
ATOM 4590 N N . ASN A 1 572 ? -8.069 13.481 -26.765 1.00 39.34 572 ASN A N 1
ATOM 4591 C CA . ASN A 1 572 ? -8.767 14.653 -27.334 1.00 39.34 572 ASN A CA 1
ATOM 4592 C C . ASN A 1 572 ? -9.575 15.551 -26.370 1.00 39.34 572 ASN A C 1
ATOM 4594 O O . ASN A 1 572 ? -10.803 15.562 -26.411 1.00 39.34 572 ASN A O 1
ATOM 4598 N N . GLU A 1 573 ? -8.877 16.414 -25.624 1.00 31.41 573 GLU A N 1
ATOM 4599 C CA . GLU A 1 573 ? -9.413 17.731 -25.213 1.00 31.41 573 GLU A CA 1
ATOM 4600 C C . GLU A 1 573 ? -8.876 18.900 -26.073 1.00 31.41 573 GLU A C 1
ATOM 4602 O O . GLU A 1 573 ? -9.346 20.020 -25.931 1.00 31.41 573 GLU A O 1
ATOM 4607 N N . ASP A 1 574 ? -7.981 18.650 -27.041 1.00 32.50 574 ASP A N 1
ATOM 4608 C CA . ASP A 1 574 ? -7.340 19.702 -27.852 1.00 32.50 574 ASP A CA 1
ATOM 4609 C C . ASP A 1 574 ? -7.603 19.551 -29.360 1.00 32.50 574 ASP A C 1
ATOM 4611 O O . ASP A 1 574 ? -6.675 19.266 -30.122 1.00 32.50 574 ASP A O 1
ATOM 4615 N N . LYS A 1 575 ? -8.846 19.744 -29.827 1.00 33.09 575 LYS A N 1
ATOM 4616 C CA . LYS A 1 575 ? -9.097 20.151 -31.226 1.00 33.09 575 LYS A CA 1
ATOM 4617 C C . LYS A 1 575 ? -10.268 21.133 -31.333 1.00 33.09 575 LYS A C 1
ATOM 4619 O O . LYS A 1 575 ? -11.364 20.842 -30.871 1.00 33.09 575 LYS A O 1
ATOM 4624 N N . ASP A 1 576 ? -9.962 22.237 -32.015 1.00 29.44 576 ASP A N 1
ATOM 4625 C CA . ASP A 1 576 ? -10.817 23.302 -32.553 1.00 29.44 576 ASP A CA 1
ATOM 4626 C C . ASP A 1 576 ? -11.210 24.472 -31.631 1.00 29.44 576 ASP A C 1
ATOM 4628 O O . ASP A 1 576 ? -12.344 24.581 -31.181 1.00 29.44 576 ASP A O 1
ATOM 4632 N N . VAL A 1 577 ? -10.303 25.459 -31.514 1.00 28.88 577 VAL A N 1
ATOM 4633 C CA . VAL A 1 577 ? -10.658 26.842 -31.893 1.00 28.88 577 VAL A CA 1
ATOM 4634 C C . VAL A 1 577 ? -9.577 27.421 -32.809 1.00 28.88 577 VAL A C 1
ATOM 4636 O O . VAL A 1 577 ? -8.430 27.669 -32.437 1.00 28.88 577 VAL A O 1
ATOM 4639 N N . ASP A 1 578 ? -10.021 27.603 -34.041 1.00 28.78 578 ASP A N 1
ATOM 4640 C CA . ASP A 1 578 ? -9.400 28.205 -35.205 1.00 28.78 578 ASP A CA 1
ATOM 4641 C C . ASP A 1 578 ? -8.660 29.524 -34.891 1.00 28.78 578 ASP A C 1
ATOM 4643 O O . ASP A 1 578 ? -9.260 30.562 -34.615 1.00 28.78 578 ASP A O 1
ATOM 4647 N N . THR A 1 579 ? -7.326 29.500 -34.935 1.00 29.05 579 THR A N 1
ATOM 4648 C CA . THR A 1 579 ? -6.488 30.709 -34.932 1.00 29.05 579 THR A CA 1
ATOM 4649 C C . THR A 1 579 ? -5.956 30.932 -36.341 1.00 29.05 579 THR A C 1
ATOM 4651 O O . THR A 1 579 ? -4.796 30.638 -36.613 1.00 29.05 579 THR A O 1
ATOM 4654 N N . LYS A 1 580 ? -6.802 31.417 -37.261 1.00 28.78 580 LYS A N 1
ATOM 4655 C CA . LYS A 1 580 ? -6.381 32.124 -38.492 1.00 28.78 580 LYS A CA 1
ATOM 4656 C C . LYS A 1 580 ? -7.574 32.708 -39.260 1.00 28.78 580 LYS A C 1
ATOM 4658 O O . LYS A 1 580 ? -8.050 32.127 -40.226 1.00 28.78 580 LYS A O 1
ATOM 4663 N N . LYS A 1 581 ? -7.996 33.898 -38.827 1.00 25.44 581 LYS A N 1
ATOM 4664 C CA . LYS A 1 581 ? -8.717 34.987 -39.535 1.00 25.44 581 LYS A CA 1
ATOM 4665 C C . LYS A 1 581 ? -9.247 35.862 -38.393 1.00 25.44 581 LYS A C 1
ATOM 4667 O O . LYS A 1 581 ? -10.072 35.402 -37.628 1.00 25.44 581 LYS A O 1
ATOM 4672 N N . THR A 1 582 ? -8.733 37.040 -38.072 1.00 23.36 582 THR A N 1
ATOM 4673 C CA . THR A 1 582 ? -8.457 38.196 -38.922 1.00 23.36 582 THR A CA 1
ATOM 4674 C C . THR A 1 582 ? -7.610 39.187 -38.115 1.00 23.36 582 THR A C 1
ATOM 4676 O O . THR A 1 582 ? -8.071 39.716 -37.104 1.00 23.36 582 THR A O 1
ATOM 4679 N N . ASN A 1 583 ? -6.397 39.492 -38.577 1.00 24.91 583 ASN A N 1
ATOM 4680 C CA . ASN A 1 583 ? -5.884 40.848 -38.411 1.00 24.91 583 ASN A CA 1
ATOM 4681 C C . ASN A 1 583 ? -6.623 41.677 -39.454 1.00 24.91 583 ASN A C 1
ATOM 4683 O O . ASN A 1 583 ? -6.331 41.504 -40.629 1.00 24.91 583 ASN A O 1
ATOM 4687 N N . GLU A 1 584 ? -7.605 42.473 -39.032 1.00 24.33 584 GLU A N 1
ATOM 4688 C CA . GLU A 1 584 ? -7.854 43.825 -39.545 1.00 24.33 584 GLU A CA 1
ATOM 4689 C C . GLU A 1 584 ? -9.143 44.422 -38.957 1.00 24.33 584 GLU A C 1
ATOM 4691 O O . GLU A 1 584 ? -10.194 43.794 -38.912 1.00 24.33 584 GLU A O 1
ATOM 4696 N N . ILE A 1 585 ? -9.015 45.685 -38.543 1.00 25.89 585 ILE A N 1
ATOM 4697 C CA . ILE A 1 585 ? -10.079 46.668 -38.307 1.00 25.89 585 ILE A CA 1
ATOM 4698 C C . ILE A 1 585 ? -10.836 46.543 -36.971 1.00 25.89 585 ILE A C 1
ATOM 4700 O O . ILE A 1 585 ? -11.964 46.073 -36.851 1.00 25.89 585 ILE A O 1
ATOM 4704 N N . LYS A 1 586 ? -10.249 47.195 -35.958 1.00 25.80 586 LYS A N 1
ATOM 4705 C CA . LYS A 1 586 ? -11.030 47.997 -35.009 1.00 25.80 586 LYS A CA 1
ATOM 4706 C C . LYS A 1 586 ? -11.716 49.118 -35.792 1.00 25.80 586 LYS A C 1
ATOM 4708 O O . LYS A 1 586 ? -11.019 50.018 -36.248 1.00 25.80 586 LYS A O 1
ATOM 4713 N N . THR A 1 587 ? -13.045 49.132 -35.886 1.00 22.83 587 THR A N 1
ATOM 4714 C CA . THR A 1 587 ? -13.850 50.361 -35.734 1.00 22.83 587 THR A CA 1
ATOM 4715 C C . THR A 1 587 ? -15.359 50.102 -35.791 1.00 22.83 587 THR A C 1
ATOM 4717 O O . THR A 1 587 ? -15.865 49.480 -36.711 1.00 22.83 587 THR A O 1
ATOM 4720 N N . ARG A 1 588 ? -16.057 50.772 -34.863 1.00 24.38 588 ARG A N 1
ATOM 4721 C CA . ARG A 1 588 ? -17.422 51.329 -34.959 1.00 24.38 588 ARG A CA 1
ATOM 4722 C C . ARG A 1 588 ? -18.653 50.452 -34.644 1.00 24.38 588 ARG A C 1
ATOM 4724 O O . ARG A 1 588 ? -19.118 49.655 -35.438 1.00 24.38 588 ARG A O 1
ATOM 4731 N N . LYS A 1 589 ? -19.302 50.935 -33.571 1.00 24.36 589 LYS A N 1
ATOM 4732 C CA . LYS A 1 589 ? -20.735 51.261 -33.404 1.00 24.36 589 LYS A CA 1
ATOM 4733 C C . LYS A 1 589 ? -21.711 50.159 -32.965 1.00 24.36 589 LYS A C 1
ATOM 4735 O O . LYS A 1 589 ? -22.181 49.349 -33.746 1.00 24.36 589 LYS A O 1
ATOM 4740 N N . ARG A 1 590 ? -22.137 50.342 -31.704 1.00 26.38 590 ARG A N 1
ATOM 4741 C CA . ARG A 1 590 ? -23.518 50.263 -31.187 1.00 26.38 590 ARG A CA 1
ATOM 4742 C C . ARG A 1 590 ? -24.602 50.249 -32.277 1.00 26.38 590 ARG A C 1
ATOM 4744 O O . ARG A 1 590 ? -24.664 51.210 -33.046 1.00 26.38 590 ARG A O 1
ATOM 4751 N N . ARG A 1 591 ? -25.558 49.322 -32.157 1.00 23.94 591 ARG A N 1
ATOM 4752 C CA . ARG A 1 591 ? -27.004 49.610 -32.182 1.00 23.94 591 ARG A CA 1
ATOM 4753 C C . ARG A 1 591 ? -27.804 48.473 -31.534 1.00 23.94 591 ARG A C 1
ATOM 4755 O O . ARG A 1 591 ? -27.461 47.309 -31.670 1.00 23.94 591 ARG A O 1
ATOM 4762 N N . TYR A 1 592 ? -28.802 48.912 -30.779 1.00 23.08 592 TYR A N 1
ATOM 4763 C CA . TYR A 1 592 ? -29.882 48.182 -30.113 1.00 23.08 592 TYR A CA 1
ATOM 4764 C C . TYR A 1 592 ? -31.038 47.919 -31.104 1.00 23.08 592 TYR A C 1
ATOM 4766 O O . TYR A 1 592 ? -31.027 48.551 -32.164 1.00 23.08 592 TYR A O 1
ATOM 4774 N N . ILE A 1 593 ? -32.056 47.162 -30.644 1.00 27.53 593 ILE A N 1
ATOM 4775 C CA . ILE A 1 593 ? -33.416 46.907 -31.208 1.00 27.53 593 ILE A CA 1
ATOM 4776 C C . ILE A 1 593 ? -33.471 45.639 -32.088 1.00 27.53 593 ILE A C 1
ATOM 4778 O O . ILE A 1 593 ? -32.621 45.494 -32.956 1.00 27.53 593 ILE A O 1
ATOM 4782 N N . ASP A 1 594 ? -34.425 44.705 -31.999 1.00 23.64 594 ASP A N 1
ATOM 4783 C CA . ASP A 1 594 ? -35.510 44.355 -31.056 1.00 23.64 594 ASP A CA 1
ATOM 4784 C C . ASP A 1 594 ? -36.089 42.988 -31.516 1.00 23.64 594 ASP A C 1
ATOM 4786 O O . ASP A 1 594 ? -35.695 42.480 -32.567 1.00 23.64 594 ASP A O 1
ATOM 4790 N N . ASN A 1 595 ? -36.969 42.412 -30.696 1.00 25.25 595 ASN A N 1
ATOM 4791 C CA . ASN A 1 595 ? -37.799 41.203 -30.842 1.00 25.25 595 ASN A CA 1
ATOM 4792 C C . ASN A 1 595 ? -38.125 40.694 -32.267 1.00 25.25 595 ASN A C 1
ATOM 4794 O O . ASN A 1 595 ? -38.522 41.472 -33.124 1.00 25.25 595 ASN A O 1
ATOM 4798 N N . GLU A 1 596 ? -38.082 39.371 -32.486 1.00 24.45 596 GLU A N 1
ATOM 4799 C CA . GLU A 1 596 ? -39.270 38.489 -32.531 1.00 24.45 596 GLU A CA 1
ATOM 4800 C C . GLU A 1 596 ? -38.908 37.056 -32.976 1.00 24.45 596 GLU A C 1
ATOM 4802 O O . GLU A 1 596 ? -37.851 36.777 -33.537 1.00 24.45 596 GLU A O 1
ATOM 4807 N N . GLU A 1 597 ? -39.800 36.141 -32.617 1.00 27.56 597 GLU A N 1
ATOM 4808 C CA . GLU A 1 597 ? -39.724 34.684 -32.641 1.00 27.56 597 GLU A CA 1
ATOM 4809 C C . GLU A 1 597 ? -39.419 34.073 -34.022 1.00 27.56 597 GLU A C 1
ATOM 4811 O O . GLU A 1 597 ? -39.978 34.496 -35.032 1.00 27.56 597 GLU A O 1
ATOM 4816 N N . ASN A 1 598 ? -38.616 32.997 -34.064 1.00 24.61 598 ASN A N 1
ATOM 4817 C CA . ASN A 1 598 ? -39.047 31.697 -34.604 1.00 24.61 598 ASN A CA 1
ATOM 4818 C C . ASN A 1 598 ? -37.958 30.608 -34.535 1.00 24.61 598 ASN A C 1
ATOM 4820 O O . ASN A 1 598 ? -36.762 30.854 -34.666 1.00 24.61 598 ASN A O 1
ATOM 4824 N N . ASN A 1 599 ? -38.445 29.386 -34.321 1.00 31.64 599 ASN A N 1
ATOM 4825 C CA . ASN A 1 599 ? -37.747 28.111 -34.167 1.00 31.64 599 ASN A CA 1
ATOM 4826 C C . ASN A 1 599 ? -36.556 27.874 -35.109 1.00 31.64 599 ASN A C 1
ATOM 4828 O O . ASN A 1 599 ? -36.717 27.844 -36.327 1.00 31.64 599 ASN A O 1
ATOM 4832 N N . VAL A 1 600 ? -35.408 27.511 -34.528 1.00 24.62 600 VAL A N 1
ATOM 4833 C CA . VAL A 1 600 ? -34.393 26.690 -35.202 1.00 24.62 600 VAL A CA 1
ATOM 4834 C C . VAL A 1 600 ? -33.996 25.559 -34.262 1.00 24.62 600 VAL A C 1
ATOM 4836 O O . VAL A 1 600 ? -33.439 25.780 -33.186 1.00 24.62 600 VAL A O 1
ATOM 4839 N N . GLU A 1 601 ? -34.324 24.338 -34.678 1.00 29.61 601 GLU A N 1
ATOM 4840 C CA . GLU A 1 601 ? -33.872 23.092 -34.074 1.00 29.61 601 GLU A CA 1
ATOM 4841 C C . GLU A 1 601 ? -32.349 23.107 -33.912 1.00 29.61 601 GLU A C 1
ATOM 4843 O O . GLU A 1 601 ? -31.592 23.043 -34.881 1.00 29.61 601 GLU A 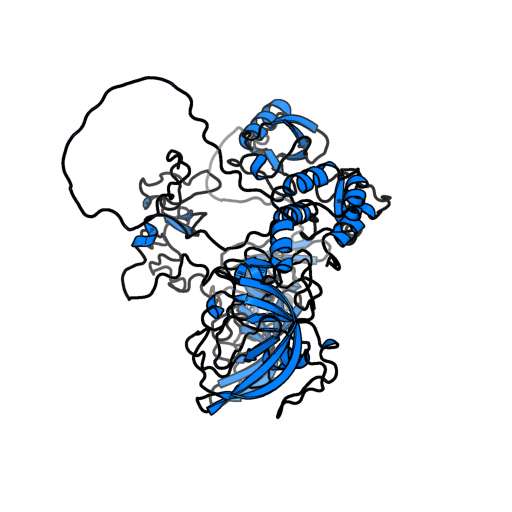O 1
ATOM 4848 N N . ILE A 1 602 ? -31.879 23.140 -32.665 1.00 25.62 602 ILE A N 1
ATOM 4849 C CA . ILE A 1 602 ? -30.499 22.779 -32.364 1.00 25.62 602 ILE A CA 1
ATOM 4850 C C . ILE A 1 602 ? -30.449 21.255 -32.412 1.00 25.62 602 ILE A C 1
ATOM 4852 O O . ILE A 1 602 ? -30.763 20.563 -31.440 1.00 25.62 602 ILE A O 1
ATOM 4856 N N . THR A 1 603 ? -30.053 20.721 -33.566 1.00 25.91 603 THR A N 1
ATOM 4857 C CA . THR A 1 603 ? -29.618 19.333 -33.696 1.00 25.91 603 THR A CA 1
ATOM 4858 C C . THR A 1 603 ? -28.424 19.125 -32.772 1.00 25.91 603 THR A C 1
ATOM 4860 O O . THR A 1 603 ? -27.277 19.408 -33.118 1.00 25.91 603 THR A O 1
ATOM 4863 N N . SER A 1 604 ? -28.703 18.662 -31.555 1.00 28.00 604 SER A N 1
ATOM 4864 C CA . SER A 1 604 ? -27.681 18.174 -30.640 1.00 28.00 604 SER A CA 1
ATOM 4865 C C . SER A 1 604 ? -26.956 17.011 -31.314 1.00 28.00 604 SER A C 1
ATOM 4867 O O . SER A 1 604 ? -27.527 15.948 -31.564 1.00 28.00 604 SER A O 1
ATOM 4869 N N . SER A 1 605 ? -25.683 17.216 -31.639 1.00 30.19 605 SER A N 1
ATOM 4870 C CA . SER A 1 605 ? -24.786 16.147 -32.064 1.00 30.19 605 SER A CA 1
ATOM 4871 C C . SER A 1 605 ? -24.646 15.156 -30.907 1.00 30.19 605 SER A C 1
ATOM 4873 O O . SER A 1 605 ? -23.821 15.326 -30.009 1.00 30.19 605 SER A O 1
ATOM 4875 N N . LYS A 1 606 ? -25.518 14.142 -30.886 1.00 30.72 606 LYS A N 1
ATOM 4876 C CA . LYS A 1 606 ? -25.533 13.054 -29.905 1.00 30.72 606 LYS A CA 1
ATOM 4877 C C . LYS A 1 606 ? -24.164 12.372 -29.896 1.00 30.72 606 LYS A C 1
ATOM 4879 O O . LYS A 1 606 ? -23.833 11.627 -30.817 1.00 30.72 606 LYS A O 1
ATOM 4884 N N . LYS A 1 607 ? -23.378 12.575 -28.831 1.00 37.38 607 LYS A N 1
ATOM 4885 C CA . LYS A 1 607 ? -22.289 11.654 -28.479 1.00 37.38 607 LYS A CA 1
ATOM 4886 C C . LYS A 1 607 ? -22.927 10.281 -28.271 1.00 37.38 607 LYS A C 1
ATOM 4888 O O . LYS A 1 607 ? -23.701 10.097 -27.335 1.00 37.38 607 LYS A O 1
ATOM 4893 N N . ILE A 1 608 ? -22.645 9.338 -29.164 1.00 38.72 608 ILE A N 1
ATOM 4894 C CA . ILE A 1 608 ? -23.086 7.948 -29.032 1.00 38.72 608 ILE A CA 1
ATOM 4895 C C . ILE A 1 608 ? -22.364 7.366 -27.809 1.00 38.72 608 ILE A C 1
ATOM 4897 O O . ILE A 1 608 ? -21.192 7.001 -27.878 1.00 38.72 608 ILE A O 1
ATOM 4901 N N . LYS A 1 609 ? -23.047 7.357 -26.661 1.00 49.72 609 LYS A N 1
ATOM 4902 C CA . LYS A 1 609 ? -22.605 6.692 -25.433 1.00 49.72 609 LYS A CA 1
ATOM 4903 C C . LYS A 1 609 ? -22.916 5.204 -25.616 1.00 49.72 609 LYS A C 1
ATOM 4905 O O . LYS A 1 609 ? -24.080 4.815 -25.582 1.00 49.72 609 LYS A O 1
ATOM 4910 N N . TYR A 1 610 ? -21.903 4.382 -25.882 1.00 55.19 610 TYR A N 1
ATOM 4911 C CA . TYR A 1 610 ? -22.070 2.928 -25.847 1.00 55.19 610 TYR A CA 1
ATOM 4912 C C . TYR A 1 610 ? -22.330 2.531 -24.389 1.00 55.19 610 TYR A C 1
ATOM 4914 O O . TYR A 1 610 ? -21.445 2.665 -23.546 1.00 55.19 610 TYR A O 1
ATOM 4922 N N . ALA A 1 611 ? -23.560 2.119 -24.078 1.00 67.88 611 ALA A N 1
ATOM 4923 C CA . ALA A 1 611 ? -23.882 1.548 -22.776 1.00 67.88 611 ALA A CA 1
ATOM 4924 C C . ALA A 1 611 ? -23.156 0.203 -22.643 1.00 67.88 611 ALA A C 1
ATOM 4926 O O . ALA A 1 611 ? -23.181 -0.607 -23.569 1.00 67.88 611 ALA A O 1
ATOM 4927 N N . PHE A 1 612 ? -22.485 -0.023 -21.515 1.00 84.00 612 PHE A N 1
ATOM 4928 C CA . PHE A 1 612 ? -21.823 -1.297 -21.260 1.00 84.00 612 PHE A CA 1
ATOM 4929 C C . PHE A 1 612 ? -22.880 -2.380 -21.010 1.00 84.00 612 PHE A C 1
ATOM 4931 O O . PHE A 1 612 ? -23.743 -2.228 -20.146 1.00 84.00 612 PHE A O 1
ATOM 4938 N N . GLU A 1 613 ? -22.809 -3.478 -21.760 1.00 86.25 613 GLU A N 1
ATOM 4939 C CA . GLU A 1 613 ? -23.719 -4.613 -21.610 1.00 86.25 613 GLU A CA 1
ATOM 4940 C C . GLU A 1 613 ? -23.091 -5.715 -20.755 1.00 86.25 613 GLU A C 1
ATOM 4942 O O . GLU A 1 613 ? -21.932 -6.093 -20.937 1.00 86.25 613 GLU A O 1
ATOM 4947 N N . LEU A 1 614 ? -23.878 -6.245 -19.817 1.00 87.81 614 LEU A N 1
ATOM 4948 C CA . LEU A 1 614 ? -23.475 -7.370 -18.981 1.00 87.81 614 LEU A CA 1
ATOM 4949 C C . LEU A 1 614 ? -23.563 -8.684 -19.757 1.00 87.81 614 LEU A C 1
ATOM 4951 O O . LEU A 1 614 ? -24.505 -8.917 -20.517 1.00 87.81 614 LEU A O 1
ATOM 4955 N N . GLU A 1 615 ? -22.615 -9.579 -19.495 1.00 88.81 615 GLU A N 1
ATOM 4956 C CA . GLU A 1 615 ? -22.666 -10.952 -19.990 1.00 88.81 615 GLU A CA 1
ATOM 4957 C C . GLU A 1 615 ? -23.918 -11.673 -19.468 1.00 88.81 615 GLU A C 1
ATOM 4959 O O . GLU A 1 615 ? -24.378 -11.425 -18.349 1.00 88.81 615 GLU A O 1
ATOM 4964 N N . LYS A 1 616 ? -24.477 -12.581 -20.281 1.00 89.94 616 LYS A N 1
ATOM 4965 C CA . LYS A 1 616 ? -25.744 -13.267 -19.970 1.00 89.94 616 LYS A CA 1
ATOM 4966 C C . LYS A 1 616 ? -25.695 -13.998 -18.629 1.00 89.94 616 LYS A C 1
ATOM 4968 O O . LYS A 1 616 ? -26.633 -13.885 -17.852 1.00 89.94 616 LYS A O 1
ATOM 4973 N N . GLU A 1 617 ? -24.597 -14.698 -18.353 1.00 91.69 617 GLU A N 1
ATOM 4974 C CA . GLU A 1 617 ? -24.398 -15.433 -17.100 1.00 91.69 617 GLU A CA 1
ATOM 4975 C C . GLU A 1 617 ? -24.417 -14.504 -15.879 1.00 91.69 617 GLU A C 1
ATOM 4977 O O . GLU A 1 617 ? -25.139 -14.754 -14.914 1.00 91.69 617 GLU A O 1
ATOM 4982 N N . LEU A 1 618 ? -23.692 -13.382 -15.949 1.00 91.12 618 LEU A N 1
ATOM 4983 C CA . LEU A 1 618 ? -23.664 -12.393 -14.874 1.00 91.12 618 LEU A CA 1
ATOM 4984 C C . LEU A 1 618 ? -25.039 -11.757 -14.653 1.00 91.12 618 LEU A C 1
ATOM 4986 O O . LEU A 1 618 ? -25.440 -11.525 -13.515 1.00 91.12 618 LEU A O 1
ATOM 4990 N N . LYS A 1 619 ? -25.774 -11.490 -15.736 1.00 92.25 619 LYS A N 1
ATOM 4991 C CA . LYS A 1 619 ? -27.131 -10.949 -15.656 1.00 92.25 619 LYS A CA 1
ATOM 4992 C C . LYS A 1 619 ? -28.065 -11.898 -14.900 1.00 92.25 619 LYS A C 1
ATOM 4994 O O . LYS A 1 619 ? -28.763 -11.435 -14.002 1.00 92.25 619 LYS A O 1
ATOM 4999 N N . THR A 1 620 ? -28.014 -13.196 -15.200 1.00 93.81 620 THR A N 1
ATOM 5000 C CA . THR A 1 620 ? -28.795 -14.219 -14.489 1.00 93.81 620 THR A CA 1
ATOM 5001 C C . THR A 1 620 ? -28.450 -14.250 -13.000 1.00 93.81 620 THR A C 1
ATOM 5003 O O . THR A 1 620 ? -29.343 -14.140 -12.168 1.00 93.81 620 THR A O 1
ATOM 5006 N N . LEU A 1 621 ? -27.159 -14.288 -12.643 1.00 93.44 621 LEU A N 1
ATOM 5007 C CA . LEU A 1 621 ? -26.727 -14.291 -11.236 1.00 93.44 621 LEU A CA 1
ATOM 5008 C C . LEU A 1 621 ? -27.196 -13.046 -10.465 1.00 93.44 621 LEU A C 1
ATOM 5010 O O . LEU A 1 621 ? -27.598 -13.145 -9.308 1.00 93.44 621 LEU A O 1
ATOM 5014 N N . ILE A 1 622 ? -27.158 -11.873 -11.102 1.00 93.56 622 ILE A N 1
ATOM 5015 C CA . ILE A 1 622 ? -27.627 -10.614 -10.509 1.00 93.56 622 ILE A CA 1
ATOM 5016 C C . ILE A 1 622 ? -29.149 -10.622 -10.299 1.00 93.56 622 ILE A C 1
ATOM 5018 O O . ILE A 1 622 ? -29.637 -10.076 -9.311 1.00 93.56 622 ILE A O 1
ATOM 5022 N N . GLU A 1 623 ? -29.908 -11.197 -11.231 1.00 93.19 623 GLU A N 1
ATOM 5023 C CA . GLU A 1 623 ? -31.371 -11.295 -11.144 1.00 93.19 623 GLU A CA 1
ATOM 5024 C C . GLU A 1 623 ? -31.824 -12.336 -10.105 1.00 93.19 623 GLU A C 1
ATOM 5026 O O . GLU A 1 623 ? -32.830 -12.123 -9.422 1.00 93.19 623 GLU A O 1
ATOM 5031 N N . ASP A 1 624 ? -31.049 -13.406 -9.923 1.00 94.25 624 ASP A N 1
ATOM 5032 C CA . ASP A 1 624 ? -31.310 -14.455 -8.935 1.00 94.25 624 ASP A CA 1
ATOM 5033 C C . ASP A 1 624 ? -31.027 -14.009 -7.487 1.00 94.25 624 ASP A C 1
ATOM 5035 O O . ASP A 1 624 ? -31.640 -14.525 -6.545 1.00 94.25 624 ASP A O 1
ATOM 5039 N N . ASP A 1 625 ? -30.155 -13.016 -7.274 1.00 94.19 625 ASP A N 1
ATOM 5040 C CA . ASP A 1 625 ? -29.842 -12.455 -5.950 1.00 94.19 625 ASP A CA 1
ATOM 5041 C C . ASP A 1 625 ? -30.917 -11.463 -5.465 1.00 94.19 625 ASP A C 1
ATOM 5043 O O . ASP A 1 625 ? -30.694 -10.260 -5.283 1.00 94.19 625 ASP A O 1
ATOM 5047 N N . LYS A 1 626 ? -32.124 -11.992 -5.236 1.00 93.00 626 LYS A N 1
ATOM 5048 C CA . LYS A 1 626 ? -33.323 -11.218 -4.865 1.00 93.00 626 LYS A CA 1
ATOM 5049 C C . LYS A 1 626 ? -33.149 -10.405 -3.583 1.00 93.00 626 LYS A C 1
ATOM 5051 O O . LYS A 1 626 ? -33.743 -9.336 -3.459 1.00 93.00 626 LYS A O 1
ATOM 5056 N N . VAL A 1 627 ? -32.334 -10.886 -2.640 1.00 90.88 627 VAL A N 1
ATOM 5057 C CA . VAL A 1 627 ? -32.110 -10.215 -1.347 1.00 90.88 627 VAL A CA 1
ATOM 5058 C C . VAL A 1 627 ? -31.350 -8.899 -1.533 1.00 90.88 627 VAL A C 1
ATOM 5060 O O . VAL A 1 627 ? -31.643 -7.917 -0.858 1.00 90.88 627 VAL A O 1
ATOM 5063 N N . ASN A 1 628 ? -30.436 -8.840 -2.505 1.00 94.50 628 ASN A N 1
ATOM 5064 C CA . ASN A 1 628 ? -29.642 -7.649 -2.810 1.00 94.50 628 ASN A CA 1
ATOM 5065 C C . ASN A 1 628 ? -30.160 -6.873 -4.031 1.00 94.50 628 ASN A C 1
ATOM 5067 O O . ASN A 1 628 ? -29.433 -6.047 -4.587 1.00 94.50 628 ASN A O 1
ATOM 5071 N N . ALA A 1 629 ? -31.412 -7.089 -4.450 1.00 92.38 629 ALA A N 1
ATOM 5072 C CA . ALA A 1 629 ? -31.970 -6.510 -5.674 1.00 92.38 629 ALA A CA 1
ATOM 5073 C C . ALA A 1 629 ? -31.831 -4.975 -5.752 1.00 92.38 629 ALA A C 1
ATOM 5075 O O . ALA A 1 629 ? -31.558 -4.438 -6.826 1.00 92.38 629 ALA A O 1
ATOM 5076 N N . LYS A 1 630 ? -31.956 -4.267 -4.619 1.00 91.12 630 LYS A N 1
ATOM 5077 C CA . LYS A 1 630 ? -31.763 -2.806 -4.535 1.00 91.12 630 LYS A CA 1
ATOM 5078 C C . LYS A 1 630 ? -30.306 -2.402 -4.797 1.00 91.12 630 LYS A C 1
ATOM 5080 O O . LYS A 1 630 ? -30.058 -1.529 -5.621 1.00 91.12 630 LYS A O 1
ATOM 5085 N N . LEU A 1 631 ? -29.345 -3.085 -4.166 1.00 93.06 631 LEU A N 1
ATOM 5086 C CA . LEU A 1 631 ? -27.910 -2.841 -4.378 1.00 93.06 631 LEU A CA 1
ATOM 5087 C C . LEU A 1 631 ? -27.518 -3.111 -5.835 1.00 93.06 631 LEU A C 1
ATOM 5089 O O . LEU A 1 631 ? -26.769 -2.345 -6.443 1.00 93.06 631 LEU A O 1
ATOM 5093 N N . TRP A 1 632 ? -28.073 -4.171 -6.423 1.00 95.75 632 TRP A N 1
ATOM 5094 C CA . TRP A 1 632 ? -27.868 -4.491 -7.829 1.00 95.75 632 TRP A CA 1
ATOM 5095 C C . TRP A 1 632 ? -28.529 -3.495 -8.782 1.00 95.75 632 TRP A C 1
ATOM 5097 O O . TRP A 1 632 ? -27.970 -3.223 -9.843 1.00 95.75 632 TRP A O 1
ATOM 5107 N N . ALA A 1 633 ? -29.687 -2.927 -8.434 1.00 92.31 633 ALA A N 1
ATOM 5108 C CA . ALA A 1 633 ? -30.316 -1.864 -9.216 1.00 92.31 633 ALA A CA 1
ATOM 5109 C C . ALA A 1 633 ? -29.426 -0.612 -9.273 1.00 92.31 633 ALA A C 1
ATOM 5111 O O . ALA A 1 633 ? -29.194 -0.092 -10.365 1.00 92.31 633 ALA A O 1
ATOM 5112 N N . ASP A 1 634 ? -28.846 -0.207 -8.138 1.00 91.31 634 ASP A N 1
ATOM 5113 C CA . ASP A 1 634 ? -27.892 0.907 -8.071 1.00 91.31 634 ASP A CA 1
ATOM 5114 C C . ASP A 1 634 ? -26.651 0.642 -8.938 1.00 91.31 634 ASP A C 1
ATOM 5116 O O . ASP A 1 634 ? -26.171 1.528 -9.645 1.00 91.31 634 ASP A O 1
ATOM 5120 N N . CYS A 1 635 ? -26.141 -0.595 -8.937 1.00 93.38 635 CYS A N 1
ATOM 5121 C CA . CYS A 1 635 ? -25.022 -0.979 -9.799 1.00 93.38 635 CYS A CA 1
ATOM 5122 C C . CYS A 1 635 ? -25.419 -0.930 -11.281 1.00 93.38 635 CYS A C 1
ATOM 5124 O O . CYS A 1 635 ? -24.727 -0.304 -12.084 1.00 93.38 635 CYS A O 1
ATOM 5126 N N . LYS A 1 636 ? -26.562 -1.518 -11.655 1.00 92.81 636 LYS A N 1
ATOM 5127 C CA . LYS A 1 636 ? -27.065 -1.524 -13.040 1.00 92.81 636 LYS A CA 1
ATOM 5128 C C . LYS A 1 636 ? -27.316 -0.118 -13.589 1.00 92.81 636 LYS A C 1
ATOM 5130 O O . LYS A 1 636 ? -27.090 0.109 -14.774 1.00 92.81 636 LYS A O 1
ATOM 5135 N N . ALA A 1 637 ? -27.709 0.835 -12.743 1.00 91.88 637 ALA A N 1
ATOM 5136 C CA . ALA A 1 637 ? -27.903 2.228 -13.144 1.00 91.88 637 ALA A CA 1
ATOM 5137 C C . ALA A 1 637 ? -26.622 2.887 -13.689 1.00 91.88 637 ALA A C 1
ATOM 5139 O O . ALA A 1 637 ? -26.714 3.824 -14.470 1.00 91.88 637 ALA A O 1
ATOM 5140 N N . THR A 1 638 ? -25.438 2.376 -13.334 1.00 90.94 638 THR A N 1
ATOM 5141 C CA . THR A 1 638 ? -24.140 2.911 -13.787 1.00 90.94 638 THR A CA 1
ATOM 5142 C C . THR A 1 638 ? -23.605 2.267 -15.074 1.00 90.94 638 THR A C 1
ATOM 5144 O O . THR A 1 638 ? -22.570 2.686 -15.584 1.00 90.94 638 THR A O 1
ATOM 5147 N N . LEU A 1 639 ? -24.309 1.286 -15.659 1.00 89.19 639 LEU A N 1
ATOM 5148 C CA . LEU A 1 639 ? -23.910 0.646 -16.928 1.00 89.19 639 LEU A CA 1
ATOM 5149 C C . LEU A 1 639 ? -23.826 1.643 -18.096 1.00 89.19 639 LEU A C 1
ATOM 5151 O O . LEU A 1 639 ? -22.994 1.497 -18.994 1.00 89.19 639 LEU A O 1
ATOM 5155 N N . ILE A 1 640 ? -24.649 2.695 -18.059 1.00 87.38 640 ILE A N 1
ATOM 5156 C CA . ILE A 1 640 ? -24.640 3.796 -19.036 1.00 87.38 640 ILE A CA 1
ATOM 5157 C C . ILE A 1 640 ? -23.365 4.654 -18.979 1.00 87.38 640 ILE A C 1
ATOM 5159 O O . ILE A 1 640 ? -23.103 5.431 -19.900 1.00 87.38 640 ILE A O 1
ATOM 5163 N N . ASP A 1 641 ? -22.591 4.537 -17.898 1.00 83.88 641 ASP A N 1
ATOM 5164 C CA . ASP A 1 641 ? -21.336 5.257 -17.670 1.00 83.88 641 ASP A CA 1
ATOM 5165 C C . ASP A 1 641 ? -20.104 4.367 -17.911 1.00 83.88 641 ASP A C 1
ATOM 5167 O O . ASP A 1 641 ? -18.973 4.783 -17.663 1.00 83.88 641 ASP A O 1
ATOM 5171 N N . GLY A 1 642 ? -20.314 3.154 -18.436 1.00 87.62 642 GLY A N 1
ATOM 5172 C CA . GLY A 1 642 ? -19.262 2.216 -18.812 1.00 87.62 642 GLY A CA 1
ATOM 5173 C C . GLY A 1 642 ? -18.899 1.212 -17.717 1.00 87.62 642 GLY A C 1
ATOM 5174 O O . GLY A 1 642 ? -19.283 1.326 -16.549 1.00 87.62 642 GLY A O 1
ATOM 5175 N N . LYS A 1 643 ? -18.105 0.206 -18.097 1.00 88.06 643 LYS A N 1
ATOM 5176 C CA . LYS A 1 643 ? -17.645 -0.855 -17.192 1.00 88.06 643 LYS A CA 1
ATOM 5177 C C . LYS A 1 643 ? -16.911 -0.315 -15.953 1.00 88.06 643 LYS A C 1
ATOM 5179 O O . LYS A 1 643 ? -17.200 -0.812 -14.866 1.00 88.06 643 LYS A O 1
ATOM 5184 N N . PRO A 1 644 ? -16.025 0.703 -16.027 1.00 86.62 644 PRO A N 1
ATOM 5185 C CA . PRO A 1 644 ? -15.339 1.213 -14.836 1.00 86.62 644 PRO A CA 1
ATOM 5186 C C . PRO A 1 644 ? -16.290 1.791 -13.781 1.00 86.62 644 PRO A C 1
ATOM 5188 O O . PRO A 1 644 ? -16.082 1.575 -12.586 1.00 86.62 644 PRO A O 1
ATOM 5191 N N . ALA A 1 645 ? -17.345 2.495 -14.206 1.00 86.69 645 ALA A N 1
ATOM 5192 C CA . ALA A 1 645 ? -18.355 3.041 -13.303 1.00 86.69 645 ALA A CA 1
ATOM 5193 C C . ALA A 1 645 ? -19.149 1.918 -12.620 1.00 86.69 645 ALA A C 1
ATOM 5195 O O . ALA A 1 645 ? -19.285 1.925 -11.394 1.00 86.69 645 ALA A O 1
ATOM 5196 N N . PHE A 1 646 ? -19.554 0.907 -13.397 1.00 91.88 646 PHE A N 1
ATOM 5197 C CA . PHE A 1 646 ? -20.194 -0.306 -12.889 1.00 91.88 646 PHE A CA 1
ATOM 5198 C C . PHE A 1 646 ? -19.346 -1.015 -11.833 1.00 91.88 646 PHE A C 1
ATOM 5200 O O . PHE A 1 646 ? -19.805 -1.228 -10.712 1.00 91.88 646 PHE A O 1
ATOM 5207 N N . LEU A 1 647 ? -18.082 -1.308 -12.142 1.00 90.75 647 LEU A N 1
ATOM 5208 C CA . LEU A 1 647 ? -17.171 -1.966 -11.205 1.00 90.75 647 LEU A CA 1
ATOM 5209 C C . LEU A 1 647 ? -16.946 -1.127 -9.940 1.00 90.75 647 LEU A C 1
ATOM 5211 O O . LEU A 1 647 ? -16.938 -1.658 -8.831 1.00 90.75 647 LEU A O 1
ATOM 5215 N N . LYS A 1 648 ? -16.795 0.194 -10.060 1.00 86.75 648 LYS A N 1
ATOM 5216 C CA . LYS A 1 648 ? -16.644 1.061 -8.884 1.00 86.75 648 LYS A CA 1
ATOM 5217 C C . LYS A 1 648 ? -17.896 1.037 -8.003 1.00 86.75 648 LYS A C 1
ATOM 5219 O O . LYS A 1 648 ? -17.773 0.988 -6.779 1.00 86.75 648 LYS A O 1
ATOM 5224 N N . CYS A 1 649 ? -19.084 1.047 -8.608 1.00 90.06 649 CYS A N 1
ATOM 5225 C CA . CYS A 1 649 ? -20.346 0.946 -7.881 1.00 90.06 649 CYS A CA 1
ATOM 5226 C C . CYS A 1 649 ? -20.452 -0.392 -7.134 1.00 90.06 649 CYS A C 1
ATOM 5228 O O . CYS A 1 649 ? -20.658 -0.388 -5.921 1.00 90.06 649 CYS A O 1
ATOM 5230 N N . VAL A 1 650 ? -20.200 -1.515 -7.820 1.00 93.00 650 VAL A N 1
ATOM 5231 C CA . VAL A 1 650 ? -20.219 -2.864 -7.225 1.00 93.00 650 VAL A CA 1
ATOM 5232 C C . VAL A 1 650 ? -19.247 -2.955 -6.050 1.00 93.00 650 VAL A C 1
ATOM 5234 O O . VAL A 1 650 ? -19.646 -3.347 -4.956 1.00 93.00 650 VAL A O 1
ATOM 5237 N N . SER A 1 651 ? -17.996 -2.526 -6.236 1.00 89.06 651 SER A N 1
ATOM 5238 C CA . SER A 1 651 ? -16.973 -2.573 -5.183 1.00 89.06 651 SER A CA 1
ATOM 5239 C C . SER A 1 651 ? -17.343 -1.760 -3.938 1.00 89.06 651 SER A C 1
ATOM 5241 O O . SER A 1 651 ? -17.065 -2.172 -2.812 1.00 89.06 651 SER A O 1
ATOM 5243 N N . ASN A 1 652 ? -18.025 -0.627 -4.117 1.00 87.25 652 ASN A N 1
ATOM 5244 C CA . ASN A 1 652 ? -18.482 0.195 -3.000 1.00 87.25 652 ASN A CA 1
ATOM 5245 C C . ASN A 1 652 ? -19.732 -0.367 -2.312 1.00 87.25 652 ASN A C 1
ATOM 5247 O O . ASN A 1 652 ? -19.795 -0.354 -1.085 1.00 87.25 652 ASN A O 1
ATOM 5251 N N . ARG A 1 653 ? -20.718 -0.851 -3.077 1.00 91.25 653 ARG A N 1
ATOM 5252 C CA . ARG A 1 653 ? -21.978 -1.392 -2.536 1.00 91.25 653 ARG A CA 1
ATOM 5253 C C . ARG A 1 653 ? -21.785 -2.736 -1.839 1.00 91.25 653 ARG A C 1
ATOM 5255 O O . ARG A 1 653 ? -22.443 -2.996 -0.839 1.00 91.25 653 ARG A O 1
ATOM 5262 N N . PHE A 1 654 ? -20.852 -3.552 -2.322 1.00 94.12 654 PHE A N 1
ATOM 5263 C CA . PHE A 1 654 ? -20.519 -4.865 -1.768 1.00 94.12 654 PHE A CA 1
ATOM 5264 C C . PHE A 1 654 ? -19.205 -4.841 -0.978 1.00 94.12 654 PHE A C 1
ATOM 5266 O O . PHE A 1 654 ? -18.393 -5.766 -1.052 1.00 94.12 654 PHE A O 1
ATOM 5273 N N . LYS A 1 655 ? -19.001 -3.773 -0.202 1.00 90.81 655 LYS A N 1
ATOM 5274 C CA . LYS A 1 655 ? -17.882 -3.625 0.730 1.00 90.81 655 LYS A CA 1
ATOM 5275 C C . LYS A 1 655 ? -18.256 -4.169 2.107 1.00 90.81 655 LYS A C 1
ATOM 5277 O O . LYS A 1 655 ? -19.299 -3.826 2.655 1.00 90.81 655 LYS A O 1
ATOM 5282 N N . CYS A 1 656 ? -17.391 -4.996 2.683 1.00 90.94 656 CYS A N 1
ATOM 5283 C CA . CYS A 1 656 ? -17.587 -5.529 4.024 1.00 90.94 656 CYS A CA 1
ATOM 5284 C C . CYS A 1 656 ? -17.430 -4.412 5.073 1.00 90.94 656 CYS A C 1
ATOM 5286 O O . CYS A 1 656 ? -16.398 -3.740 5.077 1.00 90.94 656 CYS A O 1
ATOM 5288 N N . PRO A 1 657 ? -18.377 -4.242 6.011 1.00 88.44 657 PRO A N 1
ATOM 5289 C CA . PRO A 1 657 ? -18.283 -3.220 7.058 1.00 88.44 657 PRO A CA 1
ATOM 5290 C C . PRO A 1 657 ? -17.150 -3.481 8.064 1.00 88.44 657 PRO A C 1
ATOM 5292 O O . PRO A 1 657 ? -16.720 -2.558 8.744 1.00 88.44 657 PRO A O 1
ATOM 5295 N N . CYS A 1 658 ? -16.663 -4.722 8.171 1.00 86.38 658 CYS A N 1
ATOM 5296 C CA . CYS A 1 658 ? -15.647 -5.101 9.154 1.00 86.38 658 CYS A CA 1
ATOM 5297 C C . CYS A 1 658 ? -14.218 -4.959 8.617 1.00 86.38 658 CYS A C 1
ATOM 5299 O O . CYS A 1 658 ? -13.375 -4.367 9.276 1.00 86.38 658 CYS A O 1
ATOM 5301 N N . CYS A 1 659 ? -13.930 -5.520 7.436 1.00 85.81 659 CYS A N 1
ATOM 5302 C CA . CYS A 1 659 ? -12.585 -5.467 6.845 1.00 85.81 659 CYS A CA 1
ATOM 5303 C C . CYS A 1 659 ? -12.416 -4.360 5.796 1.00 85.81 659 CYS A C 1
ATOM 5305 O O . CYS A 1 659 ? -11.317 -4.176 5.286 1.00 85.81 659 CYS A O 1
ATOM 5307 N N . LEU A 1 660 ? -13.492 -3.644 5.442 1.00 85.00 660 LEU A N 1
ATOM 5308 C CA . LEU A 1 660 ? -13.508 -2.554 4.454 1.00 85.00 660 LEU A CA 1
ATOM 5309 C C . LEU A 1 660 ? -13.066 -2.954 3.030 1.00 85.00 660 LEU A C 1
ATOM 5311 O O . LEU A 1 660 ? -12.931 -2.093 2.156 1.00 85.00 660 LEU A O 1
ATOM 5315 N N . ALA A 1 661 ? -12.901 -4.252 2.774 1.00 86.31 661 ALA A N 1
ATOM 5316 C CA . ALA A 1 661 ? -12.594 -4.831 1.472 1.00 86.31 661 ALA A CA 1
ATOM 5317 C C . ALA A 1 661 ? -13.862 -5.314 0.748 1.00 86.31 661 ALA A C 1
ATOM 5319 O O . ALA A 1 661 ? -14.943 -5.402 1.340 1.00 86.31 661 ALA A O 1
ATOM 5320 N N . LEU A 1 662 ? -13.727 -5.643 -0.541 1.00 90.25 662 LEU A N 1
ATOM 5321 C CA . LEU A 1 662 ? -14.781 -6.316 -1.302 1.00 90.25 662 LEU A CA 1
ATOM 5322 C C . LEU A 1 662 ? -15.170 -7.625 -0.597 1.00 90.25 662 LEU A C 1
ATOM 5324 O O . LEU A 1 662 ? -14.307 -8.383 -0.154 1.00 90.25 662 LEU A O 1
ATOM 5328 N N . LEU A 1 663 ? -16.470 -7.891 -0.492 1.00 92.00 663 LEU A N 1
ATOM 5329 C CA . LEU A 1 663 ? -16.987 -9.070 0.194 1.00 92.00 663 LEU A CA 1
ATOM 5330 C C . LEU A 1 663 ? -16.435 -10.370 -0.390 1.00 92.00 663 LEU A C 1
ATOM 5332 O O . LEU A 1 663 ? -16.619 -10.643 -1.570 1.00 92.00 663 LEU A O 1
ATOM 5336 N N . TYR A 1 664 ? -15.849 -11.219 0.451 1.00 91.94 664 TYR A N 1
ATOM 5337 C CA . TYR A 1 664 ? -15.404 -12.563 0.085 1.00 91.94 664 TYR A CA 1
ATOM 5338 C C . TYR A 1 664 ? -16.138 -13.609 0.913 1.00 91.94 664 TYR A C 1
ATOM 5340 O O . TYR A 1 664 ? -16.208 -13.502 2.141 1.00 91.94 664 TYR A O 1
ATOM 5348 N N . LYS A 1 665 ? -16.697 -14.615 0.228 1.00 92.75 665 LYS A N 1
ATOM 5349 C CA . LYS A 1 665 ? -17.661 -15.564 0.808 1.00 92.75 665 LYS A CA 1
ATOM 5350 C C . LYS A 1 665 ? -18.730 -14.817 1.631 1.00 92.75 665 LYS A C 1
ATOM 5352 O O . LYS A 1 665 ? -18.792 -14.992 2.851 1.00 92.75 665 LYS A O 1
ATOM 5357 N N . PRO A 1 666 ? -19.509 -13.923 0.995 1.00 95.31 666 PRO A N 1
ATOM 5358 C CA . PRO A 1 666 ? -20.480 -13.090 1.691 1.00 95.31 666 PRO A CA 1
ATOM 5359 C C . PRO A 1 666 ? -21.554 -13.928 2.379 1.00 95.31 666 PRO A C 1
ATOM 5361 O O . PRO A 1 666 ? -22.062 -14.896 1.817 1.00 95.31 666 PRO A O 1
ATOM 5364 N N . VAL A 1 667 ? -21.936 -13.502 3.573 1.00 95.31 667 VAL A N 1
ATOM 5365 C CA . VAL A 1 667 ? -23.122 -13.941 4.302 1.00 95.31 667 VAL A CA 1
ATOM 5366 C C . VAL A 1 667 ? -24.109 -12.783 4.260 1.00 95.31 667 VAL A C 1
ATOM 5368 O O . VAL A 1 667 ? -23.803 -11.694 4.753 1.00 95.31 667 VAL A O 1
ATOM 5371 N N . THR A 1 668 ? -25.277 -13.013 3.664 1.00 94.94 668 THR A N 1
ATOM 5372 C CA . THR A 1 668 ? -26.395 -12.065 3.717 1.00 94.94 668 THR A CA 1
ATOM 5373 C C . THR A 1 668 ? -27.260 -12.431 4.913 1.00 94.94 668 THR A C 1
ATOM 5375 O O . THR A 1 668 ? -27.857 -13.504 4.944 1.00 94.94 668 THR A O 1
ATOM 5378 N N . ILE A 1 669 ? -27.272 -11.574 5.928 1.00 91.69 669 ILE A N 1
ATOM 5379 C CA . ILE A 1 669 ? -28.006 -11.803 7.182 1.00 91.69 669 ILE A CA 1
ATOM 5380 C C . ILE A 1 669 ? -29.450 -11.266 7.093 1.00 91.69 669 ILE A C 1
ATOM 5382 O O . ILE A 1 669 ? -29.727 -10.467 6.197 1.00 91.69 669 ILE A O 1
ATOM 5386 N N . PRO A 1 670 ? -30.384 -11.645 7.995 1.00 89.81 670 PRO A N 1
ATOM 5387 C CA . PRO A 1 670 ? -31.822 -11.373 7.840 1.00 89.81 670 PRO A CA 1
ATOM 5388 C C . PRO A 1 670 ? -32.188 -9.892 7.704 1.00 89.81 670 PRO A C 1
ATOM 5390 O O . PRO A 1 670 ? -33.162 -9.549 7.043 1.00 89.81 670 PRO A O 1
ATOM 5393 N N . CYS A 1 671 ? -31.376 -8.996 8.268 1.00 89.56 671 CYS A N 1
ATOM 5394 C CA . CYS A 1 671 ? -31.540 -7.552 8.106 1.00 89.56 671 CYS A CA 1
ATOM 5395 C C . CYS A 1 671 ? -31.097 -7.013 6.726 1.00 89.56 671 CYS A C 1
ATOM 5397 O O . CYS A 1 671 ? -31.034 -5.800 6.555 1.00 89.56 671 CYS A O 1
ATOM 5399 N N . GLY A 1 672 ? -30.705 -7.872 5.778 1.00 88.06 672 GLY A N 1
ATOM 5400 C CA . GLY A 1 672 ? -30.296 -7.510 4.414 1.00 88.06 672 GLY A CA 1
ATOM 5401 C C . GLY A 1 672 ? -28.846 -7.033 4.256 1.00 88.06 672 GLY A C 1
ATOM 5402 O O . GLY A 1 672 ? -28.425 -6.708 3.150 1.00 88.06 672 GLY A O 1
ATOM 5403 N N . HIS A 1 673 ? -28.057 -6.998 5.333 1.00 91.94 673 HIS A N 1
ATOM 5404 C CA . HIS A 1 673 ? -26.647 -6.602 5.265 1.00 91.94 673 HIS A CA 1
ATOM 5405 C C . HIS A 1 673 ? -25.757 -7.773 4.839 1.00 91.94 673 HIS A C 1
ATOM 5407 O O . HIS A 1 673 ? -26.041 -8.932 5.140 1.00 91.94 673 HIS A O 1
ATOM 5413 N N . ASN A 1 674 ? -24.648 -7.459 4.170 1.00 95.19 674 ASN A N 1
ATOM 5414 C CA . ASN A 1 674 ? -23.696 -8.446 3.675 1.00 95.19 674 ASN A CA 1
ATOM 5415 C C . ASN A 1 674 ? -22.357 -8.305 4.404 1.00 95.19 674 ASN A C 1
ATOM 5417 O O . ASN A 1 674 ? -21.782 -7.217 4.441 1.00 95.19 674 ASN A O 1
ATOM 5421 N N . ILE A 1 675 ? -21.851 -9.400 4.973 1.00 94.56 675 ILE A N 1
ATOM 5422 C CA . ILE A 1 675 ? -20.589 -9.438 5.732 1.00 94.56 675 ILE A CA 1
ATOM 5423 C C . ILE A 1 675 ? -19.755 -10.632 5.253 1.00 94.56 675 ILE A C 1
ATOM 5425 O O . ILE A 1 675 ? -20.309 -11.668 4.893 1.00 94.56 675 ILE A O 1
ATOM 5429 N N . CYS A 1 676 ? -18.424 -10.524 5.238 1.00 94.50 676 CYS A N 1
ATOM 5430 C CA . CYS A 1 676 ? -17.565 -11.676 4.941 1.00 94.50 676 CYS A CA 1
ATOM 5431 C C . CYS A 1 676 ? -17.761 -12.780 5.989 1.00 94.50 676 CYS A C 1
ATOM 5433 O O . CYS A 1 676 ? -17.777 -12.487 7.186 1.00 94.50 676 CYS A O 1
ATOM 5435 N N . LEU A 1 677 ? -17.788 -14.047 5.563 1.00 93.94 677 LEU A N 1
ATOM 5436 C CA . LEU A 1 677 ? -17.892 -15.201 6.466 1.00 93.94 677 LEU A CA 1
ATOM 5437 C C . LEU A 1 677 ? -16.899 -15.125 7.639 1.00 93.94 677 LEU A C 1
ATOM 5439 O O . LEU A 1 677 ? -17.309 -15.191 8.794 1.00 93.94 677 LEU A O 1
ATOM 5443 N N . LYS A 1 678 ? -15.607 -14.911 7.345 1.00 92.25 678 LYS A N 1
ATOM 5444 C CA . LYS A 1 678 ? -14.551 -14.800 8.368 1.00 92.25 678 LYS A CA 1
ATOM 5445 C C . LYS A 1 678 ? -14.808 -13.656 9.355 1.00 92.25 678 LYS A C 1
ATOM 5447 O O . LYS A 1 678 ? -14.551 -13.806 10.544 1.00 92.25 678 LYS A O 1
ATOM 5452 N N . CYS A 1 679 ? -15.285 -12.506 8.874 1.00 92.62 679 CYS A N 1
ATOM 5453 C CA . CYS A 1 679 ? -15.556 -11.345 9.725 1.00 92.62 679 CYS A CA 1
ATOM 5454 C C . CYS A 1 679 ? -16.720 -11.617 10.680 1.00 92.62 679 CYS A C 1
ATOM 5456 O O . CYS A 1 679 ? -16.630 -11.286 11.859 1.00 92.62 679 CYS A O 1
ATOM 5458 N N . LEU A 1 680 ? -17.780 -12.263 10.188 1.00 9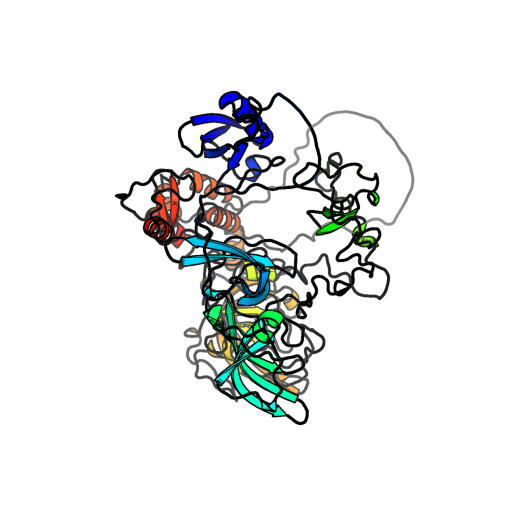2.19 680 LEU A N 1
ATOM 5459 C CA . LEU A 1 680 ? -18.919 -12.632 11.022 1.00 92.19 680 LEU A CA 1
ATOM 5460 C C . LEU A 1 680 ? -18.543 -13.715 12.046 1.00 92.19 680 LEU A C 1
ATOM 5462 O O . LEU A 1 680 ? -18.892 -13.594 13.215 1.00 92.19 680 LEU A O 1
ATOM 5466 N N . GLN A 1 681 ? -17.759 -14.718 11.639 1.00 91.50 681 GLN A N 1
ATOM 5467 C CA . GLN A 1 681 ? -17.238 -15.750 12.544 1.00 91.50 681 GLN A CA 1
ATOM 5468 C C . GLN A 1 681 ? -16.368 -15.161 13.661 1.00 91.50 681 GLN A C 1
ATOM 5470 O O . GLN A 1 681 ? -16.526 -15.546 14.815 1.00 91.50 681 GLN A O 1
ATOM 5475 N N . LYS A 1 682 ? -15.491 -14.196 13.346 1.00 89.94 682 LYS A N 1
ATOM 5476 C CA . LYS A 1 682 ? -14.702 -13.475 14.360 1.00 89.94 682 LYS A CA 1
ATOM 5477 C C . LYS A 1 682 ? -15.593 -12.715 15.346 1.00 89.94 682 LYS A C 1
ATOM 5479 O O . LYS A 1 682 ? -15.343 -12.780 16.540 1.00 89.94 682 LYS A O 1
ATOM 5484 N N . SER A 1 683 ? -16.649 -12.051 14.866 1.00 88.38 683 SER A N 1
ATOM 5485 C CA . SER A 1 683 ? -17.623 -11.377 15.740 1.00 88.38 683 SER A CA 1
ATOM 5486 C C . SER A 1 683 ? -18.278 -12.355 16.719 1.00 88.38 683 SER A C 1
ATOM 5488 O O . SER A 1 683 ? -18.357 -12.075 17.911 1.00 88.38 683 SER A O 1
ATOM 5490 N N . PHE A 1 684 ? -18.703 -13.524 16.230 1.00 88.81 684 PHE A N 1
ATOM 5491 C CA . PHE A 1 684 ? -19.349 -14.547 17.057 1.00 88.81 684 PHE A CA 1
ATOM 5492 C C . PHE A 1 684 ? -18.378 -15.177 18.062 1.00 88.81 684 PHE A C 1
ATOM 5494 O O . PHE A 1 684 ? -18.770 -15.445 19.193 1.00 88.81 684 PHE A O 1
ATOM 5501 N N . ALA A 1 685 ? -17.110 -15.364 17.682 1.00 87.25 685 ALA A N 1
ATOM 5502 C CA . ALA A 1 685 ? -16.064 -15.852 18.582 1.00 87.25 685 ALA A CA 1
ATOM 5503 C C . ALA A 1 685 ? -15.790 -14.894 19.756 1.00 87.25 685 ALA A C 1
ATOM 5505 O O . ALA A 1 685 ? -15.383 -15.337 20.822 1.00 87.25 685 ALA A O 1
ATOM 5506 N N . SER A 1 686 ? -16.051 -13.597 19.578 1.00 85.44 686 SER A N 1
ATOM 5507 C CA . SER A 1 686 ? -15.999 -12.582 20.638 1.00 85.44 686 SER A CA 1
ATOM 5508 C C . SER A 1 686 ? -17.345 -12.384 21.352 1.00 85.44 686 SER A C 1
ATOM 5510 O O . SER A 1 686 ? -17.575 -11.335 21.939 1.00 85.44 686 SER A O 1
ATOM 5512 N N . GLU A 1 687 ? -18.254 -13.358 21.260 1.00 85.69 687 GLU A N 1
ATOM 5513 C CA . GLU A 1 687 ? -19.601 -13.338 21.851 1.00 85.69 687 GLU A CA 1
ATOM 5514 C C . GLU A 1 687 ? -20.531 -12.206 21.363 1.00 85.69 687 GLU A C 1
ATOM 5516 O O . GLU A 1 687 ? -21.573 -11.935 21.965 1.00 85.69 687 GLU A O 1
ATOM 5521 N N . PHE A 1 688 ? -20.224 -11.580 20.221 1.00 84.75 688 PHE A N 1
ATOM 5522 C CA . PHE A 1 688 ? -21.082 -10.574 19.592 1.00 84.75 688 PHE A CA 1
ATOM 5523 C C . PHE A 1 688 ? -21.957 -11.193 18.491 1.00 84.75 688 PHE A C 1
ATOM 5525 O O . PHE A 1 688 ? -21.539 -11.323 17.337 1.00 84.75 688 PHE A O 1
ATOM 5532 N N . TYR A 1 689 ? -23.211 -11.501 18.838 1.00 89.56 689 TYR A N 1
ATOM 5533 C CA . TYR A 1 689 ? -24.218 -12.137 17.967 1.00 89.56 689 TYR A CA 1
ATOM 5534 C C . TYR A 1 689 ? -25.143 -11.129 17.265 1.00 89.56 689 TYR A C 1
ATOM 5536 O O . TYR A 1 689 ? -26.350 -11.337 17.151 1.00 89.56 689 TYR A O 1
ATOM 5544 N N . PHE A 1 690 ? -24.587 -10.009 16.806 1.00 88.31 690 PHE A N 1
ATOM 5545 C CA . PHE A 1 690 ? -25.348 -8.928 16.178 1.00 88.31 690 PHE A CA 1
ATOM 5546 C C . PHE A 1 690 ? -24.791 -8.596 14.798 1.00 88.31 690 PHE A C 1
ATOM 5548 O O . PHE A 1 690 ? -23.597 -8.740 14.540 1.00 88.31 690 PHE A O 1
ATOM 5555 N N . CYS A 1 691 ? -25.641 -8.069 13.919 1.00 87.19 691 CYS A N 1
ATOM 5556 C CA . CYS A 1 691 ? -25.203 -7.437 12.681 1.00 87.19 691 CYS A CA 1
ATOM 5557 C C . CYS A 1 691 ? -24.175 -6.322 12.979 1.00 87.19 691 CYS A C 1
ATOM 5559 O O . CYS A 1 691 ? -24.531 -5.355 13.659 1.00 87.19 691 CYS A O 1
ATOM 5561 N N . PRO A 1 692 ? -22.954 -6.361 12.411 1.00 85.12 692 PRO A N 1
ATOM 5562 C CA . PRO A 1 692 ? -21.962 -5.298 12.589 1.00 85.12 692 PRO A CA 1
ATOM 5563 C C . PRO A 1 692 ? -22.403 -3.926 12.054 1.00 85.12 692 PRO A C 1
ATOM 5565 O O . PRO A 1 692 ? -21.910 -2.904 12.517 1.00 85.12 692 PRO A O 1
ATOM 5568 N N . THR A 1 693 ? -23.341 -3.888 11.101 1.00 82.31 693 THR A N 1
ATOM 5569 C CA . THR A 1 693 ? -23.818 -2.641 10.482 1.00 82.31 693 THR A CA 1
ATOM 5570 C C . THR A 1 693 ? -24.986 -2.006 11.235 1.00 82.31 693 THR A C 1
ATOM 5572 O O . THR A 1 693 ? -24.957 -0.812 11.508 1.00 82.31 693 THR A O 1
ATOM 5575 N N . CYS A 1 694 ? -26.022 -2.785 11.565 1.00 83.62 694 CYS A N 1
ATOM 5576 C CA . CYS A 1 694 ? -27.282 -2.264 12.118 1.00 83.62 694 CYS A CA 1
ATOM 5577 C C . CYS A 1 694 ? -27.666 -2.845 13.485 1.00 83.62 694 CYS A C 1
ATOM 5579 O O . CYS A 1 694 ? -28.744 -2.544 13.990 1.00 83.62 694 CYS A O 1
ATOM 5581 N N . ARG A 1 695 ? -26.811 -3.693 14.074 1.00 83.69 695 ARG A N 1
ATOM 5582 C CA . ARG A 1 695 ? -26.997 -4.328 15.391 1.00 83.69 695 ARG A CA 1
ATOM 5583 C C . ARG A 1 695 ? -28.238 -5.221 15.536 1.00 83.69 695 ARG A C 1
ATOM 5585 O O . ARG A 1 695 ? -28.573 -5.613 16.645 1.00 83.69 695 ARG A O 1
ATOM 5592 N N . HIS A 1 696 ? -28.889 -5.602 14.435 1.00 85.50 696 HIS A N 1
ATOM 5593 C CA . HIS A 1 696 ? -29.932 -6.633 14.439 1.00 85.50 696 HIS A CA 1
ATOM 5594 C C . HIS A 1 696 ? -29.420 -7.930 15.094 1.00 85.50 696 HIS A C 1
ATOM 5596 O O . HIS A 1 696 ? -28.334 -8.388 14.731 1.00 85.50 696 HIS A O 1
ATOM 5602 N N . SER A 1 697 ? -30.173 -8.492 16.048 1.00 88.56 697 SER A N 1
ATOM 5603 C CA . SER A 1 697 ? -29.819 -9.754 16.721 1.00 88.56 697 SER A CA 1
ATOM 5604 C C . SER A 1 697 ? -29.839 -10.905 15.725 1.00 88.56 697 SER A C 1
ATOM 5606 O O . SER A 1 697 ? -30.758 -11.004 14.917 1.00 88.56 697 SER A O 1
ATOM 5608 N N . LEU A 1 698 ? -28.819 -11.757 15.774 1.00 85.69 698 LEU A N 1
ATOM 5609 C CA . LEU A 1 698 ? -28.748 -12.982 14.980 1.00 85.69 698 LEU A CA 1
ATOM 5610 C C . LEU A 1 698 ? -29.021 -14.232 15.831 1.00 85.69 698 LEU A C 1
ATOM 5612 O O . LEU A 1 698 ? -29.312 -15.272 15.261 1.00 85.69 698 LEU A O 1
ATOM 5616 N N . ASP A 1 699 ? -29.034 -14.109 17.163 1.00 84.38 699 ASP A N 1
ATOM 5617 C CA . ASP A 1 699 ? -29.099 -15.196 18.152 1.00 84.38 699 ASP A CA 1
ATOM 5618 C C . ASP A 1 699 ? -27.869 -16.127 18.141 1.00 84.38 699 ASP A C 1
ATOM 5620 O O . ASP A 1 699 ? -27.171 -16.287 17.139 1.00 84.38 699 ASP A O 1
ATOM 5624 N N . LYS A 1 700 ? -27.578 -16.777 19.280 1.00 81.50 700 LYS A N 1
ATOM 5625 C CA . LYS A 1 700 ? -26.409 -17.676 19.418 1.00 81.50 700 LYS A CA 1
ATOM 5626 C C . LYS A 1 700 ? -26.470 -18.895 18.492 1.00 81.50 700 LYS A C 1
ATOM 5628 O O . LYS A 1 700 ? -25.435 -19.427 18.108 1.00 81.50 700 LYS A O 1
ATOM 5633 N N . ALA A 1 701 ? -27.678 -19.334 18.146 1.00 83.38 701 ALA A N 1
ATOM 5634 C CA . ALA A 1 701 ? -27.927 -20.504 17.309 1.00 83.38 701 ALA A CA 1
ATOM 5635 C C . ALA A 1 701 ? -28.024 -20.175 15.806 1.00 83.38 701 ALA A C 1
ATOM 5637 O O . ALA A 1 701 ? -28.467 -21.020 15.029 1.00 83.38 701 ALA A O 1
ATOM 5638 N N . TYR A 1 702 ? -27.652 -18.959 15.384 1.00 89.62 702 TYR A N 1
ATOM 5639 C CA . TYR A 1 702 ? -27.730 -18.557 13.980 1.00 89.62 702 TYR A CA 1
ATOM 5640 C C . TYR A 1 702 ? -26.918 -19.479 13.062 1.00 89.62 702 TYR A C 1
ATOM 5642 O O . TYR A 1 702 ? -25.700 -19.607 13.203 1.00 89.62 702 TYR A O 1
ATOM 5650 N N . ASP A 1 703 ? -27.579 -20.052 12.060 1.00 89.12 703 ASP A N 1
ATOM 5651 C CA . ASP A 1 703 ? -26.928 -20.863 11.033 1.00 89.12 703 ASP A CA 1
ATOM 5652 C C . ASP A 1 703 ? -26.306 -19.962 9.949 1.00 89.12 703 ASP A C 1
ATOM 5654 O O . ASP A 1 703 ? -26.992 -19.406 9.084 1.00 89.12 703 ASP A O 1
ATOM 5658 N N . ILE A 1 704 ? -24.982 -19.785 10.010 1.00 91.81 704 ILE A N 1
ATOM 5659 C CA . ILE A 1 704 ? -24.236 -18.919 9.092 1.00 91.81 704 ILE A CA 1
ATOM 5660 C C . ILE A 1 704 ? -24.135 -19.572 7.705 1.00 91.81 704 ILE A C 1
ATOM 5662 O O . ILE A 1 704 ? -23.292 -20.436 7.461 1.00 91.81 704 ILE A O 1
ATOM 5666 N N . LYS A 1 705 ? -24.934 -19.082 6.748 1.00 92.31 705 LYS A N 1
ATOM 5667 C CA . LYS A 1 705 ? -24.911 -19.537 5.347 1.00 92.31 705 LYS A CA 1
ATOM 5668 C C . LYS A 1 705 ? -24.303 -18.508 4.405 1.00 92.31 705 LYS A C 1
ATOM 5670 O O . LYS A 1 705 ? -24.697 -17.346 4.378 1.00 92.31 705 LYS A O 1
ATOM 5675 N N . ILE A 1 706 ? -23.376 -18.963 3.566 1.00 94.75 706 ILE A N 1
ATOM 5676 C CA . ILE A 1 706 ? -22.813 -18.153 2.480 1.00 94.75 706 ILE A CA 1
ATOM 5677 C C . ILE A 1 706 ? -23.910 -17.900 1.437 1.00 94.75 706 ILE A C 1
ATOM 5679 O O . ILE A 1 706 ? -24.527 -18.846 0.940 1.00 94.75 706 ILE A O 1
ATOM 5683 N N . ASN A 1 707 ? -24.092 -16.641 1.039 1.00 95.31 707 ASN A N 1
ATOM 5684 C CA . ASN A 1 707 ? -24.842 -16.289 -0.160 1.00 95.31 707 ASN A CA 1
ATOM 5685 C C . ASN A 1 707 ? -24.017 -16.698 -1.392 1.00 95.31 707 ASN A C 1
ATOM 5687 O O . ASN A 1 707 ? -23.158 -15.958 -1.877 1.00 95.31 707 ASN A O 1
ATOM 5691 N N . LYS A 1 708 ? -24.258 -17.924 -1.870 1.00 94.31 708 LYS A N 1
ATOM 5692 C CA . LYS A 1 708 ? -23.550 -18.503 -3.020 1.00 94.31 708 LYS A CA 1
ATOM 5693 C C . LYS A 1 708 ? -23.784 -17.707 -4.303 1.00 94.31 708 LYS A C 1
ATOM 5695 O O . LYS A 1 708 ? -22.854 -17.589 -5.086 1.00 94.31 708 LYS A O 1
ATOM 5700 N N . ILE A 1 709 ? -24.977 -17.140 -4.492 1.00 94.50 709 ILE A N 1
ATOM 5701 C CA . ILE A 1 709 ? -25.329 -16.378 -5.698 1.00 94.50 709 ILE A CA 1
ATOM 5702 C C . ILE A 1 709 ? -24.500 -15.092 -5.752 1.00 94.50 709 ILE A C 1
ATOM 5704 O O . ILE A 1 709 ? -23.774 -14.875 -6.721 1.00 94.50 709 ILE A O 1
ATOM 5708 N N . LEU A 1 710 ? -24.513 -14.303 -4.670 1.00 94.69 710 LEU A N 1
ATOM 5709 C CA . LEU A 1 710 ? -23.686 -13.100 -4.558 1.00 94.69 710 LEU A CA 1
ATOM 5710 C C . LEU A 1 710 ? -22.194 -13.438 -4.675 1.00 94.69 710 LEU A C 1
ATOM 5712 O O . LEU A 1 710 ? -21.454 -12.745 -5.369 1.00 94.69 710 LEU A O 1
ATOM 5716 N N . SER A 1 711 ? -21.745 -14.524 -4.037 1.00 93.12 711 SER A N 1
ATOM 5717 C CA . SER A 1 711 ? -20.354 -14.973 -4.144 1.00 93.12 711 SER A CA 1
ATOM 5718 C C . SER A 1 711 ? -19.960 -15.288 -5.590 1.00 93.12 711 SER A C 1
ATOM 5720 O O . SER A 1 711 ? -18.887 -14.874 -6.021 1.00 93.12 711 SER A O 1
ATOM 5722 N N . SER A 1 712 ? -20.805 -16.002 -6.338 1.00 92.94 712 SER A N 1
ATOM 5723 C CA . SER A 1 712 ? -20.560 -16.326 -7.746 1.00 92.94 712 SER A CA 1
ATOM 5724 C C . SER A 1 712 ? -20.576 -15.079 -8.625 1.00 92.94 712 SER A C 1
ATOM 5726 O O . SER A 1 712 ? -19.688 -14.920 -9.457 1.00 92.94 712 SER A O 1
ATOM 5728 N N . ALA A 1 713 ? -21.519 -14.157 -8.405 1.00 93.56 713 ALA A N 1
ATOM 5729 C CA . ALA A 1 713 ? -21.577 -12.893 -9.136 1.00 93.56 713 ALA A CA 1
ATOM 5730 C C . ALA A 1 713 ? -20.298 -12.066 -8.932 1.00 93.56 713 ALA A C 1
ATOM 5732 O O . ALA A 1 713 ? -19.692 -11.613 -9.900 1.00 93.56 713 ALA A O 1
ATOM 5733 N N . LEU A 1 714 ? -19.837 -11.912 -7.685 1.00 92.75 714 LEU A N 1
ATOM 5734 C CA . LEU A 1 714 ? -18.609 -11.171 -7.385 1.00 92.75 714 LEU A CA 1
ATOM 5735 C C . LEU A 1 714 ? -17.359 -11.855 -7.951 1.00 92.75 714 LEU A C 1
ATOM 5737 O O . LEU A 1 714 ? -16.479 -11.159 -8.450 1.00 92.75 714 LEU A O 1
ATOM 5741 N N . LEU A 1 715 ? -17.285 -13.190 -7.927 1.00 90.75 715 LEU A N 1
ATOM 5742 C CA . LEU A 1 715 ? -16.182 -13.943 -8.540 1.00 90.75 715 LEU A CA 1
ATOM 5743 C C . LEU A 1 715 ? -16.170 -13.824 -10.066 1.00 90.75 715 LEU A C 1
ATOM 5745 O O . LEU A 1 715 ? -15.094 -13.792 -10.655 1.00 90.75 715 LEU A O 1
ATOM 5749 N N . LEU A 1 716 ? -17.337 -13.724 -10.702 1.00 89.69 716 LEU A N 1
ATOM 5750 C CA . LEU A 1 716 ? -17.437 -13.505 -12.142 1.00 89.69 716 LEU A CA 1
ATOM 5751 C C . LEU A 1 716 ? -17.020 -12.072 -12.519 1.00 89.69 716 LEU A C 1
ATOM 5753 O O . LEU A 1 716 ? -16.326 -11.866 -13.511 1.00 89.69 716 LEU A O 1
ATOM 5757 N N . ILE A 1 717 ? -17.385 -11.081 -11.696 1.00 90.38 717 ILE A N 1
ATOM 5758 C CA . ILE A 1 717 ? -16.996 -9.675 -11.894 1.00 90.38 717 ILE A CA 1
ATOM 5759 C C . ILE A 1 717 ? -15.497 -9.456 -11.616 1.00 90.38 717 ILE A C 1
ATOM 5761 O O . ILE A 1 717 ? -14.830 -8.727 -12.356 1.00 90.38 717 ILE A O 1
ATOM 5765 N N . TYR A 1 718 ? -14.960 -10.084 -10.567 1.00 88.81 718 TYR A N 1
ATOM 5766 C CA . TYR A 1 718 ? -13.563 -9.973 -10.137 1.00 88.81 718 TYR A CA 1
ATOM 5767 C C . TYR A 1 718 ? -12.891 -11.353 -10.073 1.00 88.81 718 TYR A C 1
ATOM 5769 O O . TYR A 1 718 ? -12.650 -11.867 -8.986 1.00 88.81 718 TYR A O 1
ATOM 5777 N N . PRO A 1 719 ? -12.533 -11.975 -11.207 1.00 82.75 719 PRO A N 1
ATOM 5778 C CA . PRO A 1 719 ? -11.969 -13.323 -11.207 1.00 82.75 719 PRO A CA 1
ATOM 5779 C C . PRO A 1 719 ? -10.740 -13.463 -10.305 1.00 82.75 719 PRO A C 1
ATOM 5781 O O . PRO A 1 719 ? -9.789 -12.694 -10.411 1.00 82.75 719 PRO A O 1
ATOM 5784 N N . GLY A 1 720 ? -10.747 -14.466 -9.426 1.00 71.75 720 GLY A N 1
ATOM 5785 C CA . GLY A 1 720 ? -9.589 -14.813 -8.599 1.00 71.75 720 GLY A CA 1
ATOM 5786 C C . GLY A 1 720 ? -9.304 -13.882 -7.416 1.00 71.75 720 GLY A C 1
ATOM 5787 O O . GLY A 1 720 ? -8.266 -14.061 -6.779 1.00 71.75 720 GLY A O 1
ATOM 5788 N N . TYR A 1 721 ? -10.188 -12.930 -7.084 1.00 79.44 721 TYR A N 1
ATOM 5789 C CA . TYR A 1 721 ? -10.032 -12.165 -5.843 1.00 79.44 721 TYR A CA 1
ATOM 5790 C C . TYR A 1 721 ? -10.138 -13.096 -4.627 1.00 79.44 721 TYR A C 1
ATOM 5792 O O . TYR A 1 721 ? -11.029 -13.946 -4.532 1.00 79.44 721 TYR A O 1
ATOM 5800 N N . GLN A 1 722 ? -9.206 -12.946 -3.693 1.00 65.50 722 GLN A N 1
ATOM 5801 C CA . GLN A 1 722 ? -9.188 -13.687 -2.439 1.00 65.50 722 GLN A CA 1
ATOM 5802 C C . GLN A 1 722 ? -9.366 -12.658 -1.331 1.00 65.50 722 GLN A C 1
ATOM 5804 O O . GLN A 1 722 ? -8.539 -11.765 -1.187 1.00 65.50 722 GLN A O 1
ATOM 5809 N N . GLY A 1 723 ? -10.474 -12.721 -0.590 1.00 59.28 723 GLY A N 1
ATOM 5810 C CA . GLY A 1 723 ? -10.637 -11.841 0.564 1.00 59.28 723 GLY A CA 1
ATOM 5811 C C . GLY A 1 723 ? -9.659 -12.236 1.657 1.00 59.28 723 GLY A C 1
ATOM 5812 O O . GLY A 1 723 ? -9.696 -13.382 2.126 1.00 59.28 723 GLY A O 1
ATOM 5813 N N . GLU A 1 724 ? -8.802 -11.293 2.035 1.00 49.00 724 GLU A N 1
ATOM 5814 C CA . GLU A 1 724 ? -7.856 -11.437 3.145 1.00 49.00 724 GLU A CA 1
ATOM 5815 C C . GLU A 1 724 ? -8.602 -11.617 4.480 1.00 49.00 724 GLU A C 1
ATOM 5817 O O . GLU A 1 724 ? -9.458 -10.768 4.827 1.00 49.00 724 GLU A O 1
#

Organism: NCBI:txid286306